Protein AF-A0A1J7JW64-F1 (afdb_monomer_lite)

Radius of gyration: 38.25 Å; chains: 1; bounding box: 77×80×118 Å

Structure (mmCIF, N/CA/C/O backbone):
data_AF-A0A1J7JW64-F1
#
_entry.id   AF-A0A1J7JW64-F1
#
loop_
_atom_site.group_PDB
_atom_site.id
_atom_site.type_symbol
_atom_site.label_atom_id
_atom_site.label_alt_id
_atom_site.label_comp_id
_atom_site.label_asym_id
_atom_site.label_entity_id
_atom_site.label_seq_id
_atom_site.pdbx_PDB_ins_code
_atom_site.Cartn_x
_atom_site.Cartn_y
_atom_site.Cartn_z
_atom_site.occupancy
_atom_site.B_iso_or_equiv
_atom_site.auth_seq_id
_atom_site.auth_comp_id
_atom_site.auth_asym_id
_atom_site.auth_atom_id
_atom_site.pdbx_PDB_model_num
ATOM 1 N N . MET A 1 1 ? 5.619 -25.223 49.071 1.00 46.34 1 MET A N 1
ATOM 2 C CA . MET A 1 1 ? 4.975 -25.581 47.791 1.00 46.34 1 MET A CA 1
ATOM 3 C C . MET A 1 1 ? 6.082 -25.791 46.777 1.00 46.34 1 MET A C 1
ATOM 5 O O . MET A 1 1 ? 6.821 -24.853 46.517 1.00 46.34 1 MET A O 1
ATOM 9 N N . ALA A 1 2 ? 6.282 -27.034 46.341 1.00 35.69 2 ALA A N 1
ATOM 10 C CA . ALA A 1 2 ? 7.298 -27.396 45.353 1.00 35.69 2 ALA A CA 1
ATOM 11 C C . ALA A 1 2 ? 6.763 -27.136 43.930 1.00 35.69 2 ALA A C 1
ATOM 13 O O . ALA A 1 2 ? 5.557 -27.293 43.723 1.00 35.69 2 ALA A O 1
ATOM 14 N N . PRO A 1 3 ? 7.612 -26.738 42.966 1.00 44.88 3 PRO A N 1
ATOM 15 C CA . PRO A 1 3 ? 7.191 -26.542 41.585 1.00 44.88 3 PRO A CA 1
ATOM 16 C C . PRO A 1 3 ? 6.905 -27.896 40.924 1.00 44.88 3 PRO A C 1
ATOM 18 O O . PRO A 1 3 ? 7.692 -28.835 41.044 1.00 44.88 3 PRO A O 1
ATOM 21 N N . GLN A 1 4 ? 5.753 -27.995 40.261 1.00 44.38 4 GLN A N 1
ATOM 22 C CA . GLN A 1 4 ? 5.359 -29.181 39.509 1.00 44.38 4 GLN A CA 1
ATOM 23 C C . GLN A 1 4 ? 6.153 -29.273 38.203 1.00 44.38 4 GLN A C 1
ATOM 25 O O . GLN A 1 4 ? 6.321 -28.292 37.481 1.00 44.38 4 GLN A O 1
ATOM 30 N N . HIS A 1 5 ? 6.644 -30.482 37.951 1.00 40.12 5 HIS A N 1
ATOM 31 C CA . HIS A 1 5 ? 7.316 -30.919 36.739 1.00 40.12 5 HIS A CA 1
ATOM 32 C C . HIS A 1 5 ? 6.313 -30.886 35.578 1.00 40.12 5 HIS A C 1
ATOM 34 O O . HIS A 1 5 ? 5.294 -31.572 35.628 1.00 40.12 5 HIS A O 1
ATOM 40 N N . ILE A 1 6 ? 6.580 -30.069 34.561 1.00 50.66 6 ILE A N 1
ATOM 41 C CA . ILE A 1 6 ? 5.820 -30.061 33.308 1.00 50.66 6 ILE A CA 1
ATOM 42 C C . ILE A 1 6 ? 6.373 -31.213 32.467 1.00 50.66 6 ILE A C 1
ATOM 44 O O . ILE A 1 6 ? 7.570 -31.253 32.196 1.00 50.66 6 ILE A O 1
ATOM 48 N N . GLU A 1 7 ? 5.529 -32.194 32.153 1.00 49.12 7 GLU A N 1
ATOM 49 C CA . GLU A 1 7 ? 5.847 -33.264 31.206 1.00 49.12 7 GLU A CA 1
ATOM 50 C C . GLU A 1 7 ? 5.904 -32.689 29.786 1.00 49.12 7 GLU A C 1
ATOM 52 O O . GLU A 1 7 ? 5.001 -31.969 29.351 1.00 49.12 7 GLU A O 1
ATOM 57 N N . ASP A 1 8 ? 6.989 -33.001 29.078 1.00 38.16 8 ASP A N 1
ATOM 58 C CA . ASP A 1 8 ? 7.180 -32.681 27.670 1.00 38.16 8 ASP A CA 1
ATOM 59 C C . ASP A 1 8 ? 6.118 -33.402 26.827 1.00 38.16 8 ASP A C 1
ATOM 61 O O . ASP A 1 8 ? 6.083 -34.629 26.741 1.00 38.16 8 ASP A O 1
ATOM 65 N N . ILE A 1 9 ? 5.237 -32.625 26.196 1.00 54.22 9 ILE A N 1
ATOM 66 C CA . ILE A 1 9 ? 4.271 -33.131 25.221 1.00 54.22 9 ILE A CA 1
ATOM 67 C C . ILE A 1 9 ? 5.031 -33.407 23.920 1.00 54.22 9 ILE A C 1
ATOM 69 O O . ILE A 1 9 ? 5.409 -32.490 23.189 1.00 54.22 9 ILE A O 1
ATOM 73 N N . GLU A 1 10 ? 5.252 -34.689 23.644 1.00 41.97 10 GLU A N 1
ATOM 74 C CA . GLU A 1 10 ? 5.806 -35.201 22.394 1.00 41.97 10 GLU A CA 1
ATOM 75 C C . GLU A 1 10 ? 4.836 -34.879 21.238 1.00 41.97 10 GLU A C 1
ATOM 77 O O . GLU A 1 10 ? 3.756 -35.458 21.108 1.00 41.97 10 GLU A O 1
ATOM 82 N N . LEU A 1 11 ? 5.192 -33.883 20.421 1.00 45.81 11 LEU A N 1
ATOM 83 C CA . LEU A 1 11 ? 4.446 -33.511 19.218 1.00 45.81 11 LEU A CA 1
ATOM 84 C C . LEU A 1 11 ? 4.562 -34.633 18.169 1.00 45.81 11 LEU A C 1
ATOM 86 O O . LEU A 1 11 ? 5.678 -35.067 17.873 1.00 45.81 11 LEU A O 1
ATOM 90 N N . PRO A 1 12 ? 3.452 -35.081 17.553 1.00 45.44 12 PRO A N 1
ATOM 91 C CA . PRO A 1 12 ? 3.506 -36.108 16.525 1.00 45.44 12 PRO A CA 1
ATOM 92 C C . PRO A 1 12 ? 4.286 -35.609 15.304 1.00 45.44 12 PRO A C 1
ATOM 94 O O . PRO A 1 12 ? 4.060 -34.508 14.796 1.00 45.44 12 PRO A O 1
ATOM 97 N N . ALA A 1 13 ? 5.198 -36.452 14.819 1.00 39.09 13 ALA A N 1
ATOM 98 C CA . ALA A 1 13 ? 5.921 -36.238 13.577 1.00 39.09 13 ALA A CA 1
ATOM 99 C C . ALA A 1 13 ? 4.926 -36.037 12.423 1.00 39.09 13 ALA A C 1
ATOM 101 O O . ALA A 1 13 ? 4.166 -36.944 12.075 1.00 39.09 13 ALA A O 1
ATOM 102 N N . TYR A 1 14 ? 4.934 -34.842 11.830 1.00 40.19 14 TYR A N 1
ATOM 103 C CA . TYR A 1 14 ? 4.160 -34.536 10.633 1.00 40.19 14 TYR A CA 1
ATOM 104 C C . TYR A 1 14 ? 4.625 -35.451 9.494 1.00 40.19 14 TYR A C 1
ATOM 106 O O . TYR A 1 14 ? 5.714 -35.299 8.938 1.00 40.19 14 TYR A O 1
ATOM 114 N N . SER A 1 15 ? 3.785 -36.437 9.188 1.00 42.69 15 SER A N 1
ATOM 115 C CA . SER A 1 15 ? 3.934 -37.338 8.055 1.00 42.69 15 SER A CA 1
ATOM 116 C C . SER A 1 15 ? 3.766 -36.530 6.769 1.00 42.69 15 SER A C 1
ATOM 118 O O . SER A 1 15 ? 2.740 -35.882 6.558 1.00 42.69 15 SER A O 1
ATOM 120 N N . ALA A 1 16 ? 4.800 -36.522 5.929 1.00 40.31 16 ALA A N 1
ATOM 121 C CA . ALA A 1 16 ? 4.755 -35.906 4.614 1.00 40.31 16 ALA A CA 1
ATOM 122 C C . ALA A 1 16 ? 3.682 -36.605 3.767 1.00 40.31 16 ALA A C 1
ATOM 124 O O . ALA A 1 16 ? 3.822 -37.776 3.413 1.00 40.31 16 ALA A O 1
ATOM 125 N N . ASN A 1 17 ? 2.607 -35.884 3.455 1.00 45.47 17 ASN A N 1
ATOM 126 C CA . ASN A 1 17 ? 1.597 -36.351 2.516 1.00 45.47 17 ASN A CA 1
ATOM 127 C C . ASN A 1 17 ? 2.253 -36.546 1.132 1.00 45.47 17 ASN A C 1
ATOM 129 O O . ASN A 1 17 ? 2.926 -35.626 0.659 1.00 45.47 17 ASN A O 1
ATOM 133 N N . PRO A 1 18 ? 2.093 -37.710 0.478 1.00 45.28 18 PRO A N 1
ATOM 134 C CA . PRO A 1 18 ? 2.641 -37.939 -0.851 1.00 45.28 18 PRO A CA 1
ATOM 135 C C . PRO A 1 18 ? 1.885 -37.122 -1.908 1.00 45.28 18 PRO A C 1
ATOM 137 O O . PRO A 1 18 ? 0.655 -37.071 -1.918 1.00 45.28 18 PRO A O 1
ATOM 140 N N . ASP A 1 19 ? 2.647 -36.494 -2.806 1.00 49.25 19 ASP A N 1
ATOM 141 C CA . ASP A 1 19 ? 2.151 -35.733 -3.955 1.00 49.25 19 ASP A CA 1
ATOM 142 C C . ASP A 1 19 ? 1.141 -36.538 -4.803 1.00 49.25 19 ASP A C 1
ATOM 144 O O . ASP A 1 19 ? 1.359 -37.726 -5.073 1.00 49.25 19 ASP A O 1
ATOM 148 N N . PRO A 1 20 ? 0.070 -35.904 -5.317 1.00 52.28 20 PRO A N 1
ATOM 149 C CA . PRO A 1 20 ? -0.843 -36.551 -6.244 1.00 52.28 20 PRO A CA 1
ATOM 150 C C . PRO A 1 20 ? -0.141 -36.852 -7.576 1.00 52.28 20 PRO A C 1
ATOM 152 O O . PRO A 1 20 ? 0.404 -35.976 -8.251 1.00 52.28 20 PRO A O 1
ATOM 155 N N . HIS A 1 21 ? -0.182 -38.131 -7.952 1.00 43.25 21 HIS A N 1
ATOM 156 C CA . HIS A 1 21 ? 0.388 -38.695 -9.171 1.00 43.25 21 HIS A CA 1
ATOM 157 C C . HIS A 1 21 ? 0.062 -37.878 -10.430 1.00 43.25 21 HIS A C 1
ATOM 159 O O . HIS A 1 21 ? -1.081 -37.798 -10.882 1.00 43.25 21 HIS A O 1
ATOM 165 N N . LYS A 1 22 ? 1.112 -37.338 -11.053 1.00 48.88 22 LYS A N 1
ATOM 166 C CA . LYS A 1 22 ? 1.072 -36.765 -12.400 1.00 48.88 22 LYS A CA 1
ATOM 167 C C . LYS A 1 22 ? 1.140 -37.899 -13.440 1.00 48.88 22 LYS A C 1
ATOM 169 O O . LYS A 1 22 ? 2.058 -38.717 -13.350 1.00 48.88 22 LYS A O 1
ATOM 174 N N . PRO A 1 23 ? 0.236 -37.968 -14.435 1.00 44.44 23 PRO A N 1
ATOM 175 C CA . PRO A 1 23 ? 0.290 -38.997 -15.470 1.00 44.44 23 PRO A CA 1
ATOM 176 C C . PRO A 1 23 ? 1.567 -38.883 -16.310 1.00 44.44 23 PRO A C 1
ATOM 178 O O . PRO A 1 23 ? 1.937 -37.795 -16.760 1.00 44.44 23 PRO A O 1
ATOM 181 N N . ALA A 1 24 ? 2.230 -40.019 -16.525 1.00 44.28 24 ALA A N 1
ATOM 182 C CA . ALA A 1 24 ? 3.406 -40.137 -17.372 1.00 44.28 24 ALA A CA 1
ATOM 183 C C . ALA A 1 24 ? 3.054 -39.802 -18.832 1.00 44.28 24 ALA A C 1
ATOM 185 O O . ALA A 1 24 ? 2.276 -40.505 -19.475 1.00 44.28 24 ALA A O 1
ATOM 186 N N . ALA A 1 25 ? 3.647 -38.732 -19.362 1.00 46.03 25 ALA A N 1
ATOM 187 C CA . ALA A 1 25 ? 3.603 -38.435 -20.786 1.00 46.03 25 ALA A CA 1
ATOM 188 C C . ALA A 1 25 ? 4.556 -39.387 -21.528 1.00 46.03 25 ALA A C 1
ATOM 190 O O . ALA A 1 25 ? 5.768 -39.362 -21.311 1.00 46.03 25 ALA A O 1
ATOM 191 N N . GLN A 1 26 ? 3.992 -40.234 -22.389 1.00 44.47 26 GLN A N 1
ATOM 192 C CA . GLN A 1 26 ? 4.726 -41.107 -23.304 1.00 44.47 26 GLN A CA 1
ATOM 193 C C . GLN A 1 26 ? 5.579 -40.277 -24.276 1.00 44.47 26 GLN A C 1
ATOM 195 O O . GLN A 1 26 ? 5.071 -39.404 -24.980 1.00 44.47 26 GLN A O 1
ATOM 200 N N . GLN A 1 27 ? 6.880 -40.571 -24.333 1.00 48.38 27 GLN A N 1
ATOM 201 C CA . GLN A 1 27 ? 7.772 -40.086 -25.386 1.00 48.38 27 GLN A CA 1
ATOM 202 C C . GLN A 1 27 ? 7.452 -40.794 -26.715 1.00 48.38 27 GLN A C 1
ATOM 204 O O . GLN A 1 27 ? 7.367 -42.024 -26.730 1.00 48.38 27 GLN A O 1
ATOM 209 N N . PRO A 1 28 ? 7.321 -40.068 -27.840 1.00 60.31 28 PRO A N 1
ATOM 210 C CA . PRO A 1 28 ? 7.294 -40.690 -29.158 1.00 60.31 28 PRO A CA 1
ATOM 211 C C . PRO A 1 28 ? 8.698 -41.183 -29.572 1.00 60.31 28 PRO A C 1
ATOM 213 O O . PRO A 1 28 ? 9.706 -40.604 -29.153 1.00 60.31 28 PRO A O 1
ATOM 216 N N . PRO A 1 29 ? 8.781 -42.250 -30.389 1.00 57.91 29 PRO A N 1
ATOM 217 C CA . PRO A 1 29 ? 10.040 -42.885 -30.772 1.00 57.91 29 PRO A CA 1
ATOM 218 C C . PRO A 1 29 ? 10.886 -42.018 -31.729 1.00 57.91 29 PRO A C 1
ATOM 220 O O . PRO A 1 29 ? 10.338 -41.209 -32.483 1.00 57.91 29 PRO A O 1
ATOM 223 N N . PRO A 1 30 ? 12.222 -42.193 -31.735 1.00 55.84 30 PRO A N 1
ATOM 224 C CA . PRO A 1 30 ? 13.125 -41.431 -32.591 1.00 55.84 30 PRO A CA 1
ATOM 225 C C . PRO A 1 30 ? 13.003 -41.830 -34.069 1.00 55.84 30 PRO A C 1
ATOM 227 O O . PRO A 1 30 ? 13.000 -43.008 -34.425 1.00 55.84 30 PRO A O 1
ATOM 230 N N . SER A 1 31 ? 12.944 -40.810 -34.926 1.00 53.78 31 SER A N 1
ATOM 231 C CA . SER A 1 31 ? 12.937 -40.922 -36.387 1.00 53.78 31 SER A CA 1
ATOM 232 C C . SER A 1 31 ? 14.346 -41.255 -36.919 1.00 53.78 31 SER A C 1
ATOM 234 O O . SER A 1 31 ? 15.314 -40.645 -36.454 1.00 53.78 31 SER A O 1
ATOM 236 N N . PRO A 1 32 ? 14.509 -42.198 -37.866 1.00 54.75 32 PRO A N 1
ATOM 237 C CA . PRO A 1 32 ? 15.821 -42.613 -38.358 1.00 54.75 32 PRO A CA 1
ATOM 238 C C . PRO A 1 32 ? 16.441 -41.624 -39.362 1.00 54.75 32 PRO A C 1
ATOM 240 O O . PRO A 1 32 ? 15.782 -41.126 -40.275 1.00 54.75 32 PRO A O 1
ATOM 243 N N . SER A 1 33 ? 17.748 -41.388 -39.205 1.00 55.16 33 SER A N 1
ATOM 244 C CA . SER A 1 33 ? 18.606 -40.635 -40.133 1.00 55.16 33 SER A CA 1
ATOM 245 C C . SER A 1 33 ? 18.715 -41.303 -41.515 1.00 55.16 33 SER A C 1
ATOM 247 O O . SER A 1 33 ? 18.835 -42.528 -41.579 1.00 55.16 33 SER A O 1
ATOM 249 N N . PRO A 1 34 ? 18.791 -40.538 -42.624 1.00 53.78 34 PRO A N 1
ATOM 250 C CA . PRO A 1 34 ? 19.063 -41.097 -43.942 1.00 53.78 34 PRO A CA 1
ATOM 251 C C . PRO A 1 34 ? 20.556 -41.386 -44.166 1.00 53.78 34 PRO A C 1
ATOM 253 O O . PRO A 1 34 ? 21.431 -40.568 -43.878 1.00 53.78 34 PRO A O 1
ATOM 256 N N . VAL A 1 35 ? 20.805 -42.559 -44.746 1.00 52.66 35 VAL A N 1
ATOM 257 C CA . VAL A 1 35 ? 22.078 -43.057 -45.285 1.00 52.66 35 VAL A CA 1
ATOM 258 C C . VAL A 1 35 ? 22.434 -42.316 -46.591 1.00 52.66 35 VAL A C 1
ATOM 260 O O . VAL A 1 35 ? 21.542 -42.119 -47.418 1.00 52.66 35 VAL A O 1
ATOM 263 N N . PRO A 1 36 ? 23.704 -41.939 -46.848 1.00 50.12 36 PRO A N 1
ATOM 264 C CA . PRO A 1 36 ? 24.125 -41.409 -48.145 1.00 50.12 36 PRO A CA 1
ATOM 265 C C . PRO A 1 36 ? 24.428 -42.532 -49.153 1.00 50.12 36 PRO A C 1
ATOM 267 O O . PRO A 1 36 ? 25.156 -43.476 -48.849 1.00 50.12 36 PRO A O 1
ATOM 270 N N . VAL A 1 37 ? 23.908 -42.390 -50.375 1.00 52.38 37 VAL A N 1
ATOM 271 C CA . VAL A 1 37 ? 24.192 -43.248 -51.542 1.00 52.38 37 VAL A CA 1
ATOM 272 C C . VAL A 1 37 ? 25.478 -42.769 -52.252 1.00 52.38 37 VAL A C 1
ATOM 274 O O . VAL A 1 37 ? 25.659 -41.555 -52.380 1.00 52.38 37 VAL A O 1
ATOM 277 N N . PRO A 1 38 ? 26.360 -43.661 -52.754 1.00 51.78 38 PRO A N 1
ATOM 278 C CA . PRO A 1 38 ? 27.532 -43.286 -53.545 1.00 51.78 38 PRO A CA 1
ATOM 279 C C . PRO A 1 38 ? 27.200 -43.141 -55.040 1.00 51.78 38 PRO A C 1
ATOM 281 O O . PRO A 1 38 ? 26.501 -43.976 -55.610 1.00 51.78 38 PRO A O 1
ATOM 284 N N . VAL A 1 39 ? 27.759 -42.116 -55.692 1.00 50.47 39 VAL A N 1
ATOM 285 C CA . VAL A 1 39 ? 27.726 -41.925 -57.156 1.00 50.47 39 VAL A CA 1
ATOM 286 C C . VAL A 1 39 ? 29.140 -42.146 -57.727 1.00 50.47 39 VAL A C 1
ATOM 288 O O . VAL A 1 39 ? 30.100 -41.693 -57.095 1.00 50.47 39 VAL A O 1
ATOM 291 N N . PRO A 1 40 ? 29.311 -42.830 -58.881 1.00 50.62 40 PRO A N 1
ATOM 292 C CA . PRO A 1 40 ? 30.619 -43.202 -59.412 1.00 50.62 40 PRO A CA 1
ATOM 293 C C . PRO A 1 40 ? 31.305 -42.109 -60.242 1.00 50.62 40 PRO A C 1
ATOM 295 O O . PRO A 1 40 ? 30.691 -41.172 -60.747 1.00 50.62 40 PRO A O 1
ATOM 298 N N . ALA A 1 41 ? 32.615 -42.309 -60.380 1.00 43.28 41 ALA A N 1
ATOM 299 C CA . ALA A 1 41 ? 33.580 -41.486 -61.088 1.00 43.28 41 ALA A CA 1
ATOM 300 C C . ALA A 1 41 ? 33.396 -41.472 -62.616 1.00 43.28 41 ALA A C 1
ATOM 302 O O . ALA A 1 41 ? 33.087 -42.495 -63.225 1.00 43.28 41 ALA A O 1
ATOM 303 N N . ALA A 1 42 ? 33.734 -40.338 -63.232 1.00 39.59 42 ALA A N 1
ATOM 304 C CA . ALA A 1 42 ? 34.113 -40.249 -64.636 1.00 39.59 42 ALA A CA 1
ATOM 305 C C . ALA A 1 42 ? 35.350 -39.347 -64.769 1.00 39.59 42 ALA A C 1
ATOM 307 O O . ALA A 1 42 ? 35.449 -38.295 -64.137 1.00 39.59 42 ALA A O 1
ATOM 308 N N . ALA A 1 43 ? 36.308 -39.832 -65.551 1.00 40.06 43 ALA A N 1
ATOM 309 C CA . ALA A 1 43 ? 37.610 -39.244 -65.816 1.00 40.06 43 ALA A CA 1
ATOM 310 C C . ALA A 1 43 ? 37.579 -38.326 -67.048 1.00 40.06 43 ALA A C 1
ATOM 312 O O . ALA A 1 43 ? 36.773 -38.542 -67.950 1.00 40.06 43 ALA A O 1
ATOM 313 N N . GLY A 1 44 ? 38.543 -37.402 -67.125 1.00 37.91 44 GLY A N 1
ATOM 314 C CA . GLY A 1 44 ? 39.075 -36.921 -68.404 1.00 37.91 44 GLY A CA 1
ATOM 315 C C . GLY A 1 44 ? 39.342 -35.416 -68.521 1.00 37.91 44 GLY A C 1
ATOM 316 O O . GLY A 1 44 ? 38.432 -34.613 -68.386 1.00 37.91 44 GLY A O 1
ATOM 317 N N . GLU A 1 45 ? 40.593 -35.106 -68.888 1.00 35.09 45 GLU A N 1
ATOM 318 C CA . GLU A 1 45 ? 41.043 -33.989 -69.749 1.00 35.09 45 GLU A CA 1
ATOM 319 C C . GLU A 1 45 ? 41.552 -32.640 -69.176 1.00 35.09 45 GLU A C 1
ATOM 321 O O . GLU A 1 45 ? 40.831 -31.679 -68.942 1.00 35.09 45 GLU A O 1
ATOM 326 N N . SER A 1 46 ? 42.884 -32.604 -69.005 1.00 38.41 46 SER A N 1
ATOM 327 C CA . SER A 1 46 ? 43.891 -31.735 -69.658 1.00 38.41 46 SER A CA 1
ATOM 328 C C . SER A 1 46 ? 43.610 -30.243 -69.946 1.00 38.41 46 SER A C 1
ATOM 330 O O . SER A 1 46 ? 42.869 -29.900 -70.859 1.00 38.41 46 SER A O 1
ATOM 332 N N . SER A 1 47 ? 44.410 -29.368 -69.313 1.00 36.41 47 SER A N 1
ATOM 333 C CA . SER A 1 47 ? 45.430 -28.517 -69.979 1.00 36.41 47 SER A CA 1
ATOM 334 C C . SER A 1 47 ? 45.504 -27.066 -69.464 1.00 36.41 47 SER A C 1
ATOM 336 O O . SER A 1 47 ? 44.566 -26.286 -69.586 1.00 36.41 47 SER A O 1
ATOM 338 N N . ASN A 1 48 ? 46.697 -26.739 -68.945 1.00 46.28 48 ASN A N 1
ATOM 339 C CA . ASN A 1 48 ? 47.426 -25.462 -68.958 1.00 46.28 48 ASN A CA 1
ATOM 340 C C . ASN A 1 48 ? 46.733 -24.156 -68.534 1.00 46.28 48 ASN A C 1
ATOM 342 O O . ASN A 1 48 ? 45.939 -23.609 -69.287 1.00 46.28 48 ASN A O 1
ATOM 346 N N . ASN A 1 49 ? 47.180 -23.589 -67.396 1.00 40.75 49 ASN A N 1
ATOM 347 C CA . ASN A 1 49 ? 47.451 -22.152 -67.145 1.00 40.75 49 ASN A CA 1
ATOM 348 C C . ASN A 1 49 ? 47.862 -21.926 -65.658 1.00 40.75 49 ASN A C 1
ATOM 350 O O . ASN A 1 49 ? 47.618 -22.793 -64.823 1.00 40.75 49 ASN A O 1
ATOM 354 N N . PRO A 1 50 ? 48.330 -20.724 -65.268 1.00 47.19 50 PRO A N 1
ATOM 355 C CA . PRO A 1 50 ? 49.693 -20.175 -65.163 1.00 47.19 50 PRO A CA 1
ATOM 356 C C . PRO A 1 50 ? 50.240 -20.277 -63.697 1.00 47.19 50 PRO A C 1
ATOM 358 O O . PRO A 1 50 ? 49.563 -20.872 -62.856 1.00 47.19 50 PRO A O 1
ATOM 361 N N . PRO A 1 51 ? 51.448 -19.776 -63.325 1.00 53.44 51 PRO A N 1
ATOM 362 C CA . PRO A 1 51 ? 52.077 -20.148 -62.049 1.00 53.44 51 PRO A CA 1
ATOM 363 C C . PRO A 1 51 ? 51.270 -19.697 -60.815 1.00 53.44 51 PRO A C 1
ATOM 365 O O . PRO A 1 51 ? 50.686 -18.607 -60.819 1.00 53.44 51 PRO A O 1
ATOM 368 N N . PRO A 1 52 ? 51.233 -20.517 -59.746 1.00 49.62 52 PRO A N 1
ATOM 369 C CA . PRO A 1 52 ? 50.361 -20.281 -58.608 1.00 49.62 52 PRO A CA 1
ATOM 370 C C . PRO A 1 52 ? 50.801 -19.034 -57.825 1.00 49.62 52 PRO A C 1
ATOM 372 O O . PRO A 1 52 ? 51.975 -18.917 -57.462 1.00 49.62 52 PRO A O 1
ATOM 375 N N . PRO A 1 53 ? 49.876 -18.116 -57.486 1.00 56.62 53 PRO A N 1
ATOM 376 C CA . PRO A 1 53 ? 50.138 -17.139 -56.440 1.00 56.62 53 PRO A CA 1
ATOM 377 C C . PRO A 1 53 ? 50.418 -17.885 -55.121 1.00 56.62 53 PRO A C 1
ATOM 379 O O . PRO A 1 53 ? 49.902 -18.991 -54.929 1.00 56.62 53 PRO A O 1
ATOM 382 N N . PRO A 1 54 ? 51.220 -17.312 -54.204 1.00 43.94 54 PRO A N 1
ATOM 383 C CA . PRO A 1 54 ? 51.698 -17.999 -53.005 1.00 43.94 54 PRO A CA 1
ATOM 384 C C . PRO A 1 54 ? 50.543 -18.686 -52.275 1.00 43.94 54 PRO A C 1
ATOM 386 O O . PRO A 1 54 ? 49.514 -18.058 -52.006 1.00 43.94 54 PRO A O 1
ATOM 389 N N . SER A 1 55 ? 50.703 -19.983 -51.990 1.00 48.69 55 SER A N 1
ATOM 390 C CA . SER A 1 55 ? 49.678 -20.840 -51.400 1.00 48.69 55 SER A CA 1
ATOM 391 C C . SER A 1 55 ? 49.215 -20.278 -50.054 1.00 48.69 55 SER A C 1
ATOM 393 O O . SER A 1 55 ? 49.782 -20.575 -49.002 1.00 48.69 55 SER A O 1
ATOM 395 N N . ARG A 1 56 ? 48.162 -19.455 -50.063 1.00 51.44 56 ARG A N 1
ATOM 396 C CA . ARG A 1 56 ? 47.442 -19.084 -48.845 1.00 51.44 56 ARG A CA 1
ATOM 397 C C . ARG A 1 56 ? 46.830 -20.366 -48.294 1.00 51.44 56 ARG A C 1
ATOM 399 O O . ARG A 1 56 ? 45.890 -20.905 -48.876 1.00 51.44 56 ARG A O 1
ATOM 406 N N . SER A 1 57 ? 47.420 -20.874 -47.215 1.00 52.59 57 SER A N 1
ATOM 407 C CA . SER A 1 57 ? 47.077 -22.138 -46.562 1.00 52.59 57 SER A CA 1
ATOM 408 C C . SER A 1 57 ? 45.559 -22.332 -46.482 1.00 52.59 57 SER A C 1
ATOM 410 O O . SER A 1 57 ? 44.846 -21.470 -45.975 1.00 52.59 57 SER A O 1
ATOM 412 N N . LYS A 1 58 ? 45.031 -23.467 -46.967 1.00 57.56 58 LYS A N 1
ATOM 413 C CA . LYS A 1 58 ? 43.584 -23.790 -46.924 1.00 57.56 58 LYS A CA 1
ATOM 414 C C . LYS A 1 58 ? 42.990 -23.757 -45.498 1.00 57.56 58 LYS A C 1
ATOM 416 O O . LYS A 1 58 ? 41.771 -23.721 -45.355 1.00 57.56 58 LYS A O 1
ATOM 421 N N . LEU A 1 59 ? 43.836 -23.684 -44.463 1.00 57.41 59 LEU A N 1
ATOM 422 C CA . LEU A 1 59 ? 43.473 -23.495 -43.056 1.00 57.41 59 LEU A CA 1
ATOM 423 C C . LEU A 1 59 ? 42.552 -22.289 -42.799 1.00 57.41 59 LEU A C 1
ATOM 425 O O . LEU A 1 59 ? 41.645 -22.397 -41.979 1.00 57.41 59 LEU A O 1
ATOM 429 N N . HIS A 1 60 ? 42.705 -21.168 -43.515 1.00 59.78 60 HIS A N 1
ATOM 430 C CA . HIS A 1 60 ? 41.858 -19.985 -43.277 1.00 59.78 60 HIS A CA 1
ATOM 431 C C . HIS A 1 60 ? 40.374 -20.211 -43.622 1.00 59.78 60 HIS A C 1
ATOM 433 O O . HIS A 1 60 ? 39.509 -19.555 -43.047 1.00 59.78 60 HIS A O 1
ATOM 439 N N . LYS A 1 61 ? 40.059 -21.155 -44.525 1.00 67.69 61 LYS A N 1
ATOM 440 C CA . LYS A 1 61 ? 38.669 -21.512 -44.869 1.00 67.69 61 LYS A CA 1
ATOM 441 C C . LYS A 1 61 ? 38.010 -22.411 -43.818 1.00 67.69 61 LYS A C 1
ATOM 443 O O . LYS A 1 61 ? 36.790 -22.397 -43.704 1.00 67.69 61 LYS A O 1
ATOM 448 N N . LEU A 1 62 ? 38.804 -23.154 -43.046 1.00 66.12 62 LEU A N 1
ATOM 449 C CA . LEU A 1 62 ? 38.330 -24.023 -41.961 1.00 66.12 62 LEU A CA 1
ATOM 450 C C . LEU A 1 62 ? 38.298 -23.305 -40.603 1.00 66.12 62 LEU A C 1
ATOM 452 O O . LEU A 1 62 ? 37.499 -23.668 -39.747 1.00 66.12 62 LEU A O 1
ATOM 456 N N . ALA A 1 63 ? 39.102 -22.253 -40.419 1.00 68.31 63 ALA A N 1
ATOM 457 C CA . ALA A 1 63 ? 39.175 -21.502 -39.164 1.00 68.31 63 ALA A CA 1
ATOM 458 C C . ALA A 1 63 ? 37.835 -20.865 -38.742 1.00 68.31 63 ALA A C 1
ATOM 460 O O . ALA A 1 63 ? 37.515 -20.854 -37.559 1.00 68.31 63 ALA A O 1
ATOM 461 N N . GLY A 1 64 ? 37.040 -20.369 -39.697 1.00 72.19 64 GLY A N 1
ATOM 462 C CA . GLY A 1 64 ? 35.718 -19.782 -39.435 1.00 72.19 64 GLY A CA 1
ATOM 463 C C . GLY A 1 64 ? 34.679 -20.773 -38.886 1.00 72.19 64 GLY A C 1
ATOM 464 O O . GLY A 1 64 ? 34.128 -20.529 -37.816 1.00 72.19 64 GLY A O 1
ATOM 465 N N . PRO A 1 65 ? 34.390 -21.895 -39.571 1.00 76.31 65 PRO A N 1
ATOM 466 C CA . PRO A 1 65 ? 33.441 -22.883 -39.054 1.00 76.31 65 PRO A CA 1
ATOM 467 C C . PRO A 1 65 ? 33.937 -23.564 -37.771 1.00 76.31 65 PRO A C 1
ATOM 469 O O . PRO A 1 65 ? 33.131 -23.833 -36.884 1.00 76.31 65 PRO A O 1
ATOM 472 N N . LEU A 1 66 ? 35.249 -23.788 -37.624 1.00 72.25 66 LEU A N 1
ATOM 473 C CA . LEU A 1 66 ? 35.806 -24.393 -36.412 1.00 72.25 66 LEU A CA 1
ATOM 474 C C . LEU A 1 66 ? 35.680 -23.464 -35.192 1.00 72.25 66 LEU A C 1
ATOM 476 O O . LEU A 1 66 ? 35.332 -23.929 -34.110 1.00 72.25 66 LEU A O 1
ATOM 480 N N . SER A 1 67 ? 35.902 -22.153 -35.353 1.00 73.44 67 SER A N 1
ATOM 481 C CA . SER A 1 67 ? 35.712 -21.189 -34.260 1.00 73.44 67 SER A CA 1
ATOM 482 C C . SER A 1 67 ? 34.242 -21.031 -33.871 1.00 73.44 67 SER A C 1
ATOM 484 O O . SER A 1 67 ? 33.944 -20.881 -32.688 1.00 73.44 67 SER A O 1
ATOM 486 N N . LEU A 1 68 ? 33.319 -21.139 -34.833 1.00 76.88 68 LEU A N 1
ATOM 487 C CA . LEU A 1 68 ? 31.880 -21.125 -34.568 1.00 76.88 68 LEU A CA 1
ATOM 488 C C . LEU A 1 68 ? 31.433 -22.373 -33.792 1.00 76.88 68 LEU A C 1
ATOM 490 O O . LEU A 1 68 ? 30.662 -22.253 -32.846 1.00 76.88 68 LEU A O 1
ATOM 494 N N . LEU A 1 69 ? 31.952 -23.555 -34.146 1.00 77.06 69 LEU A N 1
ATOM 495 C CA . LEU A 1 69 ? 31.671 -24.805 -33.433 1.00 77.06 69 LEU A CA 1
ATOM 496 C C . LEU A 1 69 ? 32.253 -24.808 -32.016 1.00 77.06 69 LEU A C 1
ATOM 498 O O . LEU A 1 69 ? 31.560 -25.192 -31.078 1.00 77.06 69 LEU A O 1
ATOM 502 N N . LEU A 1 70 ? 33.494 -24.342 -31.839 1.00 75.94 70 LEU A N 1
ATOM 503 C CA . LEU A 1 70 ? 34.106 -24.211 -30.513 1.00 75.94 70 LEU A CA 1
ATOM 504 C C . LEU A 1 70 ? 33.361 -23.183 -29.653 1.00 75.94 70 LEU A C 1
ATOM 506 O O . LEU A 1 70 ? 33.070 -23.454 -28.490 1.00 75.94 70 LEU A O 1
ATOM 510 N N . GLY A 1 71 ? 32.986 -22.041 -30.238 1.00 76.81 71 GLY A N 1
ATOM 511 C CA . GLY A 1 71 ? 32.166 -21.031 -29.573 1.00 76.81 71 GLY A CA 1
ATOM 512 C C . GLY A 1 71 ? 30.808 -21.585 -29.144 1.00 76.81 71 GLY A C 1
ATOM 513 O O . GLY A 1 71 ? 30.425 -21.416 -27.991 1.00 76.81 71 GLY A O 1
ATOM 514 N N . ALA A 1 72 ? 30.121 -22.306 -30.034 1.00 78.25 72 ALA A N 1
ATOM 515 C CA . ALA A 1 72 ? 28.833 -22.936 -29.751 1.00 78.25 72 ALA A CA 1
ATOM 516 C C . ALA A 1 72 ? 28.930 -24.052 -28.699 1.00 78.25 72 ALA A C 1
ATOM 518 O O . ALA A 1 72 ? 28.046 -24.181 -27.860 1.00 78.25 72 ALA A O 1
ATOM 519 N N . GLY A 1 73 ? 30.003 -24.847 -28.707 1.00 80.12 73 GLY A N 1
ATOM 520 C CA . GLY A 1 73 ? 30.222 -25.889 -27.703 1.00 80.12 73 GLY A CA 1
ATOM 521 C C . GLY A 1 73 ? 30.443 -25.307 -26.307 1.00 80.12 73 GLY A C 1
ATOM 522 O O . GLY A 1 73 ? 29.833 -25.766 -25.339 1.00 80.12 73 GLY A O 1
ATOM 523 N N . ILE A 1 74 ? 31.267 -24.259 -26.197 1.00 79.50 74 ILE A N 1
ATOM 524 C CA . ILE A 1 74 ? 31.518 -23.570 -24.922 1.00 79.50 74 ILE A CA 1
ATOM 525 C C . ILE A 1 74 ? 30.234 -22.902 -24.421 1.00 79.50 74 ILE A C 1
ATOM 527 O O . ILE A 1 74 ? 29.886 -23.050 -23.249 1.00 79.50 74 ILE A O 1
ATOM 531 N N . THR A 1 75 ? 29.482 -22.214 -25.283 1.00 80.88 75 THR A N 1
ATOM 532 C CA . THR A 1 75 ? 28.218 -21.593 -24.862 1.00 80.88 75 THR A CA 1
ATOM 533 C C . THR A 1 75 ? 27.173 -22.639 -24.485 1.00 80.88 75 THR A C 1
ATOM 535 O O . THR A 1 75 ? 26.534 -22.488 -23.450 1.00 80.88 75 THR A O 1
ATOM 538 N N . ALA A 1 76 ? 27.026 -23.734 -25.233 1.00 82.00 76 ALA A N 1
ATOM 539 C CA . ALA A 1 76 ? 26.045 -24.775 -24.925 1.00 82.00 76 ALA A CA 1
ATOM 540 C C . ALA A 1 76 ? 26.351 -25.491 -23.598 1.00 82.00 76 ALA A C 1
ATOM 542 O O . ALA A 1 76 ? 25.462 -25.645 -22.762 1.00 82.00 76 ALA A O 1
ATOM 543 N N . SER A 1 77 ? 27.611 -25.879 -23.376 1.00 83.31 77 SER A N 1
ATOM 544 C CA . SER A 1 77 ? 28.049 -26.545 -22.139 1.00 83.31 77 SER A CA 1
ATOM 545 C C . SER A 1 77 ? 27.911 -25.646 -20.908 1.00 83.31 77 SER A C 1
ATOM 547 O O . SER A 1 77 ? 27.363 -26.076 -19.891 1.00 83.31 77 SER A O 1
ATOM 549 N N . THR A 1 78 ? 28.336 -24.383 -21.005 1.00 86.19 78 THR A N 1
ATOM 550 C CA . THR A 1 78 ? 28.191 -23.412 -19.907 1.00 86.19 78 THR A CA 1
ATOM 551 C C . THR A 1 78 ? 26.724 -23.097 -19.620 1.00 86.19 78 THR A C 1
ATOM 553 O O . THR A 1 78 ? 26.328 -23.061 -18.455 1.00 86.19 78 THR A O 1
ATOM 556 N N . THR A 1 79 ? 25.892 -22.959 -20.659 1.00 85.31 79 THR A N 1
ATOM 557 C CA . THR A 1 79 ? 24.444 -22.743 -20.508 1.00 85.31 79 THR A CA 1
ATOM 558 C C . THR A 1 79 ? 23.778 -23.938 -19.837 1.00 85.31 79 THR A C 1
ATOM 560 O O . THR A 1 79 ? 22.992 -23.752 -18.915 1.00 85.31 79 THR A O 1
ATOM 563 N N . TYR A 1 80 ? 24.117 -25.166 -20.239 1.00 88.06 80 TYR A N 1
ATOM 564 C CA . TYR A 1 80 ? 23.562 -26.371 -19.625 1.00 88.06 80 TYR A CA 1
ATOM 565 C C . TYR A 1 80 ? 23.923 -26.479 -18.138 1.00 88.06 80 TYR A C 1
ATOM 567 O O . TYR A 1 80 ? 23.035 -26.658 -17.306 1.00 88.06 80 TYR A O 1
ATOM 575 N N . ALA A 1 81 ? 25.203 -26.309 -17.787 1.00 89.06 81 ALA A N 1
ATOM 576 C CA . ALA A 1 81 ? 25.655 -26.362 -16.395 1.00 89.06 81 ALA A CA 1
ATOM 577 C C . ALA A 1 81 ? 24.974 -25.290 -15.528 1.00 89.06 81 ALA A C 1
ATOM 579 O O . ALA A 1 81 ? 24.585 -25.547 -14.388 1.00 89.06 81 ALA A O 1
ATOM 580 N N . LEU A 1 82 ? 24.783 -24.095 -16.086 1.00 88.31 82 LEU A N 1
ATOM 581 C CA . LEU A 1 82 ? 24.085 -23.007 -15.420 1.00 88.31 82 LEU A CA 1
ATOM 582 C C . LEU A 1 82 ? 22.593 -23.316 -15.222 1.00 88.31 82 LEU A C 1
ATOM 584 O O . LEU A 1 82 ? 22.083 -23.149 -14.116 1.00 88.31 82 LEU A O 1
ATOM 588 N N . VAL A 1 83 ? 21.899 -23.790 -16.259 1.00 88.75 83 VAL A N 1
ATOM 589 C CA . VAL A 1 83 ? 20.480 -24.165 -16.167 1.00 88.75 83 VAL A CA 1
ATOM 590 C C . VAL A 1 83 ? 20.289 -25.279 -15.139 1.00 88.75 83 VAL A C 1
ATOM 592 O O . VAL A 1 83 ? 19.418 -25.156 -14.280 1.00 88.75 83 VAL A O 1
ATOM 595 N N . ALA A 1 84 ? 21.135 -26.314 -15.156 1.00 90.94 84 ALA A N 1
ATOM 596 C CA . ALA A 1 84 ? 21.102 -27.398 -14.174 1.00 90.94 84 ALA A CA 1
ATOM 597 C C . ALA A 1 84 ? 21.323 -26.882 -12.742 1.00 90.94 84 ALA A C 1
ATOM 599 O O . ALA A 1 84 ? 20.599 -27.264 -11.822 1.00 90.94 84 ALA A O 1
ATOM 600 N N . ARG A 1 85 ? 22.267 -25.950 -12.548 1.00 92.06 85 ARG A N 1
ATOM 601 C CA . ARG A 1 85 ? 22.494 -25.305 -11.247 1.00 92.06 85 ARG A CA 1
ATOM 602 C C . ARG A 1 85 ? 21.274 -24.515 -10.777 1.00 92.06 85 ARG A C 1
ATOM 604 O O . ARG A 1 85 ? 20.915 -24.609 -9.609 1.00 92.06 85 ARG A O 1
ATOM 611 N N . VAL A 1 86 ? 20.623 -23.751 -11.654 1.00 90.06 86 VAL A N 1
ATOM 612 C CA . VAL A 1 86 ? 19.416 -22.992 -11.287 1.00 90.06 86 VAL A CA 1
ATOM 613 C C . VAL A 1 86 ? 18.246 -23.928 -10.980 1.00 90.06 86 VAL A C 1
ATOM 615 O O . VAL A 1 86 ? 17.527 -23.700 -10.012 1.00 90.06 86 VAL A O 1
ATOM 618 N N . GLN A 1 87 ? 18.078 -25.012 -11.739 1.00 89.19 87 GLN A N 1
ATOM 619 C CA . GLN A 1 87 ? 17.070 -26.034 -11.441 1.00 89.19 87 GLN A CA 1
ATOM 620 C C . GLN A 1 87 ? 17.306 -26.681 -10.074 1.00 89.19 87 GLN A C 1
ATOM 622 O O . GLN A 1 87 ? 16.357 -26.835 -9.309 1.00 89.19 87 GLN A O 1
ATOM 627 N N . HIS A 1 88 ? 18.562 -26.982 -9.734 1.00 92.44 88 HIS A N 1
ATOM 628 C CA . HIS A 1 88 ? 18.920 -27.462 -8.403 1.00 92.44 88 HIS A CA 1
ATOM 629 C C . HIS A 1 88 ? 18.573 -26.432 -7.321 1.00 92.44 88 HIS A C 1
ATOM 631 O O . HIS A 1 88 ? 17.939 -26.790 -6.338 1.00 92.44 88 HIS A O 1
ATOM 637 N N . LEU A 1 89 ? 18.907 -25.149 -7.514 1.00 91.44 89 LEU A N 1
ATOM 638 C CA . LEU A 1 89 ? 18.553 -24.084 -6.563 1.00 91.44 89 LEU A CA 1
ATOM 639 C C . LEU A 1 89 ? 17.038 -23.937 -6.371 1.00 91.44 89 LEU A C 1
ATOM 641 O O . LEU A 1 89 ? 16.596 -23.679 -5.259 1.00 91.44 89 LEU A O 1
ATOM 645 N N . ILE A 1 90 ? 16.240 -24.129 -7.425 1.00 89.75 90 ILE A N 1
ATOM 646 C CA . ILE A 1 90 ? 14.772 -24.124 -7.338 1.00 89.75 90 ILE A CA 1
ATOM 647 C C . ILE A 1 90 ? 14.262 -25.345 -6.562 1.00 89.75 90 ILE A C 1
ATOM 649 O O . ILE A 1 90 ? 13.314 -25.217 -5.786 1.00 89.75 90 ILE A O 1
ATOM 653 N N . ALA A 1 91 ? 14.870 -26.516 -6.772 1.00 90.06 91 ALA A N 1
ATOM 654 C CA . ALA A 1 91 ? 14.490 -27.757 -6.101 1.00 90.06 91 ALA A CA 1
ATOM 655 C C . ALA A 1 91 ? 14.865 -27.752 -4.612 1.00 90.06 91 ALA A C 1
ATOM 657 O O . ALA A 1 91 ? 14.095 -28.232 -3.788 1.00 90.06 91 ALA A O 1
ATOM 658 N N . THR A 1 92 ? 16.011 -27.165 -4.265 1.00 93.44 92 THR A N 1
ATOM 659 C CA . THR A 1 92 ? 16.488 -27.033 -2.882 1.00 93.44 92 THR A CA 1
ATOM 660 C C . THR A 1 92 ? 16.110 -25.699 -2.244 1.00 93.44 92 THR A C 1
ATOM 662 O O . THR A 1 92 ? 16.639 -25.357 -1.189 1.00 93.44 92 THR A O 1
ATOM 665 N N . ALA A 1 93 ? 15.247 -24.910 -2.890 1.00 92.75 93 ALA A N 1
ATOM 666 C CA . ALA A 1 93 ? 14.760 -23.661 -2.330 1.00 92.75 93 ALA A CA 1
ATOM 667 C C . ALA A 1 93 ? 13.970 -23.975 -1.057 1.00 92.75 93 ALA A C 1
ATOM 669 O O . ALA A 1 93 ? 12.937 -24.642 -1.109 1.00 92.75 93 ALA A O 1
ATOM 670 N N . ALA A 1 94 ? 14.459 -23.479 0.072 1.00 94.50 94 ALA A N 1
ATOM 671 C CA . ALA A 1 94 ? 13.792 -23.564 1.355 1.00 94.50 94 ALA A CA 1
ATOM 672 C C . ALA A 1 94 ? 13.729 -22.165 1.965 1.00 94.50 94 ALA A C 1
ATOM 674 O O . ALA A 1 94 ? 14.639 -21.352 1.800 1.00 94.50 94 ALA A O 1
ATOM 675 N N . VAL A 1 95 ? 12.628 -21.896 2.649 1.00 96.69 95 VAL A N 1
ATOM 676 C CA . VAL A 1 95 ? 12.468 -20.732 3.521 1.00 96.69 95 VAL A CA 1
ATOM 677 C C . VAL A 1 95 ? 12.558 -21.204 4.973 1.00 96.69 95 VAL A C 1
ATOM 679 O O . VAL A 1 95 ? 12.602 -22.415 5.204 1.00 96.69 95 VAL A O 1
ATOM 682 N N . ASP A 1 96 ? 12.593 -20.276 5.933 1.00 96.50 96 ASP A N 1
ATOM 683 C CA . ASP A 1 96 ? 12.646 -20.619 7.360 1.00 96.50 96 ASP A CA 1
ATOM 684 C C . ASP A 1 96 ? 11.598 -21.694 7.703 1.00 96.50 96 ASP A C 1
ATOM 686 O O . ASP A 1 96 ? 10.437 -21.617 7.282 1.00 96.50 96 ASP A O 1
ATOM 690 N N . SER A 1 97 ? 12.034 -22.747 8.388 1.00 96.12 97 SER A N 1
ATOM 691 C CA . SER A 1 97 ? 11.180 -23.859 8.785 1.00 96.12 97 SER A CA 1
ATOM 692 C C . SER A 1 97 ? 10.477 -23.627 10.116 1.00 96.12 97 SER A C 1
ATOM 694 O O . SER A 1 97 ? 9.537 -24.366 10.395 1.00 96.12 97 SER A O 1
ATOM 696 N N . ASP A 1 98 ? 10.915 -22.653 10.924 1.00 97.75 98 ASP A N 1
ATOM 697 C CA . ASP A 1 98 ? 10.324 -22.376 12.234 1.00 97.75 98 ASP A CA 1
ATOM 698 C C . ASP A 1 98 ? 8.917 -21.757 12.087 1.00 97.75 98 ASP A C 1
ATOM 700 O O . ASP A 1 98 ? 8.777 -20.647 11.557 1.00 97.75 98 ASP A O 1
ATOM 704 N N . PRO A 1 99 ? 7.852 -22.425 12.577 1.00 97.50 99 PRO A N 1
ATOM 705 C CA . PRO A 1 99 ? 6.502 -21.867 12.566 1.00 97.50 99 PRO A CA 1
ATOM 706 C C . PRO A 1 99 ? 6.394 -20.536 13.319 1.00 97.50 99 PRO A C 1
ATOM 708 O O . PRO A 1 99 ? 5.583 -19.688 12.946 1.00 97.50 99 PRO A O 1
ATOM 711 N N . LYS A 1 100 ? 7.215 -20.308 14.356 1.00 98.00 100 LYS A N 1
ATOM 712 C CA . LYS A 1 100 ? 7.161 -19.072 15.156 1.00 98.00 100 LYS A CA 1
ATOM 713 C C . LYS A 1 100 ? 7.519 -17.840 14.330 1.00 98.00 100 LYS A C 1
ATOM 715 O O . LYS A 1 100 ? 6.874 -16.802 14.494 1.00 98.00 100 LYS A O 1
ATOM 720 N N . THR A 1 101 ? 8.481 -17.964 13.414 1.00 98.19 101 THR A N 1
ATOM 721 C CA . THR A 1 101 ? 8.848 -16.897 12.474 1.00 98.19 101 THR A CA 1
ATOM 722 C C . THR A 1 101 ? 7.641 -16.481 11.635 1.00 98.19 101 THR A C 1
ATOM 724 O O . THR A 1 101 ? 7.328 -15.295 11.532 1.00 98.19 101 THR A O 1
ATOM 727 N N . TRP A 1 102 ? 6.908 -17.452 11.086 1.00 98.19 102 TRP A N 1
ATOM 728 C CA . TRP A 1 102 ? 5.765 -17.189 10.210 1.00 98.19 102 TRP A CA 1
ATOM 729 C C . TRP A 1 102 ? 4.516 -16.727 10.954 1.00 98.19 102 TRP A C 1
ATOM 731 O O . TRP A 1 102 ? 3.792 -15.886 10.437 1.00 98.19 102 TRP A O 1
ATOM 741 N N . ILE A 1 103 ? 4.299 -17.194 12.184 1.00 98.25 103 ILE A N 1
ATOM 742 C CA . ILE A 1 103 ? 3.235 -16.700 13.072 1.00 98.25 103 ILE A CA 1
ATOM 743 C C . ILE A 1 103 ? 3.485 -15.232 13.444 1.00 98.25 103 ILE A C 1
ATOM 745 O O . ILE A 1 103 ? 2.574 -14.403 13.397 1.00 98.25 103 ILE A O 1
ATOM 749 N N . SER A 1 104 ? 4.733 -14.878 13.762 1.00 98.06 104 SER A N 1
ATOM 750 C CA . SER A 1 104 ? 5.118 -13.486 14.012 1.00 98.06 104 SER A CA 1
ATOM 751 C C . SER A 1 104 ? 4.961 -12.620 12.755 1.00 98.06 104 SER A C 1
ATOM 753 O O . SER A 1 104 ? 4.414 -11.513 12.822 1.00 98.06 104 SER A O 1
ATOM 755 N N . ALA A 1 105 ? 5.357 -13.142 11.590 1.00 98.12 105 ALA A N 1
ATOM 756 C CA . ALA A 1 105 ? 5.147 -12.483 10.304 1.00 98.12 105 ALA A CA 1
ATOM 757 C C . ALA A 1 105 ? 3.654 -12.312 9.973 1.00 98.12 105 ALA A C 1
ATOM 759 O O . ALA A 1 105 ? 3.258 -11.249 9.513 1.00 98.12 105 ALA A O 1
ATOM 760 N N . ALA A 1 106 ? 2.806 -13.303 10.252 1.00 98.12 106 ALA A N 1
ATOM 761 C CA . ALA A 1 106 ? 1.360 -13.220 10.053 1.00 98.12 106 ALA A CA 1
ATOM 762 C C . ALA A 1 106 ? 0.736 -12.096 10.876 1.00 98.12 106 ALA A C 1
ATOM 764 O O . ALA A 1 106 ? -0.047 -11.299 10.358 1.00 98.12 106 ALA A O 1
ATOM 765 N N . ARG A 1 107 ? 1.131 -11.981 12.146 1.00 97.81 107 ARG A N 1
ATOM 766 C CA . ARG A 1 107 ? 0.690 -10.874 12.990 1.00 97.81 107 ARG A CA 1
ATOM 767 C C . ARG A 1 107 ? 1.100 -9.532 12.385 1.00 97.81 107 ARG A C 1
ATOM 769 O O . ARG A 1 107 ? 0.243 -8.706 12.109 1.00 97.81 107 ARG A O 1
ATOM 776 N N . THR A 1 108 ? 2.388 -9.355 12.116 1.00 97.25 108 THR A N 1
ATOM 777 C CA . THR A 1 108 ? 2.963 -8.052 11.740 1.00 97.25 108 THR A CA 1
ATOM 778 C C . THR A 1 108 ? 2.718 -7.631 10.289 1.00 97.25 108 THR A C 1
ATOM 780 O O . THR A 1 108 ? 2.705 -6.439 10.001 1.00 97.25 108 THR A O 1
ATOM 783 N N . GLN A 1 109 ? 2.520 -8.573 9.363 1.00 97.00 109 GLN A N 1
ATOM 784 C CA . GLN A 1 109 ? 2.376 -8.300 7.923 1.00 97.00 109 GLN A CA 1
ATOM 785 C C . GLN A 1 109 ? 0.950 -8.495 7.397 1.00 97.00 109 GLN A C 1
ATOM 787 O O . GLN A 1 109 ? 0.675 -8.130 6.253 1.00 97.00 109 GLN A O 1
ATOM 792 N N . VAL A 1 110 ? 0.051 -9.097 8.182 1.00 97.12 110 VAL A N 1
ATOM 793 C CA . VAL A 1 110 ? -1.333 -9.361 7.756 1.00 97.12 110 VAL A CA 1
ATOM 794 C C . VAL A 1 110 ? -2.323 -8.723 8.722 1.00 97.12 110 VAL A C 1
ATOM 796 O O . VAL A 1 110 ? -3.078 -7.838 8.325 1.00 97.12 110 VAL A O 1
ATOM 799 N N . TYR A 1 111 ? -2.297 -9.117 9.995 1.00 97.62 111 TYR A N 1
ATOM 800 C CA . TYR A 1 111 ? -3.300 -8.655 10.955 1.00 97.62 111 TYR A CA 1
ATOM 801 C C . TYR A 1 111 ? -3.055 -7.228 11.452 1.00 97.62 111 TYR A C 1
ATOM 803 O O . TYR A 1 111 ? -3.986 -6.429 11.453 1.00 97.62 111 TYR A O 1
ATOM 811 N N . ASP A 1 112 ? -1.825 -6.873 11.826 1.00 96.56 112 ASP A N 1
ATOM 812 C CA . ASP A 1 112 ? -1.493 -5.522 12.292 1.00 96.56 112 ASP A CA 1
ATOM 813 C C . ASP A 1 112 ? -1.787 -4.470 11.211 1.00 96.56 112 ASP A C 1
ATOM 815 O O . ASP A 1 112 ? -2.492 -3.515 11.521 1.00 96.56 112 ASP A O 1
ATOM 819 N N . PRO A 1 113 ? -1.396 -4.648 9.932 1.00 96.94 113 PRO A N 1
ATOM 820 C CA . PRO A 1 113 ? -1.800 -3.733 8.866 1.00 96.94 113 PRO A CA 1
ATOM 821 C C . PRO A 1 113 ? -3.318 -3.646 8.671 1.00 96.94 113 PRO A C 1
ATOM 823 O O . PRO A 1 113 ? -3.840 -2.577 8.364 1.00 96.94 113 PRO A O 1
ATOM 826 N N . CYS A 1 114 ? -4.046 -4.749 8.868 1.00 97.00 114 CYS A N 1
ATOM 827 C CA . CYS A 1 114 ? -5.503 -4.747 8.764 1.00 97.00 114 CYS A CA 1
ATOM 828 C C . CYS A 1 114 ? -6.180 -4.007 9.929 1.00 97.00 114 CYS A C 1
ATOM 830 O O . CYS A 1 114 ? -7.129 -3.257 9.705 1.00 97.00 114 CYS A O 1
ATOM 832 N N . TYR A 1 115 ? -5.706 -4.183 11.166 1.00 95.62 115 TYR A N 1
ATOM 833 C CA . TYR A 1 115 ? -6.308 -3.584 12.362 1.00 95.62 115 TYR A CA 1
ATOM 834 C C . TYR A 1 115 ? -5.818 -2.167 12.633 1.00 95.62 115 TYR A C 1
ATOM 836 O O . TYR A 1 115 ? -6.612 -1.269 12.904 1.00 95.62 115 TYR A O 1
ATOM 844 N N . LEU A 1 116 ? -4.512 -1.957 12.542 1.00 94.69 116 LEU A N 1
ATOM 845 C CA . LEU A 1 116 ? -3.846 -0.707 12.893 1.00 94.69 116 LEU A CA 1
ATOM 846 C C . LEU A 1 116 ? -3.676 0.215 11.686 1.00 94.69 116 LEU A C 1
ATOM 848 O O . LEU A 1 116 ? -3.427 1.400 11.870 1.00 94.69 116 LEU A O 1
ATOM 852 N N . GLY A 1 117 ? -3.879 -0.292 10.467 1.00 94.25 117 GLY A N 1
ATOM 853 C CA . GLY A 1 117 ? -3.610 0.472 9.256 1.00 94.25 117 GLY A CA 1
ATOM 854 C C . GLY A 1 117 ? -2.109 0.685 9.076 1.00 94.25 117 GLY A C 1
ATOM 855 O O . GLY A 1 117 ? -1.292 -0.150 9.473 1.00 94.25 117 GLY A O 1
ATOM 856 N N . CYS A 1 118 ? -1.730 1.804 8.464 1.00 91.12 118 CYS A N 1
ATOM 857 C CA . CYS A 1 118 ? -0.339 2.241 8.471 1.00 91.12 118 CYS A CA 1
ATOM 858 C C . CYS A 1 118 ? -0.065 3.113 9.701 1.00 91.12 118 CYS A C 1
ATOM 860 O O . CYS A 1 118 ? -0.898 3.931 10.075 1.00 91.12 118 CYS A O 1
ATOM 862 N N . ALA A 1 119 ? 1.114 2.959 10.305 1.00 85.00 119 ALA A N 1
ATOM 863 C CA . ALA A 1 119 ? 1.516 3.746 11.468 1.00 85.00 119 ALA A CA 1
ATOM 864 C C . ALA A 1 119 ? 1.842 5.215 11.137 1.00 85.00 119 ALA A C 1
ATOM 866 O O . ALA A 1 119 ? 1.694 6.064 12.008 1.00 85.00 119 ALA A O 1
ATOM 867 N N . ASN A 1 120 ? 2.297 5.504 9.911 1.00 85.94 120 ASN A N 1
ATOM 868 C CA . ASN A 1 120 ? 2.721 6.836 9.471 1.00 85.94 120 ASN A CA 1
ATOM 869 C C . ASN A 1 120 ? 2.194 7.091 8.051 1.00 85.94 120 ASN A C 1
ATOM 871 O O . ASN A 1 120 ? 2.885 6.712 7.107 1.00 85.94 120 ASN A O 1
ATOM 875 N N . ASP A 1 121 ? 0.997 7.668 7.913 1.00 88.56 121 ASP A N 1
ATOM 876 C CA . ASP A 1 121 ? 0.435 8.230 6.670 1.00 88.56 121 ASP A CA 1
ATOM 877 C C . ASP A 1 121 ? 0.949 7.555 5.384 1.00 88.56 121 ASP A C 1
ATOM 879 O O . ASP A 1 121 ? 1.816 8.083 4.683 1.00 88.56 121 ASP A O 1
ATOM 883 N N . CYS A 1 122 ? 0.470 6.337 5.098 1.00 90.12 122 CYS A N 1
ATOM 884 C CA . CYS A 1 122 ? 0.939 5.579 3.934 1.00 90.12 122 CYS A CA 1
ATOM 885 C C . CYS A 1 122 ? 0.589 6.270 2.616 1.00 90.12 122 CYS A C 1
ATOM 887 O O . CYS A 1 122 ? -0.400 6.987 2.519 1.00 90.12 122 CYS A O 1
ATOM 889 N N . ASP A 1 123 ? 1.364 5.977 1.577 1.00 94.00 123 ASP A N 1
ATOM 890 C CA . ASP A 1 123 ? 1.138 6.419 0.200 1.00 94.00 123 ASP A CA 1
ATOM 891 C C . ASP A 1 123 ? 0.137 5.538 -0.573 1.00 94.00 123 ASP A C 1
ATOM 893 O O . ASP A 1 123 ? -0.348 5.943 -1.629 1.00 94.00 123 ASP A O 1
ATOM 897 N N . ASP A 1 124 ? -0.219 4.362 -0.044 1.00 95.06 124 ASP A N 1
ATOM 898 C CA . ASP A 1 124 ? -1.231 3.473 -0.623 1.00 95.06 124 ASP A CA 1
ATOM 899 C C . ASP A 1 124 ? -2.538 3.475 0.198 1.00 95.06 124 ASP A C 1
ATOM 901 O O . ASP A 1 124 ? -2.578 2.890 1.287 1.00 95.06 124 ASP A O 1
ATOM 905 N N . PRO A 1 125 ? -3.647 4.046 -0.317 1.00 93.12 125 PRO A N 1
ATOM 906 C CA . PRO A 1 125 ? -4.945 4.004 0.364 1.00 93.12 125 PRO A CA 1
ATOM 907 C C . PRO A 1 125 ? -5.528 2.583 0.451 1.00 93.12 125 PRO A C 1
ATOM 909 O O . PRO A 1 125 ? -6.439 2.328 1.236 1.00 93.12 125 PRO A O 1
ATOM 912 N N . ASN A 1 126 ? -5.011 1.630 -0.332 1.00 96.38 126 ASN A N 1
ATOM 913 C CA . ASN A 1 126 ? -5.433 0.233 -0.289 1.00 96.38 126 ASN A CA 1
ATOM 914 C C . ASN A 1 126 ? -4.608 -0.617 0.684 1.00 96.38 126 ASN A C 1
ATOM 916 O O . ASN A 1 126 ? -4.875 -1.813 0.781 1.00 96.38 126 ASN A O 1
ATOM 920 N N . TYR A 1 127 ? -3.638 -0.051 1.410 1.00 96.19 127 TYR A N 1
ATOM 921 C CA . TYR A 1 127 ? -2.732 -0.816 2.272 1.00 96.19 127 TYR A CA 1
ATOM 922 C C . TYR A 1 127 ? -3.480 -1.698 3.287 1.00 96.19 127 TYR A C 1
ATOM 924 O O . TYR A 1 127 ? -3.341 -2.925 3.281 1.00 96.19 127 TYR A O 1
ATOM 932 N N . ALA A 1 128 ? -4.348 -1.089 4.103 1.00 96.31 128 ALA A N 1
ATOM 933 C CA . ALA A 1 128 ? -5.156 -1.813 5.085 1.00 96.31 128 ALA A CA 1
ATOM 934 C C . ALA A 1 128 ? -6.153 -2.768 4.408 1.00 96.31 128 ALA A C 1
ATOM 936 O O . ALA A 1 128 ? -6.366 -3.884 4.879 1.00 96.31 128 ALA A O 1
ATOM 937 N N . TRP A 1 129 ? -6.730 -2.364 3.270 1.00 96.62 129 TRP A N 1
ATOM 938 C CA . TRP A 1 129 ? -7.706 -3.172 2.531 1.00 96.62 129 TRP A CA 1
ATOM 939 C C . TRP A 1 129 ? -7.087 -4.456 2.005 1.00 96.62 129 TRP A C 1
ATOM 941 O O . TRP A 1 129 ? -7.619 -5.541 2.236 1.00 96.62 129 TRP A O 1
ATOM 951 N N . ASN A 1 130 ? -5.940 -4.343 1.344 1.00 96.56 130 ASN A N 1
ATOM 952 C CA . ASN A 1 130 ? -5.198 -5.474 0.817 1.00 96.56 130 ASN A CA 1
ATOM 953 C C . ASN A 1 130 ? -4.795 -6.423 1.949 1.00 96.56 130 ASN A C 1
ATOM 955 O O . ASN A 1 130 ? -4.948 -7.633 1.801 1.00 96.56 130 ASN A O 1
ATOM 959 N N . ALA A 1 131 ? -4.361 -5.897 3.098 1.00 96.44 131 ALA A N 1
ATOM 960 C CA . ALA A 1 131 ? -4.055 -6.712 4.267 1.00 96.44 131 ALA A CA 1
ATOM 961 C C . ALA A 1 131 ? -5.286 -7.456 4.812 1.00 96.44 131 ALA A C 1
ATOM 963 O O . ALA A 1 131 ? -5.234 -8.674 4.988 1.00 96.44 131 ALA A O 1
ATOM 964 N N . CYS A 1 132 ? -6.415 -6.767 5.002 1.00 96.81 132 CYS A N 1
ATOM 965 C CA . CYS A 1 132 ? -7.648 -7.395 5.475 1.00 96.81 132 CYS A CA 1
ATOM 966 C C . CYS A 1 132 ? -8.175 -8.449 4.493 1.00 96.81 132 CYS A C 1
ATOM 968 O O . CYS A 1 132 ? -8.579 -9.531 4.913 1.00 96.81 132 CYS A O 1
ATOM 970 N N . GLN A 1 133 ? -8.114 -8.195 3.183 1.00 96.69 133 GLN A N 1
ATOM 971 C CA . GLN A 1 133 ? -8.556 -9.147 2.158 1.00 96.69 133 GLN A CA 1
ATOM 972 C C . GLN A 1 133 ? -7.781 -10.468 2.183 1.00 96.69 133 GLN A C 1
ATOM 974 O O . GLN A 1 133 ? -8.349 -11.514 1.874 1.00 96.69 133 GLN A O 1
ATOM 979 N N . ARG A 1 134 ? -6.511 -10.458 2.606 1.00 96.44 134 ARG A N 1
ATOM 980 C CA . ARG A 1 134 ? -5.740 -11.700 2.775 1.00 96.44 134 ARG A CA 1
ATOM 981 C C . ARG A 1 134 ? -6.322 -12.597 3.863 1.00 96.44 134 ARG A C 1
ATOM 983 O O . ARG A 1 134 ? -6.250 -13.812 3.735 1.00 96.44 134 ARG A O 1
ATOM 990 N N . THR A 1 135 ? -6.929 -12.017 4.897 1.00 97.12 135 THR A N 1
ATOM 991 C CA . THR A 1 135 ? -7.511 -12.779 6.014 1.00 97.12 135 THR A CA 1
ATOM 992 C C . THR A 1 135 ? -8.844 -13.438 5.665 1.00 97.12 135 THR A C 1
ATOM 994 O O . THR A 1 135 ? -9.164 -14.494 6.201 1.00 97.12 135 THR A O 1
ATOM 997 N N . VAL A 1 136 ? -9.587 -12.877 4.706 1.00 95.94 136 VAL A N 1
ATOM 998 C CA . VAL A 1 136 ? -10.888 -13.403 4.252 1.00 95.94 136 VAL A CA 1
ATOM 999 C C . VAL A 1 136 ? -10.759 -14.811 3.660 1.00 95.94 136 VAL A C 1
ATOM 1001 O O . VAL A 1 136 ? -11.682 -15.615 3.749 1.00 95.94 136 VAL A O 1
ATOM 1004 N N . GLN A 1 137 ? -9.609 -15.120 3.060 1.00 92.88 137 GLN A N 1
ATOM 1005 C CA . GLN A 1 137 ? -9.353 -16.407 2.407 1.00 92.88 137 GLN A CA 1
ATOM 1006 C C . GLN A 1 137 ? -8.910 -17.501 3.389 1.00 92.88 137 GLN A C 1
ATOM 1008 O O . GLN A 1 137 ? -8.766 -18.657 2.994 1.00 92.88 137 GLN A O 1
ATOM 1013 N N . LEU A 1 138 ? -8.680 -17.151 4.657 1.00 95.31 138 LEU A N 1
ATOM 1014 C CA . LEU A 1 138 ? -8.170 -18.070 5.662 1.00 95.31 138 LEU A CA 1
ATOM 1015 C C . LEU A 1 138 ? -9.322 -18.796 6.362 1.00 95.31 138 LEU A C 1
ATOM 1017 O O . LEU A 1 138 ? -10.225 -18.180 6.935 1.00 95.31 138 LEU A O 1
ATOM 1021 N N . VAL A 1 139 ? -9.246 -20.124 6.351 1.00 91.62 139 VAL A N 1
ATOM 1022 C CA . VAL A 1 139 ? -10.140 -21.014 7.093 1.00 91.62 139 VAL A CA 1
ATOM 1023 C C . VAL A 1 139 ? -9.274 -21.838 8.036 1.00 91.62 139 VAL A C 1
ATOM 1025 O O . VAL A 1 139 ? -8.356 -22.517 7.580 1.00 91.62 139 VAL A O 1
ATOM 1028 N N . ALA A 1 140 ? -9.550 -21.756 9.336 1.00 92.06 140 ALA A N 1
ATOM 1029 C CA . ALA A 1 140 ? -8.872 -22.542 10.362 1.00 92.06 140 ALA A CA 1
ATOM 1030 C C . ALA A 1 140 ? -9.885 -23.373 11.161 1.00 92.06 140 ALA A C 1
ATOM 1032 O O . AL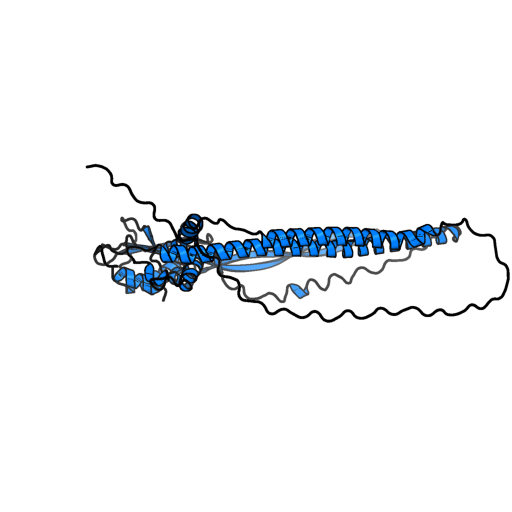A A 1 140 ? -11.091 -23.097 11.144 1.00 92.06 140 ALA A O 1
ATOM 1033 N N . ASP A 1 141 ? -9.388 -24.372 11.888 1.00 85.62 141 ASP A N 1
ATOM 1034 C CA . ASP A 1 141 ? -10.179 -25.186 12.810 1.00 85.62 141 ASP A CA 1
ATOM 1035 C C . ASP A 1 141 ? -10.732 -24.284 13.927 1.00 85.62 141 ASP A C 1
ATOM 1037 O O . ASP A 1 141 ? -10.033 -23.931 14.875 1.00 85.62 141 ASP A O 1
ATOM 1041 N N . GLY A 1 142 ? -11.968 -23.812 13.769 1.00 78.44 142 GLY A N 1
ATOM 1042 C CA . GLY A 1 142 ? -12.578 -22.826 14.670 1.00 78.44 142 GLY A CA 1
ATOM 1043 C C . GLY A 1 142 ? -13.397 -21.741 13.973 1.00 78.44 142 GLY A C 1
ATOM 1044 O O . GLY A 1 142 ? -14.146 -21.034 14.641 1.00 78.44 142 GLY A O 1
ATOM 1045 N N . GLY A 1 143 ? -13.320 -21.639 12.642 1.00 89.62 143 GLY A N 1
ATOM 1046 C CA . GLY A 1 143 ? -14.184 -20.767 11.851 1.00 89.62 143 GLY A CA 1
ATOM 1047 C C . GLY A 1 143 ? -13.424 -19.818 10.931 1.00 89.62 143 GLY A C 1
ATOM 1048 O O . GLY A 1 143 ? -12.326 -20.107 10.458 1.00 89.62 143 GLY A O 1
ATOM 1049 N N . SER A 1 144 ? -14.064 -18.691 10.623 1.00 94.06 144 SER A N 1
ATOM 1050 C CA . SER A 1 144 ? -13.509 -17.676 9.729 1.00 94.06 144 SER A CA 1
ATOM 1051 C C . SER A 1 144 ? -12.440 -16.857 10.447 1.00 94.06 144 SER A C 1
ATOM 1053 O O . SER A 1 144 ? -12.692 -16.334 11.528 1.00 94.06 144 SER A O 1
ATOM 1055 N N . CYS A 1 145 ? -11.282 -16.710 9.806 1.00 96.69 145 CYS A N 1
ATOM 1056 C CA . CYS A 1 145 ? -10.175 -15.879 10.274 1.00 96.69 145 CYS A CA 1
ATOM 1057 C C . CYS A 1 145 ? -10.218 -14.447 9.708 1.00 96.69 145 CYS A C 1
ATOM 1059 O O . CYS A 1 145 ? -9.191 -13.763 9.690 1.00 96.69 145 CYS A O 1
ATOM 1061 N N . ASP A 1 146 ? -11.392 -14.010 9.233 1.00 96.25 146 ASP A N 1
ATOM 1062 C CA . ASP A 1 146 ? -11.628 -12.692 8.645 1.00 96.25 146 ASP A CA 1
ATOM 1063 C C . ASP A 1 146 ? -11.469 -11.588 9.694 1.00 96.25 146 ASP A C 1
ATOM 1065 O O . ASP A 1 146 ? -12.324 -11.371 10.559 1.00 96.25 146 ASP A O 1
ATOM 1069 N N . ALA A 1 147 ? -10.377 -10.841 9.574 1.00 95.81 147 ALA A N 1
ATOM 1070 C CA . ALA A 1 147 ? -10.052 -9.742 10.463 1.00 95.81 147 ALA A CA 1
ATOM 1071 C C . ALA A 1 147 ? -11.142 -8.653 10.476 1.00 95.81 147 ALA A C 1
ATOM 1073 O O . ALA A 1 147 ? -11.386 -8.054 11.522 1.00 95.81 147 ALA A O 1
ATOM 1074 N N . ASN A 1 148 ? -11.887 -8.445 9.381 1.00 93.38 148 ASN A N 1
ATOM 1075 C CA . ASN A 1 148 ? -12.990 -7.473 9.371 1.00 93.38 148 ASN A CA 1
ATOM 1076 C C . ASN A 1 148 ? -14.154 -7.881 10.284 1.00 93.38 148 ASN A C 1
ATOM 1078 O O . ASN A 1 148 ? -14.982 -7.045 10.629 1.00 93.38 148 ASN A O 1
ATOM 1082 N N . ARG A 1 149 ? -14.234 -9.154 10.686 1.00 93.19 149 ARG A N 1
ATOM 1083 C CA . ARG A 1 149 ? -15.238 -9.663 11.634 1.00 93.19 149 ARG A CA 1
ATOM 1084 C C . ARG A 1 149 ? -14.700 -9.812 13.054 1.00 93.19 149 ARG A C 1
ATOM 1086 O O . ARG A 1 149 ? -15.485 -9.863 13.995 1.00 93.19 149 ARG A O 1
ATOM 1093 N N . MET A 1 150 ? -13.380 -9.893 13.198 1.00 94.25 150 MET A N 1
ATOM 1094 C CA . MET A 1 150 ? -12.695 -10.199 14.458 1.00 94.25 150 MET A CA 1
ATOM 1095 C C . MET A 1 150 ? -12.084 -8.975 15.147 1.00 94.25 150 MET A C 1
ATOM 1097 O O . MET A 1 150 ? -11.561 -9.079 16.255 1.00 94.25 150 MET A O 1
ATOM 1101 N N . TRP A 1 151 ? -12.127 -7.806 14.508 1.00 93.56 151 TRP A N 1
ATOM 1102 C CA . TRP A 1 151 ? -11.422 -6.605 14.958 1.00 93.56 151 TRP A CA 1
ATOM 1103 C C . TRP A 1 151 ? -11.738 -6.154 16.390 1.00 93.56 151 TRP A C 1
ATOM 1105 O O . TRP A 1 151 ? -10.885 -5.539 17.036 1.00 93.56 151 TRP A O 1
ATOM 1115 N N . ASN A 1 152 ? -12.943 -6.443 16.884 1.00 92.38 152 ASN A N 1
ATOM 1116 C CA . ASN A 1 152 ? -13.394 -6.084 18.225 1.00 92.38 152 ASN A CA 1
ATOM 1117 C C . ASN A 1 152 ? -13.373 -7.252 19.225 1.00 92.38 152 ASN A C 1
ATOM 1119 O O . ASN A 1 152 ? -13.830 -7.085 20.354 1.00 92.38 152 ASN A O 1
ATOM 1123 N N . TRP A 1 153 ? -12.849 -8.422 18.848 1.00 92.00 153 TRP A N 1
ATOM 1124 C CA . TRP A 1 153 ? -12.732 -9.560 19.760 1.00 92.00 153 TRP A CA 1
ATOM 1125 C C . TRP A 1 153 ? -11.729 -9.266 20.883 1.00 92.00 153 TRP A C 1
ATOM 1127 O O . TRP A 1 153 ? -10.761 -8.524 20.695 1.00 92.00 153 TRP A O 1
ATOM 1137 N N . ALA A 1 154 ? -11.935 -9.886 22.050 1.00 88.44 154 ALA A N 1
ATOM 1138 C CA . ALA A 1 154 ? -10.988 -9.804 23.164 1.00 88.44 154 ALA A CA 1
ATOM 1139 C C . ALA A 1 154 ? -9.618 -10.389 22.771 1.00 88.44 154 ALA A C 1
ATOM 1141 O O . ALA A 1 154 ? -8.579 -9.769 22.995 1.00 88.44 154 ALA A O 1
ATOM 1142 N N . GLU A 1 155 ? -9.623 -11.545 22.103 1.00 91.19 155 GLU A N 1
ATOM 1143 C CA . GLU A 1 155 ? -8.447 -12.145 21.474 1.00 91.19 155 GLU A CA 1
ATOM 1144 C C . GLU A 1 155 ? -8.459 -11.852 19.964 1.00 91.19 155 GLU A C 1
ATOM 1146 O O . GLU A 1 155 ? -8.984 -12.620 19.162 1.00 91.19 155 GLU A O 1
ATOM 1151 N N . ARG A 1 156 ? -7.882 -10.712 19.561 1.00 91.25 156 ARG A N 1
ATOM 1152 C CA . ARG A 1 156 ? -7.851 -10.274 18.145 1.00 91.25 156 ARG A CA 1
ATOM 1153 C C . ARG A 1 156 ? -6.959 -11.123 17.236 1.00 91.25 156 ARG A C 1
ATOM 1155 O O . ARG A 1 156 ? -7.044 -11.001 16.013 1.00 91.25 156 ARG A O 1
ATOM 1162 N N . TYR A 1 157 ? -6.092 -11.945 17.824 1.00 95.75 157 TYR A N 1
ATOM 1163 C CA . TYR A 1 157 ? -5.107 -12.758 17.113 1.00 95.75 157 TYR A CA 1
ATOM 1164 C C . TYR A 1 157 ? -5.153 -14.225 17.569 1.00 95.75 157 TYR A C 1
ATOM 1166 O O . TYR A 1 157 ? -4.187 -14.690 18.178 1.00 95.75 157 TYR A O 1
ATOM 1174 N N . PRO A 1 158 ? -6.241 -14.969 17.296 1.00 96.00 158 PRO A N 1
ATOM 1175 C CA . PRO A 1 158 ? -6.298 -16.383 17.638 1.00 96.00 158 PRO A CA 1
ATOM 1176 C C . PRO A 1 158 ? -5.127 -17.141 17.014 1.00 96.00 158 PRO A C 1
ATOM 1178 O O . PRO A 1 158 ? -4.822 -16.981 15.826 1.00 96.00 158 PRO A O 1
ATOM 1181 N N . GLN A 1 159 ? -4.484 -17.991 17.810 1.00 96.56 159 GLN A N 1
ATOM 1182 C CA . GLN A 1 159 ? -3.268 -18.690 17.394 1.00 96.56 159 GLN A CA 1
ATOM 1183 C C . GLN A 1 159 ? -3.479 -19.571 16.149 1.00 96.56 159 GLN A C 1
ATOM 1185 O O . GLN A 1 159 ? -2.586 -19.664 15.307 1.00 96.56 159 GLN A O 1
ATOM 1190 N N . SER A 1 160 ? -4.664 -20.171 15.994 1.00 96.69 160 SER A N 1
ATOM 1191 C CA . SER A 1 160 ? -5.031 -20.969 14.815 1.00 96.69 160 SER A CA 1
ATOM 1192 C C . SER A 1 160 ? -5.057 -20.133 13.530 1.00 96.69 160 SER A C 1
ATOM 1194 O O . SER A 1 160 ? -4.530 -20.558 12.503 1.00 96.69 160 SER A O 1
ATOM 1196 N N . CYS A 1 161 ? -5.586 -18.910 13.595 1.00 97.81 161 CYS A N 1
ATOM 1197 C CA . CYS A 1 161 ? -5.615 -17.983 12.467 1.00 97.81 161 CYS A CA 1
ATOM 1198 C C . CYS A 1 161 ? -4.225 -17.444 12.110 1.00 97.81 161 CYS A C 1
ATOM 1200 O O . CYS A 1 161 ? -3.894 -17.330 10.929 1.00 97.81 161 CYS A O 1
ATOM 1202 N N . LEU A 1 162 ? -3.381 -17.163 13.111 1.00 97.62 162 LEU A N 1
ATOM 1203 C CA . LEU A 1 162 ? -1.990 -16.770 12.869 1.00 97.62 162 LEU A CA 1
ATOM 1204 C C . LEU A 1 162 ? -1.175 -17.894 12.218 1.00 97.62 162 LEU A C 1
ATOM 1206 O O . LEU A 1 162 ? -0.368 -17.613 11.335 1.00 97.62 162 LEU A O 1
ATOM 1210 N N . ALA A 1 163 ? -1.386 -19.147 12.627 1.00 97.56 163 ALA A N 1
ATOM 1211 C CA . ALA A 1 163 ? -0.737 -20.301 12.009 1.00 97.56 163 ALA A CA 1
ATOM 1212 C C . ALA A 1 163 ? -1.165 -20.461 10.541 1.00 97.56 163 ALA A C 1
ATOM 1214 O O . ALA A 1 163 ? -0.305 -20.518 9.666 1.00 97.56 163 ALA A O 1
ATOM 1215 N N . ALA A 1 164 ? -2.472 -20.404 10.259 1.00 97.25 164 ALA A N 1
ATOM 1216 C CA . ALA A 1 164 ? -2.997 -20.491 8.895 1.00 97.25 164 ALA A CA 1
ATOM 1217 C C . ALA A 1 164 ? -2.471 -19.361 7.987 1.00 97.25 164 ALA A C 1
ATOM 1219 O O . ALA A 1 164 ? -2.018 -19.605 6.868 1.00 97.25 164 ALA A O 1
ATOM 1220 N N . ALA A 1 165 ? -2.470 -18.117 8.477 1.00 97.75 165 ALA A N 1
ATOM 1221 C CA . ALA A 1 165 ? -1.865 -16.986 7.774 1.00 97.75 165 ALA A CA 1
ATOM 1222 C C . ALA A 1 165 ? -0.349 -17.172 7.569 1.00 97.75 165 ALA A C 1
ATOM 1224 O O . ALA A 1 165 ? 0.190 -16.813 6.519 1.00 97.75 165 ALA A O 1
ATOM 1225 N N . GLY A 1 166 ? 0.339 -17.732 8.567 1.00 97.81 166 GLY A N 1
ATOM 1226 C CA . GLY A 1 166 ? 1.766 -18.032 8.526 1.00 97.81 166 GLY A CA 1
ATOM 1227 C C . GLY A 1 166 ? 2.116 -19.043 7.436 1.00 97.81 166 GLY A C 1
ATOM 1228 O O . GLY A 1 166 ? 3.069 -18.823 6.689 1.00 97.81 166 GLY A O 1
ATOM 1229 N N . ASP A 1 167 ? 1.313 -20.093 7.276 1.00 97.19 167 ASP A N 1
ATOM 1230 C CA . ASP A 1 167 ? 1.494 -21.091 6.218 1.00 97.19 167 ASP A CA 1
ATOM 1231 C C . ASP A 1 167 ? 1.324 -20.484 4.820 1.00 97.19 167 ASP A C 1
ATOM 1233 O O . ASP A 1 167 ? 2.131 -20.754 3.923 1.00 97.19 167 ASP A O 1
ATOM 1237 N N . VAL A 1 168 ? 0.342 -19.591 4.642 1.00 96.94 168 VAL A N 1
ATOM 1238 C CA . VAL A 1 168 ? 0.167 -18.835 3.390 1.00 96.94 168 VAL A CA 1
ATOM 1239 C C . VAL A 1 168 ? 1.381 -17.945 3.113 1.00 96.94 168 VAL A C 1
ATOM 1241 O O . VAL A 1 168 ? 1.930 -17.980 2.011 1.00 96.94 168 VAL A O 1
ATOM 1244 N N . LEU A 1 169 ? 1.864 -17.193 4.109 1.00 97.69 169 LEU A N 1
ATOM 1245 C CA . LEU A 1 169 ? 3.061 -16.354 3.965 1.00 97.69 169 LEU A CA 1
ATOM 1246 C C . LEU A 1 169 ? 4.311 -17.167 3.625 1.00 97.69 169 LEU A C 1
ATOM 1248 O O . LEU A 1 169 ? 5.108 -16.754 2.779 1.00 97.69 169 LEU A O 1
ATOM 1252 N N . ARG A 1 170 ? 4.476 -18.328 4.260 1.00 97.69 170 ARG A N 1
ATOM 1253 C CA . ARG A 1 170 ? 5.585 -19.246 4.005 1.00 97.69 170 ARG A CA 1
ATOM 1254 C C . ARG A 1 170 ? 5.549 -19.764 2.570 1.00 97.69 170 ARG A C 1
ATOM 1256 O O . ARG A 1 170 ? 6.581 -19.772 1.894 1.00 97.69 170 ARG A O 1
ATOM 1263 N N . ALA A 1 171 ? 4.370 -20.165 2.094 1.00 96.81 171 ALA A N 1
ATOM 1264 C CA . ALA A 1 171 ? 4.168 -20.625 0.725 1.00 96.81 171 ALA A CA 1
ATOM 1265 C C . ALA A 1 171 ? 4.456 -19.511 -0.297 1.00 96.81 171 ALA A C 1
ATOM 1267 O O . ALA A 1 171 ? 5.216 -19.733 -1.242 1.00 96.81 171 ALA A O 1
ATOM 1268 N N . GLU A 1 172 ? 3.942 -18.298 -0.072 1.00 96.88 172 GLU A N 1
ATOM 1269 C CA . GLU A 1 172 ? 4.216 -17.132 -0.923 1.00 96.88 172 GLU A CA 1
ATOM 1270 C C . GLU A 1 172 ? 5.707 -16.776 -0.955 1.00 96.88 172 GLU A C 1
ATOM 1272 O O . GLU A 1 172 ? 6.256 -16.477 -2.017 1.00 96.88 172 GLU A O 1
ATOM 1277 N N . ALA A 1 173 ? 6.391 -16.804 0.192 1.00 97.12 173 ALA A N 1
ATOM 1278 C CA . ALA A 1 173 ? 7.820 -16.519 0.265 1.00 97.12 173 ALA A CA 1
ATOM 1279 C C . ALA A 1 173 ? 8.637 -17.553 -0.519 1.00 97.12 173 ALA A C 1
ATOM 1281 O O . ALA A 1 173 ? 9.561 -17.191 -1.255 1.00 97.12 173 ALA A O 1
ATOM 1282 N N . LEU A 1 174 ? 8.261 -18.830 -0.421 1.00 96.94 174 LEU A N 1
ATOM 1283 C CA . LEU A 1 174 ? 8.872 -19.899 -1.200 1.00 96.94 174 LEU A CA 1
ATOM 1284 C C . LEU A 1 174 ? 8.622 -19.713 -2.704 1.00 96.94 174 LEU A C 1
ATOM 1286 O O . LEU A 1 174 ? 9.539 -19.889 -3.509 1.00 96.94 174 LEU A O 1
ATOM 1290 N N . GLU A 1 175 ? 7.409 -19.329 -3.100 1.00 96.69 175 GLU A N 1
ATOM 1291 C CA . GLU A 1 175 ? 7.077 -19.056 -4.498 1.00 96.69 175 GLU A CA 1
ATOM 1292 C C . GLU A 1 175 ? 7.846 -17.847 -5.043 1.00 96.69 175 GLU A C 1
ATOM 1294 O O . GLU A 1 175 ? 8.444 -17.943 -6.116 1.00 96.69 175 GLU A O 1
ATOM 1299 N N . ARG A 1 176 ? 7.928 -16.742 -4.291 1.00 96.69 176 ARG A N 1
ATOM 1300 C CA . ARG A 1 176 ? 8.725 -15.559 -4.661 1.00 96.69 176 ARG A CA 1
ATOM 1301 C C . ARG A 1 176 ? 10.201 -15.902 -4.825 1.00 96.69 176 ARG A C 1
ATOM 1303 O O . ARG A 1 176 ? 10.826 -15.448 -5.785 1.00 96.69 176 ARG A O 1
ATOM 1310 N N . LEU A 1 177 ? 10.754 -16.733 -3.940 1.00 95.50 177 LEU A N 1
ATOM 1311 C CA . LEU A 1 177 ? 12.134 -17.206 -4.043 1.00 95.50 177 LEU A CA 1
ATOM 1312 C C . LEU A 1 177 ? 12.342 -18.020 -5.332 1.00 95.50 177 LEU A C 1
ATOM 1314 O O . LEU A 1 177 ? 13.253 -17.733 -6.112 1.00 95.50 177 LEU A O 1
ATOM 1318 N N . LYS A 1 178 ? 11.443 -18.972 -5.619 1.00 94.81 178 LYS A N 1
ATOM 1319 C CA . LYS A 1 178 ? 11.463 -19.756 -6.867 1.00 94.81 178 LYS A CA 1
ATOM 1320 C C . LYS A 1 178 ? 11.299 -18.870 -8.107 1.00 94.81 178 LYS A C 1
ATOM 1322 O O . LYS A 1 178 ? 11.984 -19.086 -9.108 1.00 94.81 178 LYS A O 1
ATOM 1327 N N . GLN A 1 179 ? 10.434 -17.860 -8.051 1.00 95.56 179 GLN A N 1
ATOM 1328 C CA . GLN A 1 179 ? 10.213 -16.923 -9.149 1.00 95.56 179 GLN A CA 1
ATOM 1329 C C . GLN A 1 179 ? 11.431 -16.025 -9.388 1.00 95.56 179 GLN A C 1
ATOM 1331 O O . GLN A 1 179 ? 11.791 -15.788 -10.539 1.00 95.56 179 GLN A O 1
ATOM 1336 N N . SER A 1 180 ? 12.123 -15.589 -8.333 1.00 94.75 180 SER A N 1
ATOM 1337 C CA . SER A 1 180 ? 13.387 -14.852 -8.447 1.00 94.75 180 SER A CA 1
ATOM 1338 C C . SER A 1 180 ? 14.443 -15.667 -9.203 1.00 94.75 180 SER A C 1
ATOM 1340 O O . SER A 1 180 ? 15.054 -15.161 -10.147 1.00 94.75 180 SER A O 1
ATOM 1342 N N . TYR A 1 181 ? 14.581 -16.963 -8.899 1.00 91.94 181 TYR A N 1
ATOM 1343 C CA . TYR A 1 181 ? 15.473 -17.853 -9.651 1.00 91.94 181 TYR A CA 1
ATOM 1344 C C . TYR A 1 181 ? 15.058 -18.022 -11.119 1.00 91.94 181 TYR A C 1
ATOM 1346 O O . TYR A 1 181 ? 15.916 -18.020 -12.004 1.00 91.94 181 TYR A O 1
ATOM 1354 N N . ARG A 1 182 ? 13.753 -18.113 -11.414 1.00 91.38 182 ARG A N 1
ATOM 1355 C CA . ARG A 1 182 ? 13.248 -18.141 -12.802 1.00 91.38 182 ARG A CA 1
ATOM 1356 C C . ARG A 1 182 ? 13.548 -16.840 -13.549 1.00 91.38 182 ARG A C 1
ATOM 1358 O O . ARG A 1 182 ? 13.946 -16.890 -14.710 1.00 91.38 182 ARG A O 1
ATOM 1365 N N . ASN A 1 183 ? 13.416 -15.691 -12.889 1.00 92.50 183 ASN A N 1
ATOM 1366 C CA . ASN A 1 183 ? 13.748 -14.392 -13.472 1.00 92.50 183 ASN A CA 1
ATOM 1367 C C . ASN A 1 183 ? 15.256 -14.277 -13.747 1.00 92.50 183 ASN A C 1
ATOM 1369 O O . ASN A 1 183 ? 15.647 -13.826 -14.822 1.00 92.50 183 ASN A O 1
ATOM 1373 N N . GLN A 1 184 ? 16.109 -14.749 -12.831 1.00 90.94 184 GLN A N 1
ATOM 1374 C CA . GLN A 1 184 ? 17.556 -14.828 -13.062 1.00 90.94 184 GLN A CA 1
ATOM 1375 C C . GLN A 1 184 ? 17.890 -15.729 -14.257 1.00 90.94 184 GLN A C 1
ATOM 1377 O O . GLN A 1 184 ? 18.680 -15.337 -15.114 1.00 90.94 184 GLN A O 1
ATOM 1382 N N . LEU A 1 185 ? 17.248 -16.897 -14.367 1.00 90.19 185 LEU A N 1
ATOM 1383 C CA . LEU A 1 185 ? 17.400 -17.783 -15.523 1.00 90.19 185 LEU A CA 1
ATOM 1384 C C . LEU A 1 185 ? 17.020 -17.071 -16.828 1.00 90.19 185 LEU A C 1
ATOM 1386 O O . LEU A 1 185 ? 17.779 -17.115 -17.794 1.00 90.19 185 LEU A O 1
ATOM 1390 N N . ALA A 1 186 ? 15.876 -16.383 -16.849 1.00 90.94 186 ALA A N 1
ATOM 1391 C CA . ALA A 1 186 ? 15.409 -15.646 -18.018 1.00 90.94 186 ALA A CA 1
ATOM 1392 C C . ALA A 1 186 ? 16.404 -14.553 -18.438 1.00 90.94 186 ALA A C 1
ATOM 1394 O O . ALA A 1 186 ? 16.735 -14.455 -19.619 1.00 90.94 186 ALA A O 1
ATOM 1395 N N . ILE A 1 187 ? 16.942 -13.788 -17.482 1.00 90.94 187 ILE A N 1
ATOM 1396 C CA . ILE A 1 187 ? 17.972 -12.774 -17.751 1.00 90.94 187 ILE A CA 1
ATOM 1397 C C . ILE A 1 187 ? 19.213 -13.419 -18.374 1.00 90.94 187 ILE A C 1
ATOM 1399 O O . ILE A 1 187 ? 19.733 -12.895 -19.356 1.00 90.94 187 ILE A O 1
ATOM 1403 N N . ILE A 1 188 ? 19.672 -14.565 -17.865 1.00 87.31 188 ILE A N 1
ATOM 1404 C CA . ILE A 1 188 ? 20.877 -15.210 -18.400 1.00 87.31 188 ILE A CA 1
ATOM 1405 C C . ILE A 1 188 ? 20.641 -15.785 -19.807 1.00 87.31 188 ILE A C 1
ATOM 1407 O O . ILE A 1 188 ? 21.490 -15.652 -20.685 1.00 87.31 188 ILE A O 1
ATOM 1411 N N . ILE A 1 189 ? 19.467 -16.361 -20.076 1.00 88.50 189 ILE A N 1
ATOM 1412 C CA . ILE A 1 189 ? 19.108 -16.795 -21.435 1.00 88.50 189 ILE A CA 1
ATOM 1413 C C . ILE A 1 189 ? 19.087 -15.591 -22.389 1.00 88.50 189 ILE A C 1
ATOM 1415 O O . ILE A 1 189 ? 19.637 -15.664 -23.490 1.00 88.50 189 ILE A O 1
ATOM 1419 N N . LEU A 1 190 ? 18.508 -14.463 -21.964 1.00 90.12 190 LEU A N 1
ATOM 1420 C CA . LEU A 1 190 ? 18.471 -13.237 -22.762 1.00 90.12 190 LEU A CA 1
ATOM 1421 C C . LEU A 1 190 ? 19.869 -12.660 -23.023 1.00 90.12 190 LEU A C 1
ATOM 1423 O O . LEU A 1 190 ? 20.122 -12.202 -24.137 1.00 90.12 190 LEU A O 1
ATOM 1427 N N . THR A 1 191 ? 20.796 -12.704 -22.060 1.00 87.50 191 THR A N 1
ATOM 1428 C CA . THR A 1 191 ? 22.175 -12.233 -22.282 1.00 87.50 191 THR A CA 1
ATOM 1429 C C . THR A 1 191 ? 22.942 -13.133 -23.246 1.00 87.50 191 THR A C 1
ATOM 1431 O O . THR A 1 191 ? 23.672 -12.613 -24.089 1.00 87.50 191 THR A O 1
ATOM 1434 N N . ILE A 1 192 ? 22.738 -14.455 -23.201 1.00 88.00 192 ILE A N 1
ATOM 1435 C CA . ILE A 1 192 ? 23.337 -15.391 -24.166 1.00 88.00 192 ILE A CA 1
ATOM 1436 C C . ILE A 1 192 ? 22.812 -15.108 -25.579 1.00 88.00 192 ILE A C 1
ATOM 1438 O O . ILE A 1 192 ? 23.603 -14.946 -26.511 1.00 88.00 192 ILE A O 1
ATOM 1442 N N . LEU A 1 193 ? 21.490 -14.985 -25.745 1.00 86.88 193 LEU A N 1
ATOM 1443 C CA . LEU A 1 193 ? 20.878 -14.651 -27.036 1.00 86.88 193 LEU A CA 1
ATOM 1444 C C . LEU A 1 193 ? 21.339 -13.277 -27.544 1.00 86.88 193 LEU A C 1
ATOM 1446 O O . LEU A 1 193 ? 21.704 -13.139 -28.712 1.00 86.88 193 LEU A O 1
ATOM 1450 N N . GLY A 1 194 ? 21.396 -12.278 -26.661 1.00 86.88 194 GLY A N 1
ATOM 1451 C CA . GLY A 1 194 ? 21.926 -10.951 -26.965 1.00 86.88 194 GLY A CA 1
ATOM 1452 C C . GLY A 1 194 ? 23.394 -10.989 -27.394 1.00 86.88 194 GLY A C 1
ATOM 1453 O O . GLY A 1 194 ? 23.767 -10.320 -28.356 1.00 86.88 194 GLY A O 1
ATOM 1454 N N . GLY A 1 195 ? 24.215 -11.821 -26.748 1.00 86.50 195 GLY A N 1
ATOM 1455 C CA . GLY A 1 195 ? 25.611 -12.053 -27.114 1.00 86.50 195 GLY A CA 1
ATOM 1456 C C . GLY A 1 195 ? 25.766 -12.681 -28.501 1.00 86.50 195 GLY A C 1
ATOM 1457 O O . GLY A 1 195 ? 26.609 -12.235 -29.278 1.00 86.50 195 GLY A O 1
ATOM 1458 N N . LEU A 1 196 ? 24.920 -13.654 -28.857 1.00 86.25 196 LEU A N 1
ATOM 1459 C CA . LEU A 1 196 ? 24.914 -14.267 -30.192 1.00 86.25 196 LEU A CA 1
ATOM 1460 C C . LEU A 1 196 ? 24.521 -13.261 -31.282 1.00 86.25 196 LEU A C 1
ATOM 1462 O O . LEU A 1 196 ? 25.201 -13.154 -32.305 1.00 86.25 196 LEU A O 1
ATOM 1466 N N . VAL A 1 197 ? 23.461 -12.482 -31.050 1.00 85.06 197 VAL A N 1
ATOM 1467 C CA . VAL A 1 197 ? 23.012 -11.440 -31.987 1.00 85.06 197 VAL A CA 1
ATOM 1468 C C . VAL A 1 197 ? 24.071 -10.343 -32.122 1.00 85.06 197 VAL A C 1
ATOM 1470 O O . VAL A 1 197 ? 24.449 -9.983 -33.237 1.00 85.06 197 VAL A O 1
ATOM 1473 N N . GLY A 1 198 ? 24.607 -9.851 -31.003 1.00 83.25 198 GLY A N 1
ATOM 1474 C CA . GLY A 1 198 ? 25.674 -8.852 -30.980 1.00 83.25 198 GLY A CA 1
ATOM 1475 C C . GLY A 1 198 ? 26.939 -9.336 -31.691 1.00 83.25 198 GLY A C 1
ATOM 1476 O O . GLY A 1 198 ? 27.482 -8.623 -32.536 1.00 83.25 198 GLY A O 1
ATOM 1477 N N . GLY A 1 199 ? 27.362 -10.576 -31.429 1.00 82.69 199 GLY A N 1
ATOM 1478 C CA . GLY A 1 199 ? 28.488 -11.219 -32.105 1.00 82.69 199 GLY A CA 1
ATOM 1479 C C . GLY A 1 199 ? 28.279 -11.333 -33.615 1.00 82.69 199 GLY A C 1
ATOM 1480 O O . GLY A 1 199 ? 29.179 -10.997 -34.386 1.00 82.69 199 GLY A O 1
ATOM 1481 N N . SER A 1 200 ? 27.073 -11.709 -34.056 1.00 80.75 200 SER A N 1
ATOM 1482 C CA . SER A 1 200 ? 26.718 -11.748 -35.480 1.00 80.75 200 SER A CA 1
ATOM 1483 C C . SER A 1 200 ? 26.778 -10.362 -36.131 1.00 80.75 200 SER A C 1
ATOM 1485 O O . SER A 1 200 ? 27.275 -10.233 -37.250 1.00 80.75 200 SER A O 1
ATOM 1487 N N . ILE A 1 201 ? 26.306 -9.313 -35.448 1.00 83.00 201 ILE A N 1
ATOM 1488 C CA . ILE A 1 201 ? 26.373 -7.932 -35.950 1.00 83.00 201 ILE A CA 1
ATOM 1489 C C . ILE A 1 201 ? 27.834 -7.488 -36.098 1.00 83.00 201 ILE A C 1
ATOM 1491 O O . ILE A 1 201 ? 28.217 -6.993 -37.160 1.00 83.00 201 ILE A O 1
ATOM 1495 N N . VAL A 1 202 ? 28.666 -7.697 -35.071 1.00 86.81 202 VAL A N 1
ATOM 1496 C CA . VAL A 1 202 ? 30.098 -7.353 -35.106 1.00 86.81 202 VAL A CA 1
ATOM 1497 C C . VAL A 1 202 ? 30.811 -8.117 -36.221 1.00 86.81 202 VAL A C 1
ATOM 1499 O O . VAL A 1 202 ? 31.556 -7.512 -36.992 1.00 86.81 202 VAL A O 1
ATOM 1502 N N . TYR A 1 203 ? 30.536 -9.414 -36.372 1.00 84.00 203 TYR A N 1
ATOM 1503 C CA . TYR A 1 203 ? 31.078 -10.228 -37.459 1.00 84.00 203 TYR A CA 1
ATOM 1504 C C . TYR A 1 203 ? 30.717 -9.655 -38.840 1.00 84.00 203 TYR A C 1
ATOM 1506 O O . TYR A 1 203 ? 31.603 -9.457 -39.676 1.00 84.00 203 TYR A O 1
ATOM 1514 N N . CYS A 1 204 ? 29.445 -9.310 -39.072 1.00 85.94 204 CYS A N 1
ATOM 1515 C CA . CYS A 1 204 ? 28.991 -8.690 -40.321 1.00 85.94 204 CYS A CA 1
ATOM 1516 C C . CYS A 1 204 ? 29.674 -7.338 -40.596 1.00 85.94 204 CYS A C 1
ATOM 1518 O O . CYS A 1 204 ? 30.038 -7.052 -41.743 1.00 85.94 204 CYS A O 1
ATOM 1520 N N . LEU A 1 205 ? 29.888 -6.515 -39.562 1.00 85.38 205 LEU A N 1
ATOM 1521 C CA . LEU A 1 205 ? 30.582 -5.227 -39.677 1.00 85.38 205 LEU A CA 1
ATOM 1522 C C . LEU A 1 205 ? 32.065 -5.402 -40.026 1.00 85.38 205 LEU A C 1
ATOM 1524 O O . LEU A 1 205 ? 32.551 -4.760 -40.960 1.00 85.38 205 LEU A O 1
ATOM 1528 N N . VAL A 1 206 ? 32.771 -6.291 -39.321 1.00 86.69 206 VAL A N 1
ATOM 1529 C CA . VAL A 1 206 ? 34.192 -6.588 -39.569 1.00 86.69 206 VAL A CA 1
ATOM 1530 C C . VAL A 1 206 ? 34.381 -7.162 -40.969 1.00 86.69 206 VAL A C 1
ATOM 1532 O O . VAL A 1 206 ? 35.263 -6.714 -41.703 1.00 86.69 206 VAL A O 1
ATOM 1535 N N . ARG A 1 207 ? 33.510 -8.089 -41.385 1.00 88.00 207 ARG A N 1
ATOM 1536 C CA . ARG A 1 207 ? 33.525 -8.652 -42.739 1.00 88.00 207 ARG A CA 1
ATOM 1537 C C . ARG A 1 207 ? 33.321 -7.576 -43.805 1.00 88.00 207 ARG A C 1
ATOM 1539 O O . ARG A 1 207 ? 34.113 -7.482 -44.738 1.00 88.00 207 ARG A O 1
ATOM 1546 N N . SER A 1 208 ? 32.310 -6.724 -43.638 1.00 88.00 208 SER A N 1
ATOM 1547 C CA . SER A 1 208 ? 32.032 -5.624 -44.572 1.00 88.00 208 SER A CA 1
ATOM 1548 C C . SER A 1 208 ? 33.202 -4.640 -44.675 1.00 88.00 208 SER A C 1
ATOM 1550 O O . SER A 1 208 ? 33.474 -4.092 -45.744 1.00 88.00 208 SER A O 1
ATOM 1552 N N . TRP A 1 209 ? 33.904 -4.391 -43.567 1.00 87.69 209 TRP A N 1
ATOM 1553 C CA . TRP A 1 209 ? 35.083 -3.529 -43.544 1.00 87.69 209 TRP A CA 1
ATOM 1554 C C . TRP A 1 209 ? 36.294 -4.171 -44.231 1.00 87.69 209 TRP A C 1
ATOM 1556 O O . TRP A 1 209 ? 36.963 -3.501 -45.020 1.00 87.69 209 TRP A O 1
ATOM 1566 N N . ALA A 1 210 ? 36.539 -5.463 -43.994 1.00 87.56 210 ALA A N 1
ATOM 1567 C CA . ALA A 1 210 ? 37.595 -6.218 -44.666 1.00 87.56 210 ALA A CA 1
ATOM 1568 C C . ALA A 1 210 ? 37.384 -6.234 -46.189 1.00 87.56 210 ALA A C 1
ATOM 1570 O O . ALA A 1 210 ? 38.283 -5.852 -46.937 1.00 87.56 210 ALA A O 1
ATOM 1571 N N . GLU A 1 211 ? 36.163 -6.529 -46.650 1.00 88.44 211 GLU A N 1
ATOM 1572 C CA . GLU A 1 211 ? 35.816 -6.502 -48.078 1.00 88.44 211 GLU A CA 1
ATOM 1573 C C . GLU A 1 211 ? 36.005 -5.105 -48.698 1.00 88.44 211 GLU A C 1
ATOM 1575 O O . GLU A 1 211 ? 36.469 -4.979 -49.835 1.00 88.44 211 GLU A O 1
ATOM 1580 N N . LYS A 1 212 ? 35.685 -4.029 -47.963 1.00 86.88 212 LYS A N 1
ATOM 1581 C CA . LYS A 1 212 ? 35.947 -2.652 -48.416 1.00 86.88 212 LYS A CA 1
ATOM 1582 C C . LYS A 1 212 ? 37.441 -2.355 -48.529 1.00 86.88 212 LYS A C 1
ATOM 1584 O O . LYS A 1 212 ? 37.838 -1.695 -49.489 1.00 86.88 212 LYS A O 1
ATOM 1589 N N . ARG A 1 213 ? 38.264 -2.818 -47.583 1.00 83.44 213 ARG A N 1
ATOM 1590 C CA . ARG A 1 213 ? 39.722 -2.641 -47.640 1.00 83.44 213 ARG A CA 1
ATOM 1591 C C . ARG A 1 213 ? 40.349 -3.403 -48.795 1.00 83.44 213 ARG A C 1
ATOM 1593 O O . ARG A 1 213 ? 41.160 -2.815 -49.504 1.00 83.44 213 ARG A O 1
ATOM 1600 N N . ASP A 1 214 ? 39.931 -4.641 -49.028 1.00 86.12 214 ASP A N 1
ATOM 1601 C CA . ASP A 1 214 ? 40.420 -5.434 -50.157 1.00 86.12 214 ASP A CA 1
ATOM 1602 C C . ASP A 1 214 ? 40.066 -4.761 -51.488 1.00 86.12 214 ASP A C 1
ATOM 1604 O O . ASP A 1 214 ? 40.939 -4.563 -52.335 1.00 86.12 214 ASP A O 1
ATOM 1608 N N . LYS A 1 215 ? 38.819 -4.293 -51.646 1.00 86.00 215 LYS A N 1
ATOM 1609 C CA . LYS A 1 215 ? 38.407 -3.517 -52.829 1.00 86.00 215 LYS A CA 1
ATOM 1610 C C . LYS A 1 215 ? 39.217 -2.227 -52.984 1.00 86.00 215 LYS A C 1
ATOM 1612 O O . LYS A 1 215 ? 39.646 -1.915 -54.091 1.00 86.00 215 LYS A O 1
ATOM 1617 N N . ALA A 1 216 ? 39.459 -1.487 -51.901 1.00 82.00 216 ALA A N 1
ATOM 1618 C CA . ALA A 1 216 ? 40.268 -0.268 -51.940 1.00 82.00 216 ALA A CA 1
ATOM 1619 C C . ALA A 1 216 ? 41.737 -0.548 -52.307 1.00 82.00 216 ALA A C 1
ATOM 1621 O O . ALA A 1 216 ? 42.320 0.206 -53.080 1.00 82.00 216 ALA A O 1
ATOM 1622 N N . ALA A 1 217 ? 42.323 -1.641 -51.811 1.00 79.81 217 ALA A N 1
ATOM 1623 C CA . ALA A 1 217 ? 43.688 -2.053 -52.132 1.00 79.81 217 ALA A CA 1
ATOM 1624 C C . ALA A 1 217 ? 43.833 -2.504 -53.596 1.00 79.81 217 ALA A C 1
ATOM 1626 O O . ALA A 1 217 ? 44.822 -2.167 -54.247 1.00 79.81 217 ALA A O 1
ATOM 1627 N N . VAL A 1 218 ? 42.837 -3.218 -54.134 1.00 82.81 218 VAL A N 1
ATOM 1628 C CA . VAL A 1 218 ? 42.786 -3.578 -55.561 1.00 82.81 218 VAL A CA 1
ATOM 1629 C C . VAL A 1 218 ? 42.664 -2.320 -56.424 1.00 82.81 218 VAL A C 1
ATOM 1631 O O . VAL A 1 218 ? 43.460 -2.140 -57.341 1.00 82.81 218 VAL A O 1
ATOM 1634 N N . LEU A 1 219 ? 41.748 -1.405 -56.081 1.00 82.12 219 LEU A N 1
ATOM 1635 C CA . LEU A 1 219 ? 41.573 -0.135 -56.795 1.00 82.12 219 LEU A CA 1
ATOM 1636 C C . LEU A 1 219 ? 42.810 0.773 -56.730 1.00 82.12 219 LEU A C 1
ATOM 1638 O O . LEU A 1 219 ? 43.083 1.491 -57.688 1.00 82.12 219 LEU A O 1
ATOM 1642 N N . ALA A 1 220 ? 43.557 0.755 -55.623 1.00 74.31 220 ALA A N 1
ATOM 1643 C CA . ALA A 1 220 ? 44.809 1.497 -55.485 1.00 74.31 220 ALA A CA 1
ATOM 1644 C C . ALA A 1 220 ? 45.925 0.944 -56.386 1.00 74.31 220 ALA A C 1
ATOM 1646 O O . ALA A 1 220 ? 46.748 1.715 -56.865 1.00 74.31 220 ALA A O 1
ATOM 1647 N N . ARG A 1 221 ? 45.941 -0.370 -56.659 1.00 74.44 221 ARG A N 1
ATOM 1648 C CA . ARG A 1 221 ? 46.891 -0.981 -57.608 1.00 74.44 221 ARG A CA 1
ATOM 1649 C C . ARG A 1 221 ? 46.516 -0.751 -59.069 1.00 74.44 221 ARG A C 1
ATOM 1651 O O . ARG A 1 221 ? 47.398 -0.751 -59.916 1.00 74.44 221 ARG A O 1
ATOM 1658 N N . SER A 1 222 ? 45.232 -0.570 -59.370 1.00 68.44 222 SER A N 1
ATOM 1659 C CA . SER A 1 222 ? 44.735 -0.414 -60.741 1.00 68.44 222 SER A CA 1
ATOM 1660 C C . SER A 1 222 ? 44.517 1.042 -61.172 1.00 68.44 222 SER A C 1
ATOM 1662 O O . SER A 1 222 ? 44.000 1.269 -62.264 1.00 68.44 222 SER A O 1
ATOM 1664 N N . ARG A 1 223 ? 44.851 2.040 -60.339 1.00 48.59 223 ARG A N 1
ATOM 1665 C CA . ARG A 1 223 ? 44.661 3.462 -60.671 1.00 48.59 223 ARG A CA 1
ATOM 1666 C C . ARG A 1 223 ? 45.989 4.174 -60.985 1.00 48.59 223 ARG A C 1
ATOM 1668 O O . ARG A 1 223 ? 46.830 4.254 -60.093 1.00 48.59 223 ARG A O 1
ATOM 1675 N N . PRO A 1 224 ? 46.158 4.764 -62.188 1.00 56.31 224 PRO A N 1
ATOM 1676 C CA . PRO A 1 224 ? 47.130 5.842 -62.410 1.00 56.31 224 PRO A CA 1
ATOM 1677 C C . PRO A 1 224 ? 46.772 7.097 -61.570 1.00 56.31 224 PRO A C 1
ATOM 1679 O O . PRO A 1 224 ? 45.652 7.178 -61.052 1.00 56.31 224 PRO A O 1
ATOM 1682 N N . PRO A 1 225 ? 47.706 8.056 -61.373 1.00 44.53 225 PRO A N 1
ATOM 1683 C CA . PRO A 1 225 ? 47.574 9.149 -60.401 1.00 44.53 225 PRO A CA 1
ATOM 1684 C C . PRO A 1 225 ? 46.302 10.002 -60.593 1.00 44.53 225 PRO A C 1
ATOM 1686 O O . PRO A 1 225 ? 45.827 10.171 -61.717 1.00 44.53 225 PRO A O 1
ATOM 1689 N N . PRO A 1 226 ? 45.709 10.526 -59.502 1.00 49.38 226 PRO A N 1
ATOM 1690 C CA . PRO A 1 226 ? 44.310 10.944 -59.507 1.00 49.38 226 PRO A CA 1
ATOM 1691 C C . PRO A 1 226 ? 44.075 12.331 -60.124 1.00 49.38 226 PRO A C 1
ATOM 1693 O O . PRO A 1 226 ? 44.614 13.329 -59.647 1.00 49.38 226 PRO A O 1
ATOM 1696 N N . TYR A 1 227 ? 43.140 12.411 -61.080 1.00 46.88 227 TYR A N 1
ATOM 1697 C CA . TYR A 1 227 ? 42.381 13.636 -61.348 1.00 46.88 227 TYR A CA 1
ATOM 1698 C C . TYR A 1 227 ? 41.221 13.742 -60.344 1.00 46.88 227 TYR A C 1
ATOM 1700 O O . TYR A 1 227 ? 40.472 12.792 -60.103 1.00 46.88 227 TYR A O 1
ATOM 1708 N N . ARG A 1 228 ? 41.126 14.902 -59.693 1.00 46.50 228 ARG A N 1
ATOM 1709 C CA . ARG A 1 228 ? 40.284 15.192 -58.527 1.00 46.50 228 ARG A CA 1
ATOM 1710 C C . ARG A 1 228 ? 38.869 15.577 -58.971 1.00 46.50 228 ARG A C 1
ATOM 1712 O O . ARG A 1 228 ? 38.643 16.725 -59.330 1.00 46.50 228 ARG A O 1
ATOM 1719 N N . SER A 1 229 ? 37.898 14.670 -58.872 1.00 50.28 229 SER A N 1
ATOM 1720 C CA . SER A 1 229 ? 36.473 15.012 -59.020 1.00 50.28 229 SER A CA 1
ATOM 1721 C C . SER A 1 229 ? 35.684 14.684 -57.750 1.00 50.28 229 SER A C 1
ATOM 1723 O O . SER A 1 229 ? 35.665 13.547 -57.279 1.00 50.28 229 SER A O 1
ATOM 1725 N N . LYS A 1 230 ? 35.046 15.718 -57.191 1.00 47.31 230 LYS A N 1
ATOM 1726 C CA . LYS A 1 230 ? 34.141 15.673 -56.035 1.00 47.31 230 LYS A CA 1
ATOM 1727 C C . LYS A 1 230 ? 32.858 14.921 -56.411 1.00 47.31 230 LYS A C 1
ATOM 1729 O O . LYS A 1 230 ? 32.271 15.233 -57.441 1.00 47.31 230 LYS A O 1
ATOM 1734 N N . ALA A 1 231 ? 32.390 14.007 -55.561 1.00 42.06 231 ALA A N 1
ATOM 1735 C CA . ALA A 1 231 ? 31.043 13.440 -55.657 1.00 42.06 231 ALA A CA 1
ATOM 1736 C C . ALA A 1 231 ? 30.270 13.686 -54.344 1.00 42.06 231 ALA A C 1
ATOM 1738 O O . ALA A 1 231 ? 30.873 13.561 -53.272 1.00 42.06 231 ALA A O 1
ATOM 1739 N N . PRO A 1 232 ? 28.975 14.060 -54.399 1.00 44.88 232 PRO A N 1
ATOM 1740 C CA . PRO A 1 232 ? 28.203 14.490 -53.240 1.00 44.88 232 PRO A CA 1
ATOM 1741 C C . PRO A 1 232 ? 27.481 13.330 -52.543 1.00 44.88 232 PRO A C 1
ATOM 1743 O O . PRO A 1 232 ? 27.195 12.288 -53.130 1.00 44.88 232 PRO A O 1
ATOM 1746 N N . GLY A 1 233 ? 27.208 13.533 -51.253 1.00 48.56 233 GLY A N 1
ATOM 1747 C CA . GLY A 1 233 ? 26.610 12.555 -50.352 1.00 48.56 233 GLY A CA 1
ATOM 1748 C C . GLY A 1 233 ? 25.107 12.342 -50.538 1.00 48.56 233 GLY A C 1
ATOM 1749 O O . GLY A 1 233 ? 24.360 13.251 -50.888 1.00 48.56 233 GLY A O 1
ATOM 1750 N N . ALA A 1 234 ? 24.659 11.134 -50.198 1.00 46.16 234 ALA A N 1
ATOM 1751 C CA . ALA A 1 234 ? 23.252 10.800 -50.037 1.00 46.16 234 ALA A CA 1
ATOM 1752 C C . ALA A 1 234 ? 23.082 9.751 -48.927 1.00 46.16 234 ALA A C 1
ATOM 1754 O O . ALA A 1 234 ? 23.848 8.792 -48.848 1.00 46.16 234 ALA A O 1
ATOM 1755 N N . GLY A 1 235 ? 22.043 9.915 -48.100 1.00 48.53 235 GLY A N 1
ATOM 1756 C CA . GLY A 1 235 ? 21.407 8.774 -47.429 1.00 48.53 235 GLY A CA 1
ATOM 1757 C C . GLY A 1 235 ? 21.473 8.691 -45.900 1.00 48.53 235 GLY A C 1
ATOM 1758 O O . GLY A 1 235 ? 21.823 7.645 -45.369 1.00 48.53 235 GLY A O 1
ATOM 1759 N N . ARG A 1 236 ? 21.062 9.731 -45.159 1.00 48.84 236 ARG A N 1
ATOM 1760 C CA . ARG A 1 236 ? 20.670 9.606 -43.733 1.00 48.84 236 ARG A CA 1
ATOM 1761 C C . ARG A 1 236 ? 19.464 10.498 -43.414 1.00 48.84 236 ARG A C 1
ATOM 1763 O O . ARG A 1 236 ? 19.617 11.552 -42.812 1.00 48.84 236 ARG A O 1
ATOM 1770 N N . ARG A 1 237 ? 18.255 10.119 -43.849 1.00 50.88 237 ARG A N 1
ATOM 1771 C CA . ARG A 1 237 ? 17.029 10.906 -43.564 1.00 50.88 237 ARG A CA 1
ATOM 1772 C C . ARG A 1 237 ? 15.745 10.106 -43.274 1.00 50.88 237 ARG A C 1
ATOM 1774 O O . ARG A 1 237 ? 14.677 10.696 -43.288 1.00 50.88 237 ARG A O 1
ATOM 1781 N N . ARG A 1 238 ? 15.806 8.800 -42.968 1.00 50.56 238 ARG A N 1
ATOM 1782 C CA . ARG A 1 238 ? 14.586 7.972 -42.772 1.00 50.56 238 ARG A CA 1
ATOM 1783 C C . ARG A 1 238 ? 14.257 7.519 -41.339 1.00 50.56 238 ARG A C 1
ATOM 1785 O O . ARG A 1 238 ? 13.225 6.896 -41.153 1.00 50.56 238 ARG A O 1
ATOM 1792 N N . ILE A 1 239 ? 15.056 7.854 -40.320 1.00 52.62 239 ILE A N 1
ATOM 1793 C CA . ILE A 1 239 ? 14.832 7.336 -38.946 1.00 52.62 239 ILE A CA 1
ATOM 1794 C C . ILE A 1 239 ? 14.006 8.295 -38.056 1.00 52.62 239 ILE A C 1
ATOM 1796 O O . ILE A 1 239 ? 13.450 7.878 -37.049 1.00 52.62 239 ILE A O 1
ATOM 1800 N N . LYS A 1 240 ? 13.836 9.572 -38.430 1.00 50.81 240 LYS A N 1
ATOM 1801 C CA . LYS A 1 240 ? 13.227 10.584 -37.537 1.00 50.81 240 LYS A CA 1
ATOM 1802 C C . LYS A 1 240 ? 11.688 10.610 -37.489 1.00 50.81 240 LYS A C 1
ATOM 1804 O O . LYS A 1 240 ? 11.141 11.308 -36.648 1.00 50.81 240 LYS A O 1
ATOM 1809 N N . LEU A 1 241 ? 10.992 9.867 -38.352 1.00 49.84 241 LEU A N 1
ATOM 1810 C CA . LEU A 1 241 ? 9.531 9.985 -38.515 1.00 49.84 241 LEU A CA 1
ATOM 1811 C C . LEU A 1 241 ? 8.711 8.984 -37.674 1.00 49.84 241 LEU A C 1
ATOM 1813 O O . LEU A 1 241 ? 7.520 9.190 -37.489 1.00 49.84 241 LEU A O 1
ATOM 1817 N N . MET A 1 242 ? 9.337 7.947 -37.106 1.00 50.94 242 MET A N 1
ATOM 1818 C CA . MET A 1 242 ? 8.641 6.928 -36.296 1.00 50.94 242 MET A CA 1
ATOM 1819 C C . MET A 1 242 ? 8.479 7.305 -34.810 1.00 50.94 242 MET A C 1
ATOM 1821 O O . MET A 1 242 ? 7.636 6.736 -34.129 1.00 50.94 242 MET A O 1
ATOM 1825 N N . VAL A 1 243 ? 9.252 8.269 -34.291 1.00 53.22 243 VAL A N 1
ATOM 1826 C CA . VAL A 1 243 ? 9.248 8.614 -32.850 1.00 53.22 243 VAL A CA 1
ATOM 1827 C C . VAL A 1 243 ? 8.107 9.576 -32.482 1.00 53.22 243 VAL A C 1
ATOM 1829 O O . VAL A 1 243 ? 7.567 9.496 -31.385 1.00 53.22 243 VAL A O 1
ATOM 1832 N N . ALA A 1 244 ? 7.675 10.441 -33.404 1.00 52.53 244 ALA A N 1
ATOM 1833 C CA . ALA A 1 244 ? 6.637 11.441 -33.127 1.00 52.53 244 ALA A CA 1
ATOM 1834 C C . ALA A 1 244 ? 5.213 10.850 -33.037 1.00 52.53 244 ALA A C 1
ATOM 1836 O O . ALA A 1 244 ? 4.372 11.384 -32.321 1.00 52.53 244 ALA A O 1
ATOM 1837 N N . ALA A 1 245 ? 4.942 9.724 -33.710 1.00 51.38 245 ALA A N 1
ATOM 1838 C CA . ALA A 1 245 ? 3.621 9.089 -33.707 1.00 51.38 245 ALA A CA 1
ATOM 1839 C C . ALA A 1 245 ? 3.299 8.338 -32.398 1.00 51.38 245 ALA A C 1
ATOM 1841 O O . ALA A 1 245 ? 2.130 8.138 -32.081 1.00 51.38 245 ALA A O 1
ATOM 1842 N N . PHE A 1 246 ? 4.313 7.963 -31.607 1.00 52.44 246 PHE A N 1
ATOM 1843 C CA . PHE A 1 246 ? 4.114 7.242 -30.344 1.00 52.44 246 PHE A CA 1
ATOM 1844 C C . PHE A 1 246 ? 3.657 8.146 -29.189 1.00 52.44 246 PHE A C 1
ATOM 1846 O O . PHE A 1 246 ? 3.045 7.652 -28.252 1.00 52.44 246 PHE A O 1
ATOM 1853 N N . VAL A 1 247 ? 3.898 9.460 -29.251 1.00 54.88 247 VAL A N 1
ATOM 1854 C CA . VAL A 1 247 ? 3.581 10.388 -28.145 1.00 54.88 247 VAL A CA 1
ATOM 1855 C C . VAL A 1 247 ? 2.106 10.826 -28.155 1.00 54.88 247 VAL A C 1
ATOM 1857 O O . VAL A 1 247 ? 1.525 11.052 -27.099 1.00 54.88 247 VAL A O 1
ATOM 1860 N N . GLY A 1 248 ? 1.456 10.876 -29.324 1.00 52.91 248 GLY A N 1
ATOM 1861 C CA . GLY A 1 248 ? 0.061 11.333 -29.450 1.00 52.91 248 GLY A CA 1
ATOM 1862 C C . GLY A 1 248 ? -1.014 10.321 -29.025 1.00 52.91 248 GLY A C 1
ATOM 1863 O O . GLY A 1 248 ? -2.144 10.715 -28.758 1.00 52.91 248 GLY A O 1
ATOM 1864 N N . LEU A 1 249 ? -0.685 9.026 -28.937 1.00 50.72 249 LEU A N 1
ATOM 1865 C CA . LEU A 1 249 ? -1.652 7.952 -28.646 1.00 50.72 249 LEU A CA 1
ATOM 1866 C C . LEU A 1 249 ? -1.858 7.667 -27.145 1.00 50.72 249 LEU A C 1
ATOM 1868 O O . LEU A 1 249 ? -2.790 6.947 -26.794 1.00 50.72 249 LEU A O 1
ATOM 1872 N N . PHE A 1 250 ? -1.049 8.256 -26.255 1.00 53.25 250 PHE A N 1
ATOM 1873 C CA . PHE A 1 250 ? -1.141 8.050 -24.797 1.00 53.25 250 PHE A CA 1
ATOM 1874 C C . PHE A 1 250 ? -1.719 9.241 -24.019 1.00 53.25 250 PHE A C 1
ATOM 1876 O O . PHE A 1 250 ? -1.703 9.223 -22.793 1.00 53.25 250 PHE A O 1
ATOM 1883 N N . GLY A 1 251 ? -2.290 10.242 -24.697 1.00 51.09 251 GLY A N 1
ATOM 1884 C CA . GLY A 1 251 ? -2.986 11.377 -24.075 1.00 51.09 251 GLY A CA 1
ATOM 1885 C C . GLY A 1 251 ? -4.334 11.007 -23.440 1.00 51.09 251 GLY A C 1
ATOM 1886 O O . GLY A 1 251 ? -5.352 11.632 -23.733 1.00 51.09 251 GLY A O 1
ATOM 1887 N N . ARG A 1 252 ? -4.379 9.964 -22.603 1.00 56.44 252 ARG A N 1
ATOM 1888 C CA . ARG A 1 252 ? -5.511 9.738 -21.698 1.00 56.44 252 ARG A CA 1
ATOM 1889 C C . ARG A 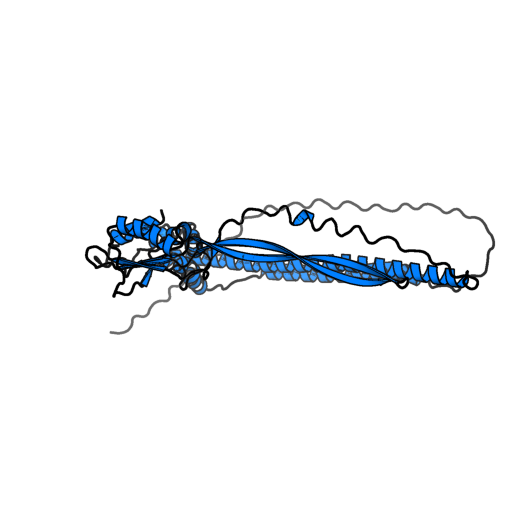1 252 ? -5.534 10.900 -20.708 1.00 56.44 252 ARG A C 1
ATOM 1891 O O . ARG A 1 252 ? -4.484 11.274 -20.193 1.00 56.44 252 ARG A O 1
ATOM 1898 N N . ARG A 1 253 ? -6.722 11.463 -20.452 1.00 54.16 253 ARG A N 1
ATOM 1899 C CA . ARG A 1 253 ? -6.934 12.376 -19.318 1.00 54.16 253 ARG A CA 1
ATOM 1900 C C . ARG A 1 253 ? -6.308 11.712 -18.095 1.00 54.16 253 ARG A C 1
ATOM 1902 O O . ARG A 1 253 ? -6.650 10.559 -17.827 1.00 54.16 253 ARG A O 1
ATOM 1909 N N . ALA A 1 254 ? -5.357 12.387 -17.450 1.00 62.56 254 ALA A N 1
ATOM 1910 C CA . ALA A 1 254 ? -4.724 11.877 -16.246 1.00 62.56 254 ALA A CA 1
ATOM 1911 C C . ALA A 1 254 ? -5.848 11.535 -15.263 1.00 62.56 254 ALA A C 1
ATOM 1913 O O . ALA A 1 254 ? -6.620 12.410 -14.874 1.00 62.56 254 ALA A O 1
ATOM 1914 N N . ALA A 1 255 ? -6.025 10.245 -14.978 1.00 77.31 255 ALA A N 1
ATOM 1915 C CA . ALA A 1 255 ? -6.921 9.839 -13.914 1.00 77.31 255 ALA A CA 1
ATOM 1916 C C . ALA A 1 255 ? -6.307 10.387 -12.630 1.00 77.31 255 ALA A C 1
ATOM 1918 O O . ALA A 1 255 ? -5.113 10.185 -12.397 1.00 77.31 255 ALA A O 1
ATOM 1919 N N . ALA A 1 256 ? -7.100 11.125 -11.860 1.00 85.25 256 ALA A N 1
ATOM 1920 C CA . ALA A 1 256 ? -6.631 11.618 -10.585 1.00 85.25 256 ALA A CA 1
ATOM 1921 C C . ALA A 1 256 ? -6.224 10.423 -9.700 1.00 85.25 256 ALA A C 1
ATOM 1923 O O . ALA A 1 256 ? -6.828 9.346 -9.780 1.00 85.25 256 ALA A O 1
ATOM 1924 N N . TYR A 1 257 ? -5.151 10.583 -8.937 1.00 92.75 257 TYR A N 1
ATOM 1925 C CA . TYR A 1 257 ? -4.531 9.545 -8.128 1.00 92.75 257 TYR A CA 1
ATOM 1926 C C . TYR A 1 257 ? -4.325 10.044 -6.698 1.00 92.75 257 TYR A C 1
ATOM 1928 O O . TYR A 1 257 ? -4.151 11.239 -6.458 1.00 92.75 257 TYR A O 1
ATOM 1936 N N . ALA A 1 258 ? -4.354 9.117 -5.742 1.00 94.44 258 ALA A N 1
ATOM 1937 C CA . ALA A 1 258 ? -4.058 9.432 -4.352 1.00 94.44 258 ALA A CA 1
ATOM 1938 C C . ALA A 1 258 ? -2.582 9.831 -4.219 1.00 94.44 258 ALA A C 1
ATOM 1940 O O . ALA A 1 258 ? -1.695 9.112 -4.680 1.00 94.44 258 ALA A O 1
ATOM 1941 N N . CYS A 1 259 ? -2.322 10.976 -3.604 1.00 95.12 259 CYS A N 1
ATOM 1942 C CA . CYS A 1 259 ? -0.981 11.498 -3.360 1.00 95.12 259 CYS A CA 1
ATOM 1943 C C . CYS A 1 259 ? -0.876 12.014 -1.922 1.00 95.12 259 CYS A C 1
ATOM 1945 O O . CYS A 1 259 ? -1.872 12.426 -1.328 1.00 95.12 259 CYS A O 1
ATOM 1947 N N . VAL A 1 260 ? 0.337 12.014 -1.372 1.00 94.69 260 VAL A N 1
ATOM 1948 C CA . VAL A 1 260 ? 0.629 12.482 -0.009 1.00 94.69 260 VAL A CA 1
ATOM 1949 C C . VAL A 1 260 ? 1.604 13.657 -0.041 1.00 94.69 260 VAL A C 1
ATOM 1951 O O . VAL A 1 260 ? 2.391 13.796 -0.978 1.00 94.69 260 VAL A O 1
ATOM 1954 N N . GLY A 1 261 ? 1.548 14.522 0.974 1.00 92.62 261 GLY A N 1
ATOM 1955 C CA . GLY A 1 261 ? 2.487 15.639 1.152 1.00 92.62 261 GLY A CA 1
ATOM 1956 C C . GLY A 1 261 ? 2.281 16.847 0.228 1.00 92.62 261 GLY A C 1
ATOM 1957 O O . GLY A 1 261 ? 3.056 17.798 0.306 1.00 92.62 261 GLY A O 1
ATOM 1958 N N . HIS A 1 262 ? 1.256 16.832 -0.628 1.00 92.62 262 HIS A N 1
ATOM 1959 C CA . HIS A 1 262 ? 0.922 17.959 -1.506 1.00 92.62 262 HIS A CA 1
ATOM 1960 C C . HIS A 1 262 ? 0.148 19.068 -0.780 1.00 92.62 262 HIS A C 1
ATOM 1962 O O . HIS A 1 262 ? 0.411 20.250 -0.992 1.00 92.62 262 HIS A O 1
ATOM 1968 N N . ASP A 1 263 ? -0.768 18.674 0.102 1.00 94.88 263 ASP A N 1
ATOM 1969 C CA . ASP A 1 263 ? -1.529 19.550 0.987 1.00 94.88 263 ASP A CA 1
ATOM 1970 C C . ASP A 1 263 ? -1.292 19.138 2.445 1.00 94.88 263 ASP A C 1
ATOM 1972 O O . ASP A 1 263 ? -0.790 18.048 2.728 1.00 94.88 263 ASP A O 1
ATOM 1976 N N . GLN A 1 264 ? -1.644 20.015 3.388 1.00 96.44 264 GLN A N 1
ATOM 1977 C CA . GLN A 1 264 ? -1.536 19.698 4.811 1.00 96.44 264 GLN A CA 1
ATOM 1978 C C . GLN A 1 264 ? -2.562 18.629 5.199 1.00 96.44 264 GLN A C 1
ATOM 1980 O O . GLN A 1 264 ? -3.729 18.711 4.802 1.00 96.44 264 GLN A O 1
ATOM 1985 N N . ALA A 1 265 ? -2.124 17.657 6.001 1.00 97.12 265 ALA A N 1
ATOM 1986 C CA . ALA A 1 265 ? -3.030 16.722 6.650 1.00 97.12 265 ALA A CA 1
ATOM 1987 C C . ALA A 1 265 ? -4.051 17.483 7.509 1.00 97.12 265 ALA A C 1
ATOM 1989 O O . ALA A 1 265 ? -3.784 18.583 8.002 1.00 97.12 265 ALA A O 1
ATOM 1990 N N . ALA A 1 266 ? -5.234 16.903 7.659 1.00 97.81 266 ALA A N 1
ATOM 1991 C CA . ALA A 1 266 ? -6.346 17.518 8.358 1.00 97.81 266 ALA A CA 1
ATOM 1992 C C . ALA A 1 266 ? -6.929 16.556 9.388 1.00 97.81 266 ALA A C 1
ATOM 1994 O O . ALA A 1 266 ? -7.108 15.370 9.114 1.00 97.81 266 ALA A O 1
ATOM 1995 N N . ASP A 1 267 ? -7.288 17.116 10.539 1.00 98.12 267 ASP A N 1
ATOM 1996 C CA . ASP A 1 267 ? -7.913 16.398 11.638 1.00 98.12 267 ASP A CA 1
ATOM 1997 C C . ASP A 1 267 ? -9.268 17.013 11.967 1.00 98.12 267 ASP A C 1
ATOM 1999 O O . ASP A 1 267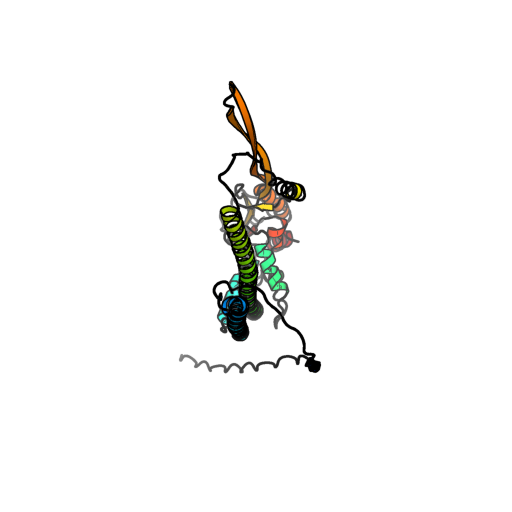 ? -9.417 18.233 12.048 1.00 98.12 267 ASP A O 1
ATOM 2003 N N . GLN A 1 268 ? -10.255 16.157 12.215 1.00 98.38 268 GLN A N 1
ATOM 2004 C CA . GLN A 1 268 ? -11.514 16.549 12.835 1.00 98.38 268 GLN A CA 1
ATOM 2005 C C . GLN A 1 268 ? -11.781 15.668 14.046 1.00 98.38 268 GLN A C 1
ATOM 2007 O O . GLN A 1 268 ? -12.067 14.475 13.923 1.00 98.38 268 GLN A O 1
ATOM 2012 N N . PHE A 1 269 ? -11.749 16.277 15.226 1.00 98.56 269 PHE A N 1
ATOM 2013 C CA . PHE A 1 269 ? -12.042 15.582 16.469 1.00 98.56 269 PHE A CA 1
ATOM 2014 C C . PHE A 1 269 ? -13.544 15.467 16.715 1.00 98.56 269 PHE A C 1
ATOM 2016 O O . PHE A 1 269 ? -14.347 16.295 16.269 1.00 98.56 269 PHE A O 1
ATOM 2023 N N . PHE A 1 270 ? -13.926 14.427 17.447 1.00 98.56 270 PHE A N 1
ATOM 2024 C CA . PHE A 1 270 ? -15.305 14.177 17.835 1.00 98.56 270 PHE A CA 1
ATOM 2025 C C . PHE A 1 270 ? -15.382 13.499 19.202 1.00 98.56 270 PHE A C 1
ATOM 2027 O O . PHE A 1 270 ? -14.456 12.817 19.639 1.00 98.56 270 PHE A O 1
ATOM 2034 N N . VAL A 1 271 ? -16.512 13.674 19.883 1.00 98.06 271 VAL A N 1
ATOM 2035 C CA . VAL A 1 271 ? -16.803 13.012 21.159 1.00 98.06 271 VAL A CA 1
ATOM 2036 C C . VAL A 1 271 ? -18.247 12.528 21.195 1.00 98.06 271 VAL A C 1
ATOM 2038 O O . VAL A 1 271 ? -19.138 13.102 20.568 1.00 98.06 271 VAL A O 1
ATOM 2041 N N . SER A 1 272 ? -18.483 11.440 21.915 1.00 97.75 272 SER A N 1
ATOM 2042 C CA . SER A 1 272 ? -19.823 10.899 22.148 1.00 97.75 272 SER A CA 1
ATOM 2043 C C . SER A 1 272 ? -20.674 11.877 22.976 1.00 97.75 272 SER A C 1
ATOM 2045 O O . SER A 1 272 ? -20.126 12.754 23.658 1.00 97.75 272 SER A O 1
ATOM 2047 N N . PRO A 1 273 ? -22.014 11.751 22.977 1.00 96.62 273 PRO A N 1
ATOM 2048 C CA . PRO A 1 273 ? -22.884 12.590 23.802 1.00 96.62 273 PRO A CA 1
ATOM 2049 C C . PRO A 1 273 ? -22.466 12.588 25.276 1.00 96.62 273 PRO A C 1
ATOM 2051 O O . PRO A 1 273 ? -22.259 13.656 25.851 1.00 96.62 273 PRO A O 1
ATOM 2054 N N . ASN A 1 274 ? -22.187 11.402 25.823 1.00 95.50 274 ASN A N 1
ATOM 2055 C CA . ASN A 1 274 ? -21.775 11.202 27.216 1.00 95.50 274 ASN A CA 1
ATOM 2056 C C . ASN A 1 274 ? -20.296 11.547 27.475 1.00 95.50 274 ASN A C 1
ATOM 2058 O O . ASN A 1 274 ? -19.861 11.543 28.621 1.00 95.50 274 ASN A O 1
ATOM 2062 N N . GLY A 1 275 ? -19.518 11.844 26.427 1.00 94.69 275 GLY A N 1
ATOM 2063 C CA . GLY A 1 275 ? -18.101 12.201 26.528 1.00 94.69 275 GLY A CA 1
ATOM 2064 C C . GLY A 1 275 ? -17.161 11.040 26.866 1.00 94.69 275 GLY A C 1
ATOM 2065 O O . GLY A 1 275 ? -15.993 11.289 27.140 1.00 94.69 275 GLY A O 1
ATOM 2066 N N . THR A 1 276 ? -17.637 9.792 26.845 1.00 95.25 276 THR A N 1
ATOM 2067 C CA . THR A 1 276 ? -16.835 8.597 27.160 1.00 95.25 276 THR A CA 1
ATOM 2068 C C . THR A 1 276 ? -15.933 8.208 25.990 1.00 95.25 276 THR A C 1
ATOM 2070 O O . THR A 1 276 ? -14.721 8.067 26.144 1.00 95.25 276 THR A O 1
ATOM 2073 N N . VAL A 1 277 ? -16.513 8.099 24.794 1.00 97.00 277 VAL A N 1
ATOM 2074 C CA . VAL A 1 277 ? -15.769 7.856 23.553 1.00 97.00 277 VAL A CA 1
ATOM 2075 C C . VAL A 1 277 ? -15.340 9.188 22.944 1.00 97.00 277 VAL A C 1
ATOM 2077 O O . VAL A 1 277 ? -16.182 10.063 22.718 1.00 97.00 277 VAL A O 1
ATOM 2080 N N . ALA A 1 278 ? -14.049 9.320 22.662 1.00 97.81 278 ALA A N 1
ATOM 2081 C CA . ALA A 1 278 ? -13.429 10.435 21.958 1.00 97.81 278 ALA A CA 1
ATOM 2082 C C . ALA A 1 278 ? -12.625 9.891 20.776 1.00 97.81 278 ALA A C 1
ATOM 2084 O O . ALA A 1 278 ? -12.056 8.803 20.862 1.00 97.81 278 ALA A O 1
ATOM 2085 N N . GLY A 1 279 ? -12.575 10.634 19.676 1.00 97.94 279 GLY A N 1
ATOM 2086 C CA . GLY A 1 279 ? -11.893 10.181 18.476 1.00 97.94 279 GLY A CA 1
ATOM 2087 C C . GLY A 1 279 ? -11.484 11.300 17.534 1.00 97.94 279 GLY A C 1
ATOM 2088 O O . GLY A 1 279 ? -11.748 12.480 17.778 1.00 97.94 279 GLY A O 1
ATOM 2089 N N . VAL A 1 280 ? -10.818 10.902 16.455 1.00 98.19 280 VAL A N 1
ATOM 2090 C CA . VAL A 1 280 ? -10.354 11.780 15.382 1.00 98.19 280 VAL A CA 1
ATOM 2091 C C . VAL A 1 280 ? -10.616 11.127 14.030 1.00 98.19 280 VAL A C 1
ATOM 2093 O O . VAL A 1 280 ? -10.451 9.917 13.868 1.00 98.19 280 VAL A O 1
ATOM 2096 N N . VAL A 1 281 ? -11.061 11.934 13.072 1.00 98.12 281 VAL A N 1
ATOM 2097 C CA . VAL A 1 281 ? -11.005 11.616 11.645 1.00 98.12 281 VAL A CA 1
ATOM 2098 C C . VAL A 1 281 ? -9.764 12.303 11.097 1.00 98.12 281 VAL A C 1
ATOM 2100 O O . VAL A 1 281 ? -9.713 13.531 11.085 1.00 98.12 281 VAL A O 1
ATOM 2103 N N . HIS A 1 282 ? -8.787 11.513 10.676 1.00 97.56 282 HIS A N 1
ATOM 2104 C CA . HIS A 1 282 ? -7.509 11.979 10.155 1.00 97.56 282 HIS A CA 1
ATOM 2105 C C . HIS A 1 282 ? -7.439 11.722 8.648 1.00 97.56 282 HIS A C 1
ATOM 2107 O O . HIS A 1 282 ? -7.636 10.588 8.211 1.00 97.56 282 HIS A O 1
ATOM 2113 N N . GLY A 1 283 ? -7.171 12.750 7.848 1.00 97.00 283 GLY A N 1
ATOM 2114 C CA . GLY A 1 283 ? -6.972 12.631 6.403 1.00 97.00 283 GLY A CA 1
ATOM 2115 C C . GLY A 1 283 ? -5.639 13.231 5.975 1.00 97.00 283 GLY A C 1
ATOM 2116 O O . GLY A 1 283 ? -5.329 14.362 6.343 1.00 97.00 283 GLY A O 1
ATOM 2117 N N . TRP A 1 284 ? -4.884 12.505 5.150 1.00 96.50 284 TRP A N 1
ATOM 2118 C CA . TRP A 1 284 ? -3.546 12.906 4.679 1.00 96.50 284 TRP A CA 1
ATOM 2119 C C . TRP A 1 284 ? -3.368 12.795 3.157 1.00 96.50 284 TRP A C 1
ATOM 2121 O O . TRP A 1 284 ? -2.352 13.230 2.612 1.00 96.50 284 TRP A O 1
ATOM 2131 N N . PHE A 1 285 ? -4.360 12.239 2.459 1.00 96.81 285 PHE A N 1
ATOM 2132 C CA . PHE A 1 285 ? -4.344 12.110 1.008 1.00 96.81 285 PHE A CA 1
ATOM 2133 C C . PHE A 1 285 ? -5.005 13.294 0.309 1.00 96.81 285 PHE A C 1
ATOM 2135 O O . PHE A 1 285 ? -6.080 13.761 0.693 1.00 96.81 285 PHE A O 1
ATOM 2142 N N . SER A 1 286 ? -4.396 13.684 -0.803 1.00 96.75 286 SER A N 1
ATOM 2143 C CA . SER A 1 286 ? -4.972 14.566 -1.809 1.00 96.75 286 SER A CA 1
ATOM 2144 C C . SER A 1 286 ? -5.340 13.769 -3.062 1.00 96.75 286 SER A C 1
ATOM 2146 O O . SER A 1 286 ? -4.738 12.740 -3.375 1.00 96.75 286 SER A O 1
ATOM 2148 N N . ASN A 1 287 ? -6.334 14.252 -3.804 1.00 96.44 287 ASN A N 1
ATOM 2149 C CA . ASN A 1 287 ? -6.656 13.759 -5.141 1.00 96.44 287 ASN A CA 1
ATOM 2150 C C . ASN A 1 287 ? -5.839 14.548 -6.166 1.00 96.44 287 ASN A C 1
ATOM 2152 O O . ASN A 1 287 ? -6.277 15.609 -6.616 1.00 96.44 287 ASN A O 1
ATOM 2156 N N . CYS A 1 288 ? -4.637 14.066 -6.472 1.00 96.31 288 CYS A N 1
ATOM 2157 C CA . CYS A 1 288 ? -3.716 14.725 -7.390 1.00 96.31 288 CYS A CA 1
ATOM 2158 C C . CYS A 1 288 ? -3.995 14.366 -8.843 1.00 96.31 288 CYS A C 1
ATOM 2160 O O . CYS A 1 288 ? -4.430 13.264 -9.161 1.00 96.31 288 CYS A O 1
ATOM 2162 N N . TYR A 1 289 ? -3.633 15.261 -9.749 1.00 94.81 289 TYR A N 1
ATOM 2163 C CA . TYR A 1 289 ? -3.502 14.962 -11.166 1.00 94.81 289 TYR A CA 1
ATOM 2164 C C . TYR A 1 289 ? -2.307 15.708 -11.747 1.00 94.81 289 TYR A C 1
ATOM 2166 O O . TYR A 1 289 ? -1.946 16.807 -11.322 1.00 94.81 289 TYR A O 1
ATOM 2174 N N . ASP A 1 290 ? -1.708 15.095 -12.758 1.00 93.50 290 ASP A N 1
ATOM 2175 C CA . ASP A 1 290 ? -0.535 15.627 -13.427 1.00 93.50 290 ASP A CA 1
ATOM 2176 C C . ASP A 1 290 ? -0.944 16.327 -14.719 1.00 93.50 290 ASP A C 1
ATOM 2178 O O . ASP A 1 290 ? -1.565 15.735 -15.606 1.00 93.50 290 ASP A O 1
ATOM 2182 N N . THR A 1 291 ? -0.556 17.593 -14.846 1.00 91.19 291 THR A N 1
ATOM 2183 C CA . THR A 1 291 ? -0.702 18.355 -16.085 1.00 91.19 291 THR A CA 1
ATOM 2184 C C . THR A 1 291 ? 0.673 18.574 -16.699 1.00 91.19 291 THR A C 1
ATOM 2186 O O . THR A 1 291 ? 1.526 19.255 -16.128 1.00 91.19 291 THR A O 1
ATOM 2189 N N . THR A 1 292 ? 0.909 17.993 -17.876 1.00 92.81 292 THR A N 1
ATOM 2190 C CA . THR A 1 292 ? 2.151 18.202 -18.627 1.00 92.81 292 THR A CA 1
ATOM 2191 C C . THR A 1 292 ? 2.017 19.409 -19.547 1.00 92.81 292 THR A C 1
ATOM 2193 O O . THR A 1 292 ? 1.199 19.423 -20.467 1.00 92.81 292 THR A O 1
ATOM 2196 N N . PHE A 1 293 ? 2.868 20.405 -19.330 1.00 92.31 293 PHE A N 1
ATOM 2197 C CA . PHE A 1 293 ? 3.005 21.576 -20.182 1.00 92.31 293 PHE A CA 1
ATOM 2198 C C . PHE A 1 293 ? 4.227 21.393 -21.076 1.00 92.31 293 PHE A C 1
ATOM 2200 O O . PHE A 1 293 ? 5.340 21.198 -20.591 1.00 92.31 293 PHE A O 1
ATOM 2207 N N . CYS A 1 294 ? 4.023 21.469 -22.388 1.00 94.38 294 CYS A N 1
ATOM 2208 C CA . CYS A 1 294 ? 5.095 21.394 -23.372 1.00 94.38 294 CYS A CA 1
ATOM 2209 C C . CYS A 1 294 ? 5.193 22.711 -24.137 1.00 94.38 294 CYS A C 1
ATOM 2211 O O . CYS A 1 294 ? 4.194 23.210 -24.653 1.00 94.38 294 CYS A O 1
ATOM 2213 N N . TYR A 1 295 ? 6.404 23.240 -24.266 1.00 93.88 295 TYR A N 1
ATOM 2214 C CA . TYR A 1 295 ? 6.708 24.362 -25.147 1.00 93.88 295 TYR A CA 1
ATOM 2215 C C . TYR A 1 295 ? 7.988 24.082 -25.934 1.00 93.88 295 TYR A C 1
ATOM 2217 O O . TYR A 1 295 ? 8.833 23.282 -25.536 1.00 93.88 295 TYR A O 1
ATOM 2225 N N . ASN A 1 296 ? 8.132 24.714 -27.095 1.00 95.31 296 ASN A N 1
ATOM 2226 C CA . ASN A 1 296 ? 9.317 24.537 -27.925 1.00 95.31 296 ASN A CA 1
ATOM 2227 C C . ASN A 1 296 ? 10.411 25.506 -27.474 1.00 95.31 296 ASN A C 1
ATOM 2229 O O . ASN A 1 296 ? 10.235 26.719 -27.553 1.00 95.31 296 ASN A O 1
ATOM 2233 N N . MET A 1 297 ? 11.555 24.977 -27.042 1.00 94.31 297 MET A N 1
ATOM 2234 C CA . MET A 1 297 ? 12.774 25.765 -26.886 1.00 94.31 297 MET A CA 1
ATOM 2235 C C . MET A 1 297 ? 13.513 25.784 -28.223 1.00 94.31 297 MET A C 1
ATOM 2237 O O . MET A 1 297 ? 14.088 24.774 -28.638 1.00 94.31 297 MET A O 1
ATOM 2241 N N . CYS A 1 298 ? 13.467 26.920 -28.916 1.00 96.00 298 CYS A N 1
ATOM 2242 C CA . CYS A 1 298 ? 14.126 27.112 -30.203 1.00 96.00 298 CYS A CA 1
ATOM 2243 C C . CYS A 1 298 ? 15.466 27.828 -30.028 1.00 96.00 298 CYS A C 1
ATOM 2245 O O . CYS A 1 298 ? 15.559 28.833 -29.326 1.00 96.00 298 CYS A O 1
ATOM 2247 N N . SER A 1 299 ? 16.515 27.298 -30.658 1.00 95.00 299 SER A N 1
ATOM 2248 C CA . SER A 1 299 ? 17.813 27.962 -30.759 1.00 95.00 299 SER A CA 1
ATOM 2249 C C . SER A 1 299 ? 18.145 28.252 -32.217 1.00 95.00 299 SER A C 1
ATOM 2251 O O . SER A 1 299 ? 18.063 27.376 -33.082 1.00 95.00 299 SER A O 1
ATOM 2253 N N . THR A 1 300 ? 18.533 29.495 -32.493 1.00 96.81 300 THR A N 1
ATOM 2254 C CA . THR A 1 300 ? 18.950 29.929 -33.827 1.00 96.81 300 THR A CA 1
ATOM 2255 C C . THR A 1 300 ? 20.464 29.942 -33.888 1.00 96.81 300 THR A C 1
ATOM 2257 O O . THR A 1 300 ? 21.128 30.659 -33.145 1.00 96.81 300 THR A O 1
ATOM 2260 N N . SER A 1 301 ? 21.022 29.139 -34.786 1.00 93.50 301 SER A N 1
ATOM 2261 C CA . SER A 1 301 ? 22.454 29.119 -35.065 1.00 93.50 301 SER A CA 1
ATOM 2262 C C . SER A 1 301 ? 22.706 29.679 -36.458 1.00 93.50 301 SER A C 1
ATOM 2264 O O . SER A 1 301 ? 22.204 29.152 -37.450 1.00 93.50 301 SER A O 1
ATOM 2266 N N . CYS A 1 302 ? 23.474 30.762 -36.530 1.00 94.75 302 CYS A N 1
ATOM 2267 C CA . CYS A 1 302 ? 23.856 31.402 -37.783 1.00 94.75 302 CYS A CA 1
ATOM 2268 C C . CYS A 1 302 ? 25.290 31.031 -38.153 1.00 94.75 302 CYS A C 1
ATOM 2270 O O . CYS A 1 302 ? 26.167 30.940 -37.295 1.00 94.75 302 CYS A O 1
ATOM 2272 N N . ARG A 1 303 ? 25.525 30.776 -39.439 1.00 90.12 303 ARG A N 1
ATOM 2273 C CA . ARG A 1 303 ? 26.854 30.559 -40.006 1.00 90.12 303 ARG A CA 1
ATOM 2274 C C . ARG A 1 303 ? 27.026 31.439 -41.225 1.00 90.12 303 ARG A C 1
ATOM 2276 O O . ARG A 1 303 ? 26.198 31.404 -42.136 1.00 90.12 303 ARG A O 1
ATOM 2283 N N . ASP A 1 304 ? 28.131 32.165 -41.260 1.00 90.25 304 ASP A N 1
ATOM 2284 C CA . ASP A 1 304 ? 28.506 32.929 -42.438 1.00 90.25 304 ASP A CA 1
ATOM 2285 C C . ASP A 1 304 ? 28.907 31.972 -43.556 1.00 90.25 304 ASP A C 1
ATOM 2287 O O . ASP A 1 304 ? 29.757 31.089 -43.406 1.00 90.25 304 ASP A O 1
ATOM 2291 N N . THR A 1 305 ? 28.244 32.118 -44.694 1.00 82.81 305 THR A N 1
ATOM 2292 C CA . THR A 1 305 ? 28.631 31.444 -45.924 1.00 82.81 305 THR A CA 1
ATOM 2293 C C . THR A 1 305 ? 29.652 32.332 -46.623 1.00 82.81 305 THR A C 1
ATOM 2295 O O . THR A 1 305 ? 29.430 33.529 -46.797 1.00 82.81 305 THR A O 1
ATOM 2298 N N . GLY A 1 306 ? 30.795 31.759 -47.016 1.00 78.38 306 GLY A N 1
ATOM 2299 C CA . GLY A 1 306 ? 31.961 32.486 -47.545 1.00 78.38 306 GLY A CA 1
ATOM 2300 C C . GLY A 1 306 ? 31.747 33.300 -48.834 1.00 78.38 306 GLY A C 1
ATOM 2301 O O . GLY A 1 306 ? 32.720 33.768 -49.408 1.00 78.38 306 GLY A O 1
ATOM 2302 N N . GLY A 1 307 ? 30.503 33.460 -49.297 1.00 81.56 307 GLY A N 1
ATOM 2303 C CA . GLY A 1 307 ? 30.094 34.359 -50.379 1.00 81.56 307 GLY A CA 1
ATOM 2304 C C . GLY A 1 307 ? 29.430 35.662 -49.909 1.00 81.56 307 GLY A C 1
ATOM 2305 O O . GLY A 1 307 ? 28.809 36.328 -50.727 1.00 81.56 307 GLY A O 1
ATOM 2306 N N . GLY A 1 308 ? 29.513 36.014 -48.620 1.00 85.06 308 GLY A N 1
ATOM 2307 C CA . GLY A 1 308 ? 28.949 37.262 -48.080 1.00 85.06 308 GLY A CA 1
ATOM 2308 C C . GLY A 1 308 ? 27.489 37.176 -47.615 1.00 85.06 308 GLY A C 1
ATOM 2309 O O . GLY A 1 308 ? 26.861 38.209 -47.413 1.00 85.06 308 GLY A O 1
ATOM 2310 N N . GLY A 1 309 ? 26.941 35.967 -47.438 1.00 78.81 309 GLY A N 1
ATOM 2311 C CA . GLY A 1 309 ? 25.598 35.754 -46.884 1.00 78.81 309 GLY A CA 1
ATOM 2312 C C . GLY A 1 309 ? 25.638 35.010 -45.550 1.00 78.81 309 GLY A C 1
ATOM 2313 O O . GLY A 1 309 ? 26.389 34.048 -45.405 1.00 78.81 309 GLY A O 1
ATOM 2314 N N . THR A 1 310 ? 24.808 35.391 -44.584 1.00 90.12 310 THR A N 1
ATOM 2315 C CA . THR A 1 310 ? 24.650 34.656 -43.319 1.00 90.12 310 THR A CA 1
ATOM 2316 C C . THR A 1 310 ? 23.483 33.675 -43.443 1.00 90.12 310 THR A C 1
ATOM 2318 O O . THR A 1 310 ? 22.361 34.067 -43.751 1.00 90.12 310 THR A O 1
ATOM 2321 N N . SER A 1 311 ? 23.734 32.384 -43.214 1.00 91.19 311 SER A N 1
ATOM 2322 C CA . SER A 1 311 ? 22.694 31.352 -43.177 1.00 91.19 311 SER A CA 1
ATOM 2323 C C . SER A 1 311 ? 22.371 31.014 -41.728 1.00 91.19 311 SER A C 1
ATOM 2325 O O . SER A 1 311 ? 23.206 30.443 -41.027 1.00 91.19 311 SER A O 1
ATOM 2327 N N . CYS A 1 312 ? 21.151 31.305 -41.288 1.00 93.88 312 CYS A N 1
ATOM 2328 C CA . CYS A 1 312 ? 20.656 30.902 -39.975 1.00 93.88 312 CYS A CA 1
ATOM 2329 C C . CYS A 1 312 ? 19.833 29.616 -40.070 1.00 93.88 312 CYS A C 1
ATOM 2331 O O . CYS A 1 312 ? 19.083 29.407 -41.020 1.00 93.88 312 CYS A O 1
ATOM 2333 N N . SER A 1 313 ? 19.994 28.738 -39.086 1.00 93.00 313 SER A N 1
ATOM 2334 C CA . SER A 1 313 ? 19.169 27.551 -38.902 1.00 93.00 313 SER A CA 1
ATOM 2335 C C . SER A 1 313 ? 18.590 27.557 -37.498 1.00 93.00 313 SER A C 1
ATOM 2337 O O . SER A 1 313 ? 19.332 27.668 -36.520 1.00 93.00 313 SER A O 1
ATOM 2339 N N . GLU A 1 314 ? 17.270 27.457 -37.415 1.00 95.88 314 GLU A N 1
ATOM 2340 C CA . GLU A 1 314 ? 16.539 27.334 -36.162 1.00 95.88 314 GLU A CA 1
ATOM 2341 C C . GLU A 1 314 ? 16.323 25.852 -35.844 1.00 95.88 314 GLU A C 1
ATOM 2343 O O . GLU A 1 314 ? 15.914 25.061 -36.699 1.00 95.88 314 GLU A O 1
ATOM 2348 N N . SER A 1 315 ? 16.641 25.461 -34.614 1.00 94.12 315 SER A N 1
ATOM 2349 C CA . SER A 1 315 ? 16.425 24.117 -34.098 1.00 94.12 315 SER A CA 1
ATOM 2350 C C . SER A 1 315 ? 15.574 24.203 -32.842 1.00 94.12 315 SER A C 1
ATOM 2352 O O . SER A 1 315 ? 16.044 24.652 -31.799 1.00 94.12 315 SER A O 1
ATOM 2354 N N . CYS A 1 316 ? 14.335 23.732 -32.932 1.00 94.69 316 CYS A N 1
ATOM 2355 C CA . CYS A 1 316 ? 13.425 23.643 -31.798 1.00 94.69 316 CYS A CA 1
ATOM 2356 C C . CYS A 1 316 ? 13.483 22.257 -31.158 1.00 94.69 316 CYS A C 1
ATOM 2358 O O . CYS A 1 316 ? 13.422 21.241 -31.852 1.00 94.69 316 CYS A O 1
ATOM 2360 N N . THR A 1 317 ? 13.584 22.223 -29.832 1.00 93.12 317 THR A N 1
ATOM 2361 C CA . THR A 1 317 ? 13.452 21.003 -29.030 1.00 93.12 317 THR A CA 1
ATOM 2362 C C . THR A 1 317 ? 12.247 21.166 -28.108 1.00 93.12 317 THR A C 1
ATOM 2364 O O . THR A 1 317 ? 12.162 22.192 -27.427 1.00 93.12 317 THR A O 1
ATOM 2367 N N . PRO A 1 318 ? 11.304 20.208 -28.074 1.00 92.94 318 PRO A N 1
ATOM 2368 C CA . PRO A 1 318 ? 10.206 20.268 -27.123 1.00 92.94 318 PRO A CA 1
ATOM 2369 C C . PRO A 1 318 ? 10.772 20.118 -25.711 1.00 92.94 318 PRO A C 1
ATOM 2371 O O . PRO A 1 318 ? 11.465 19.146 -25.408 1.00 92.94 318 PRO A O 1
ATOM 2374 N N . TYR A 1 319 ? 10.483 21.091 -24.859 1.00 93.06 319 TYR A N 1
ATOM 2375 C CA . TYR A 1 319 ? 10.701 21.009 -23.428 1.00 93.06 319 TYR A CA 1
ATOM 2376 C C . TYR A 1 319 ? 9.339 20.810 -22.771 1.00 93.06 319 TYR A C 1
ATOM 2378 O O . TYR A 1 319 ? 8.440 21.637 -22.929 1.00 93.06 319 TYR A O 1
ATOM 2386 N N . CYS A 1 320 ? 9.180 19.692 -22.072 1.00 94.06 320 CYS A N 1
ATOM 2387 C CA . CYS A 1 320 ? 7.968 19.369 -21.337 1.00 94.06 320 CYS A CA 1
ATOM 2388 C C . CYS A 1 320 ? 8.290 19.303 -19.849 1.00 94.06 320 CYS A C 1
ATOM 2390 O O . CYS A 1 320 ? 9.299 18.713 -19.462 1.00 94.06 320 CYS A O 1
ATOM 2392 N N . TYR A 1 321 ? 7.419 19.872 -19.028 1.00 94.00 321 TYR A N 1
ATOM 2393 C CA . TYR A 1 321 ? 7.454 19.7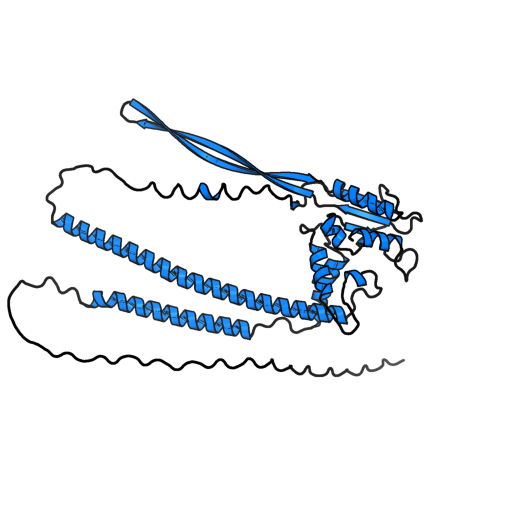23 -17.580 1.00 94.00 321 TYR A CA 1
ATOM 2394 C C . TYR A 1 321 ? 6.060 19.353 -17.080 1.00 94.00 321 TYR A C 1
ATOM 2396 O O . TYR A 1 321 ? 5.053 19.741 -17.672 1.00 94.00 321 TYR A O 1
ATOM 2404 N N . THR A 1 322 ? 6.007 18.576 -16.007 1.00 92.75 322 THR A N 1
ATOM 2405 C CA . THR A 1 322 ? 4.755 18.159 -15.377 1.00 92.75 322 THR A CA 1
ATOM 2406 C C . THR A 1 322 ? 4.560 18.954 -14.097 1.00 92.75 322 THR A C 1
ATOM 2408 O O . THR A 1 322 ? 5.493 19.088 -13.308 1.00 92.75 322 THR A O 1
ATOM 2411 N N . VAL A 1 323 ? 3.359 19.497 -13.916 1.00 93.81 323 VAL A N 1
ATOM 2412 C CA . VAL A 1 323 ? 2.917 20.126 -12.672 1.00 93.81 323 VAL A CA 1
ATOM 2413 C C . VAL A 1 323 ? 1.817 19.262 -12.086 1.00 93.81 323 VAL A C 1
ATOM 2415 O O . VAL A 1 323 ? 0.834 18.969 -12.769 1.00 93.81 323 VAL A O 1
ATOM 2418 N N . THR A 1 324 ? 1.978 18.881 -10.828 1.00 94.19 324 THR A N 1
ATOM 2419 C CA . THR A 1 324 ? 0.952 18.172 -10.068 1.00 94.19 324 THR A CA 1
ATOM 2420 C C . THR A 1 324 ? 0.047 19.193 -9.387 1.00 94.19 324 THR A C 1
ATOM 2422 O O . THR A 1 324 ? 0.518 20.164 -8.794 1.00 94.19 324 THR A O 1
ATOM 2425 N N . SER A 1 325 ? -1.261 19.025 -9.543 1.00 94.50 325 SER A N 1
ATOM 2426 C CA . SER A 1 325 ? -2.299 19.868 -8.943 1.00 94.50 325 SER A CA 1
ATOM 2427 C C . SER A 1 325 ? -3.265 19.001 -8.143 1.00 94.50 325 SER A C 1
ATOM 2429 O O . SER A 1 325 ? -3.421 17.821 -8.449 1.00 94.50 325 SER A O 1
ATOM 2431 N N . THR A 1 326 ? -3.919 19.584 -7.140 1.00 95.75 326 THR A N 1
ATOM 2432 C CA . THR A 1 326 ? -4.897 18.883 -6.301 1.00 95.75 326 THR A CA 1
ATOM 2433 C C . THR A 1 326 ? -6.320 19.276 -6.694 1.00 95.75 326 THR A C 1
ATOM 2435 O O . THR A 1 326 ? -6.661 20.456 -6.680 1.00 95.75 326 THR A O 1
ATOM 2438 N N . ASP A 1 327 ? -7.170 18.291 -6.992 1.00 94.81 327 ASP A N 1
ATOM 2439 C CA . ASP A 1 327 ? -8.617 18.489 -7.168 1.00 94.81 327 ASP A CA 1
ATOM 2440 C C . ASP A 1 327 ? -9.364 18.496 -5.829 1.00 94.81 327 ASP A C 1
ATOM 2442 O O . ASP A 1 327 ? -10.349 19.215 -5.655 1.00 94.81 327 ASP A O 1
ATOM 2446 N N . LYS A 1 328 ? -8.916 17.655 -4.890 1.00 96.62 328 LYS A N 1
ATOM 2447 C CA . LYS A 1 328 ? -9.526 17.504 -3.568 1.00 96.62 328 LYS A CA 1
ATOM 2448 C C . LYS A 1 328 ? -8.460 17.359 -2.488 1.00 96.62 328 LYS A C 1
ATOM 2450 O O . LYS A 1 328 ? -7.664 16.428 -2.548 1.00 96.62 328 LYS A O 1
ATOM 2455 N N . ALA A 1 329 ? -8.455 18.274 -1.526 1.00 97.25 329 ALA A N 1
ATOM 2456 C CA . ALA A 1 329 ? -7.501 18.315 -0.421 1.00 97.25 329 ALA A CA 1
ATOM 2457 C C . ALA A 1 329 ? -7.955 17.433 0.767 1.00 97.25 329 ALA A C 1
ATOM 2459 O O . ALA A 1 329 ? -9.149 17.124 0.874 1.00 97.25 329 ALA A O 1
ATOM 2460 N N . PRO A 1 330 ? -7.058 17.081 1.711 1.00 97.81 330 PRO A N 1
ATOM 2461 C CA . PRO A 1 330 ? -7.352 16.137 2.790 1.00 97.81 330 PRO A CA 1
ATOM 2462 C C . PRO A 1 330 ? -8.520 16.581 3.680 1.00 97.81 330 PRO A C 1
ATOM 2464 O O . PRO A 1 330 ? -9.398 15.784 4.009 1.00 97.81 330 PRO A O 1
ATOM 2467 N N . TRP A 1 331 ? -8.617 17.880 3.988 1.00 98.12 331 TRP A N 1
ATOM 2468 C CA . TRP A 1 331 ? -9.712 18.433 4.798 1.00 98.12 331 TRP A CA 1
ATOM 2469 C C . TRP A 1 331 ? -11.101 18.210 4.181 1.00 98.12 331 TRP A C 1
ATOM 2471 O O . TRP A 1 331 ? -12.083 18.105 4.912 1.00 98.12 331 TRP A O 1
ATOM 2481 N N . GLN A 1 332 ? -11.205 18.104 2.850 1.00 98.06 332 GLN A N 1
ATOM 2482 C CA . GLN A 1 332 ? -12.479 17.842 2.177 1.00 98.06 332 GLN A CA 1
ATOM 2483 C C . GLN A 1 332 ? -12.912 16.385 2.365 1.00 98.06 332 GLN A C 1
ATOM 2485 O O . GLN A 1 332 ? -14.095 16.118 2.551 1.00 98.06 332 GLN A O 1
ATOM 2490 N N . PHE A 1 333 ? -11.968 15.440 2.357 1.00 97.50 333 PHE A N 1
ATOM 2491 C CA . PHE A 1 333 ? -12.247 14.041 2.692 1.00 97.50 333 PHE A CA 1
ATOM 2492 C C . PHE A 1 333 ? -12.663 13.885 4.160 1.00 97.50 333 PHE A C 1
ATOM 2494 O O . PHE A 1 333 ? -13.651 13.212 4.461 1.00 97.50 333 PHE A O 1
ATOM 2501 N N . VAL A 1 334 ? -11.969 14.581 5.064 1.00 98.25 334 VAL A N 1
ATOM 2502 C CA . VAL A 1 334 ? -12.313 14.630 6.492 1.00 98.25 334 VAL A CA 1
ATOM 2503 C C . VAL A 1 334 ? -13.715 15.202 6.704 1.00 98.25 334 VAL A C 1
ATOM 2505 O O . VAL A 1 334 ? -14.505 14.612 7.439 1.00 98.25 334 VAL A O 1
ATOM 2508 N N . ALA A 1 335 ? -14.063 16.303 6.032 1.00 98.12 335 ALA A N 1
ATOM 2509 C CA . ALA A 1 335 ? -15.383 16.924 6.135 1.00 98.12 335 ALA A CA 1
ATOM 2510 C C . ALA A 1 335 ? -16.519 15.987 5.680 1.00 98.12 335 ALA A C 1
ATOM 2512 O O . ALA A 1 335 ? -17.552 15.905 6.354 1.00 98.12 335 ALA A O 1
ATOM 2513 N N . ASP A 1 336 ? -16.317 15.238 4.590 1.00 97.19 336 ASP A N 1
ATOM 2514 C CA . ASP A 1 336 ? -17.297 14.266 4.089 1.00 97.19 336 ASP A CA 1
ATOM 2515 C C . ASP A 1 336 ? -17.575 13.153 5.112 1.00 97.19 336 ASP A C 1
ATOM 2517 O O . ASP A 1 336 ? -18.729 12.774 5.345 1.00 97.19 336 ASP A O 1
ATOM 2521 N N . VAL A 1 337 ? -16.527 12.639 5.762 1.00 98.19 337 VAL A N 1
ATOM 2522 C CA . VAL A 1 337 ? -16.657 11.590 6.784 1.00 98.19 337 VAL A CA 1
ATOM 2523 C C . VAL A 1 337 ? -17.183 12.148 8.105 1.00 98.19 337 VAL A C 1
ATOM 2525 O O . VAL A 1 337 ? -18.001 11.498 8.758 1.00 98.19 337 VAL A O 1
ATOM 2528 N N . ALA A 1 338 ? -16.831 13.380 8.471 1.00 98.25 338 ALA A N 1
ATOM 2529 C CA . ALA A 1 338 ? -17.324 14.035 9.679 1.00 98.25 338 ALA A CA 1
ATOM 2530 C C . ALA A 1 338 ? -18.863 14.164 9.699 1.00 98.25 338 ALA A C 1
ATOM 2532 O O . ALA A 1 338 ? -19.485 14.041 10.758 1.00 98.25 338 ALA A O 1
ATOM 2533 N N . GLY A 1 339 ? -19.507 14.339 8.538 1.00 97.75 339 GLY A N 1
ATOM 2534 C CA . GLY A 1 339 ? -20.972 14.290 8.423 1.00 97.75 339 GLY A CA 1
ATOM 2535 C C . GLY A 1 339 ? -21.569 12.924 8.800 1.00 97.75 339 GLY A C 1
ATOM 2536 O O . GLY A 1 339 ? -22.612 12.847 9.456 1.00 97.75 339 GLY A O 1
ATOM 2537 N N . ARG A 1 340 ? -20.878 11.832 8.458 1.00 98.31 340 ARG A N 1
ATOM 2538 C CA . ARG A 1 340 ? -21.279 10.456 8.802 1.00 98.31 340 ARG A CA 1
ATOM 2539 C C . ARG A 1 340 ? -21.036 10.153 10.278 1.00 98.31 340 ARG A C 1
ATOM 2541 O O . ARG A 1 340 ? -21.900 9.574 10.926 1.00 98.31 340 ARG A O 1
ATOM 2548 N N . VAL A 1 341 ? -19.932 10.650 10.835 1.00 98.31 341 VAL A N 1
ATOM 2549 C CA . VAL A 1 341 ? -19.640 10.586 12.277 1.00 98.31 341 VAL A CA 1
ATOM 2550 C C . VAL A 1 341 ? -20.756 11.241 13.101 1.00 98.31 341 VAL A C 1
ATOM 2552 O O . VAL A 1 341 ? -21.216 10.659 14.082 1.00 98.31 341 VAL A O 1
ATOM 2555 N N . LYS A 1 342 ? -21.278 12.399 12.666 1.00 98.38 342 LYS A N 1
ATOM 2556 C CA . LYS A 1 342 ? -22.458 13.024 13.297 1.00 98.38 342 LYS A CA 1
ATOM 2557 C C . LYS A 1 342 ? -23.706 12.145 13.234 1.00 98.38 342 LYS A C 1
ATOM 2559 O O . LYS A 1 342 ? -24.477 12.114 14.187 1.00 98.38 342 LYS A O 1
ATOM 2564 N N . THR A 1 343 ? -23.898 11.425 12.129 1.00 98.06 343 THR A N 1
ATOM 2565 C CA . THR A 1 343 ? -25.036 10.504 11.958 1.00 98.06 343 THR A CA 1
ATOM 2566 C C . THR A 1 343 ? -24.972 9.340 12.955 1.00 98.06 343 THR A C 1
ATOM 2568 O O . THR A 1 343 ? -26.011 8.885 13.418 1.00 98.06 343 THR A O 1
ATOM 2571 N N . CYS A 1 344 ? -23.769 8.939 13.380 1.00 98.31 344 CYS A N 1
ATOM 2572 C CA . CYS A 1 344 ? -23.556 7.987 14.476 1.00 98.31 344 CYS A CA 1
ATOM 2573 C C . CYS A 1 344 ? -23.766 8.581 15.887 1.00 98.31 344 CYS A C 1
ATOM 2575 O O . CYS A 1 344 ? -23.463 7.924 16.879 1.00 98.31 344 CYS A O 1
ATOM 2577 N N . GLY A 1 345 ? -24.256 9.821 16.003 1.00 97.81 345 GLY A N 1
ATOM 2578 C CA . GLY A 1 345 ? -24.579 10.469 17.279 1.00 97.81 345 GLY A CA 1
ATOM 2579 C C . GLY A 1 345 ? -23.415 11.202 17.952 1.00 97.81 345 GLY A C 1
ATOM 2580 O O . GLY A 1 345 ? -23.578 11.718 19.056 1.00 97.81 345 GLY A O 1
ATOM 2581 N N . PHE A 1 346 ? -22.245 11.286 17.316 1.00 98.31 346 PHE A N 1
ATOM 2582 C CA . PHE A 1 346 ? -21.104 12.026 17.856 1.00 98.31 346 PHE A CA 1
ATOM 2583 C C . PHE A 1 346 ? -21.221 13.532 17.581 1.00 98.31 346 PHE A C 1
ATOM 2585 O O . PHE A 1 346 ? -21.715 13.970 16.541 1.00 98.31 346 PHE A O 1
ATOM 2592 N N . ARG A 1 347 ? -20.701 14.348 18.499 1.00 98.31 347 ARG A N 1
ATOM 2593 C CA . ARG A 1 347 ? -20.530 15.798 18.315 1.00 98.31 347 ARG A CA 1
ATOM 2594 C C . ARG A 1 347 ? -19.101 16.088 17.867 1.00 98.31 347 ARG A C 1
ATOM 2596 O O . ARG A 1 347 ? -18.155 15.568 18.455 1.00 98.31 347 ARG A O 1
ATOM 2603 N N . LEU A 1 348 ? -18.947 16.922 16.842 1.00 98.56 348 LEU A N 1
ATOM 2604 C CA . LEU A 1 348 ? -17.630 17.401 16.419 1.00 98.56 348 LEU A CA 1
ATOM 2605 C C . LEU A 1 348 ? -17.123 18.450 17.411 1.00 98.56 348 LEU A C 1
ATOM 2607 O O . LEU A 1 348 ? -17.907 19.267 17.895 1.00 98.56 348 LEU A O 1
ATOM 2611 N N . VAL A 1 349 ? -15.829 18.411 17.707 1.00 98.31 349 VAL A N 1
ATOM 2612 C CA . VAL A 1 349 ? -15.145 19.335 18.620 1.00 98.31 349 VAL A CA 1
ATOM 2613 C C . VAL A 1 349 ? -13.802 19.750 18.025 1.00 98.31 349 VAL A C 1
ATOM 2615 O O . VAL A 1 349 ? -13.272 19.060 17.157 1.00 98.31 349 VAL A O 1
ATOM 2618 N N . ASP A 1 350 ? -13.238 20.856 18.504 1.00 97.56 350 ASP A N 1
ATOM 2619 C CA . ASP A 1 350 ? -11.964 21.369 17.981 1.00 97.56 350 ASP A CA 1
ATOM 2620 C C . ASP A 1 350 ? -10.754 20.569 18.481 1.00 97.56 350 ASP A C 1
ATOM 2622 O O . ASP A 1 350 ? -9.720 20.520 17.821 1.00 97.56 350 ASP A O 1
ATOM 2626 N N . LYS A 1 351 ? -10.865 19.951 19.663 1.00 97.00 351 LYS A N 1
ATOM 2627 C CA . LYS A 1 351 ? -9.807 19.145 20.284 1.00 97.00 351 LYS A CA 1
ATOM 2628 C C . LYS A 1 351 ? -10.370 18.172 21.316 1.00 97.00 351 LYS A C 1
ATOM 2630 O O . LYS A 1 351 ? -11.440 18.409 21.880 1.00 97.00 351 LYS A O 1
ATOM 2635 N N . VAL A 1 352 ? -9.609 17.120 21.608 1.00 97.19 352 VAL A N 1
ATOM 2636 C CA . VAL A 1 352 ? -9.868 16.163 22.695 1.00 97.19 352 VAL A CA 1
ATOM 2637 C C . VAL A 1 352 ? -8.651 16.076 23.610 1.00 97.19 352 VAL A C 1
ATOM 2639 O O . VAL A 1 352 ? -7.519 16.189 23.153 1.00 97.19 352 VAL A O 1
ATOM 2642 N N . GLU A 1 353 ? -8.884 15.907 24.909 1.00 95.38 353 GLU A N 1
ATOM 2643 C CA . GLU A 1 353 ? -7.808 15.804 25.911 1.00 95.38 353 GLU A CA 1
ATOM 2644 C C . GLU A 1 353 ? -7.333 14.358 26.117 1.00 95.38 353 GLU A C 1
ATOM 2646 O O . GLU A 1 353 ? -6.230 14.120 26.603 1.00 95.38 353 GLU A O 1
ATOM 2651 N N . VAL A 1 354 ? -8.167 13.387 25.740 1.00 94.25 354 VAL A N 1
ATOM 2652 C CA . VAL A 1 354 ? -7.890 11.956 25.892 1.00 94.25 354 VAL A CA 1
ATOM 2653 C C . VAL A 1 354 ? -7.122 11.455 24.664 1.00 94.25 354 VAL A C 1
ATOM 2655 O O . VAL A 1 354 ? -7.502 11.795 23.541 1.00 94.25 354 VAL A O 1
ATOM 2658 N N . PRO A 1 355 ? -6.068 10.636 24.839 1.00 95.50 355 PRO A N 1
ATOM 2659 C CA . PRO A 1 355 ? -5.324 10.085 23.717 1.00 95.50 355 PRO A CA 1
ATOM 2660 C C . PRO A 1 355 ? -6.208 9.172 22.860 1.00 95.50 355 PRO A C 1
ATOM 2662 O O . PRO A 1 355 ? -6.931 8.313 23.366 1.00 95.50 355 PRO A O 1
ATOM 2665 N N . VAL A 1 356 ? -6.116 9.352 21.546 1.00 95.06 356 VAL A N 1
ATOM 2666 C CA . VAL A 1 356 ? -6.852 8.582 20.544 1.00 95.06 356 VAL A CA 1
ATOM 2667 C C . VAL A 1 356 ? -5.880 7.598 19.900 1.00 95.06 356 VAL A C 1
ATOM 2669 O O . VAL A 1 356 ? -5.111 7.967 19.019 1.00 95.06 356 VAL A O 1
ATOM 2672 N N . THR A 1 357 ? -5.848 6.363 20.397 1.00 91.19 357 THR A N 1
ATOM 2673 C CA . THR A 1 357 ? -4.797 5.386 20.053 1.00 91.19 357 THR A CA 1
ATOM 2674 C C . THR A 1 357 ? -5.298 4.199 19.240 1.00 91.19 357 THR A C 1
ATOM 2676 O O . THR A 1 357 ? -4.487 3.436 18.718 1.00 91.19 357 THR A O 1
ATOM 2679 N N . VAL A 1 358 ? -6.615 4.012 19.129 1.00 94.38 358 VAL A N 1
ATOM 2680 C CA . VAL A 1 358 ? -7.203 2.810 18.539 1.00 94.38 358 VAL A CA 1
ATOM 2681 C C . VAL A 1 358 ? -7.896 3.159 17.230 1.00 94.38 358 VAL A C 1
ATOM 2683 O O . VAL A 1 358 ? -8.972 3.747 17.224 1.00 94.38 358 VAL A O 1
ATOM 2686 N N . ARG A 1 359 ? -7.306 2.766 16.103 1.00 95.75 359 ARG A N 1
ATOM 2687 C CA . ARG A 1 359 ? -7.955 2.858 14.790 1.00 95.75 359 ARG A CA 1
ATOM 2688 C C . ARG A 1 359 ? -9.237 2.025 14.766 1.00 95.75 359 ARG A C 1
ATOM 2690 O O . ARG A 1 359 ? -9.202 0.865 15.143 1.00 95.75 359 ARG A O 1
ATOM 2697 N N . VAL A 1 360 ? -10.339 2.568 14.258 1.00 96.25 360 VAL A N 1
ATOM 2698 C CA . VAL A 1 360 ? -11.555 1.809 13.941 1.00 96.25 360 VAL A CA 1
ATOM 2699 C C . VAL A 1 360 ? -11.268 0.952 12.712 1.00 96.25 360 VAL A C 1
ATOM 2701 O O . VAL A 1 360 ? -11.173 1.454 11.595 1.00 96.25 360 VAL A O 1
ATOM 2704 N N . ALA A 1 361 ? -11.091 -0.349 12.921 1.00 92.25 361 ALA A N 1
ATOM 2705 C CA . ALA A 1 361 ? -10.619 -1.264 11.889 1.00 92.25 361 ALA A CA 1
ATOM 2706 C C . ALA A 1 361 ? -11.702 -1.601 10.845 1.00 92.25 361 ALA A C 1
ATOM 2708 O O . ALA A 1 361 ? -12.290 -2.678 10.874 1.00 92.25 361 ALA A O 1
ATOM 2709 N N . ASN A 1 362 ? -11.958 -0.687 9.908 1.00 95.06 362 ASN A N 1
ATOM 2710 C CA . ASN A 1 362 ? -12.652 -0.979 8.655 1.00 95.06 362 ASN A CA 1
ATOM 2711 C C . ASN A 1 362 ? -11.849 -0.406 7.488 1.00 95.06 362 ASN A C 1
ATOM 2713 O O . ASN A 1 362 ? -11.884 0.792 7.231 1.00 95.06 362 ASN A O 1
ATOM 2717 N N . ALA A 1 363 ? -11.185 -1.285 6.743 1.00 94.38 363 ALA A N 1
ATOM 2718 C CA . ALA A 1 363 ? -10.319 -0.888 5.643 1.00 94.38 363 ALA A CA 1
ATOM 2719 C C . ALA A 1 363 ? -11.031 -0.235 4.441 1.00 94.38 363 ALA A C 1
ATOM 2721 O O . ALA A 1 363 ? -10.378 0.360 3.582 1.00 94.38 363 ALA A O 1
ATOM 2722 N N . ASN A 1 364 ? -12.361 -0.336 4.348 1.00 96.06 364 ASN A N 1
ATOM 2723 C CA . ASN A 1 364 ? -13.115 0.414 3.348 1.00 96.06 364 ASN A CA 1
ATOM 2724 C C . ASN A 1 364 ? -13.151 1.917 3.652 1.00 96.06 364 ASN A C 1
ATOM 2726 O O . ASN A 1 364 ? -13.390 2.702 2.734 1.00 96.06 364 ASN A O 1
ATOM 2730 N N . ILE A 1 365 ? -12.923 2.329 4.905 1.00 96.00 365 ILE A N 1
ATOM 2731 C CA . ILE A 1 365 ? -12.874 3.746 5.265 1.00 96.00 365 ILE A CA 1
ATOM 2732 C C . ILE A 1 365 ? -11.676 4.401 4.567 1.00 96.00 365 ILE A C 1
ATOM 2734 O O . ILE A 1 365 ? -11.862 5.349 3.802 1.00 96.00 365 ILE A O 1
ATOM 2738 N N . GLU A 1 366 ? -10.475 3.841 4.729 1.00 95.19 366 GLU A N 1
ATOM 2739 C CA . GLU A 1 366 ? -9.264 4.356 4.083 1.00 95.19 366 GLU A CA 1
ATOM 2740 C C . GLU A 1 366 ? -9.344 4.211 2.569 1.00 95.19 366 GLU A C 1
ATOM 2742 O O . GLU A 1 366 ? -8.985 5.135 1.854 1.00 95.19 366 GLU A O 1
ATOM 2747 N N . LYS A 1 367 ? -9.870 3.095 2.058 1.00 94.94 367 LYS A N 1
ATOM 2748 C CA . LYS A 1 367 ? -9.952 2.859 0.613 1.00 94.94 367 LYS A CA 1
ATOM 2749 C C . LYS A 1 367 ? -10.890 3.828 -0.111 1.00 94.94 367 LYS A C 1
ATOM 2751 O O . LYS A 1 367 ? -10.549 4.315 -1.189 1.00 94.94 367 LYS A O 1
ATOM 2756 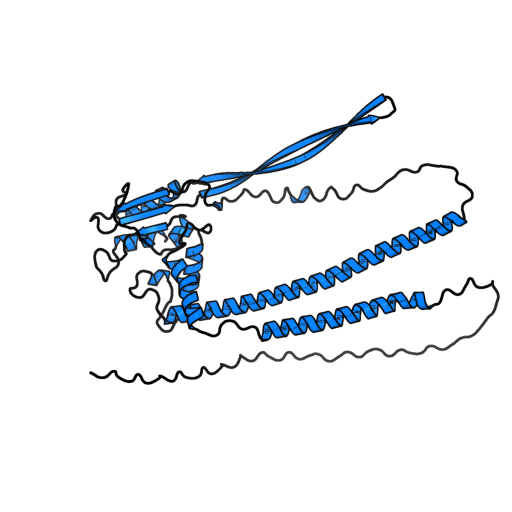N N . ASN A 1 368 ? -12.081 4.068 0.443 1.00 95.25 368 ASN A N 1
ATOM 2757 C CA . ASN A 1 368 ? -13.138 4.818 -0.243 1.00 95.25 368 ASN A CA 1
ATOM 2758 C C . ASN A 1 368 ? -13.131 6.309 0.102 1.00 95.25 368 ASN A C 1
ATOM 2760 O O . ASN A 1 368 ? -13.539 7.123 -0.724 1.00 95.25 368 ASN A O 1
ATOM 2764 N N . TYR A 1 369 ? -12.697 6.661 1.314 1.00 95.88 369 TYR A N 1
ATOM 2765 C CA . TYR A 1 369 ? -12.727 8.038 1.801 1.00 95.88 369 TYR A CA 1
ATOM 2766 C C . TYR A 1 369 ? -11.340 8.625 2.049 1.00 95.88 369 TYR A C 1
ATOM 2768 O O . TYR A 1 369 ? -11.261 9.823 2.284 1.00 95.88 369 TYR A O 1
ATOM 2776 N N . TRP A 1 370 ? -10.270 7.825 1.983 1.00 96.00 370 TRP A N 1
ATOM 2777 C CA . TRP A 1 370 ? -8.884 8.267 2.187 1.00 96.00 370 TRP A CA 1
ATOM 2778 C C . TRP A 1 370 ? -8.653 8.975 3.530 1.00 96.00 370 TRP A C 1
ATOM 2780 O O . TRP A 1 370 ? -7.872 9.922 3.640 1.00 96.00 370 TRP A O 1
ATOM 2790 N N . VAL A 1 371 ? -9.354 8.496 4.557 1.00 96.75 371 VAL A N 1
ATOM 2791 C CA . VAL A 1 371 ? -9.194 8.924 5.948 1.00 96.75 371 VAL A CA 1
ATOM 2792 C C . VAL A 1 371 ? -9.075 7.712 6.861 1.00 96.75 371 VAL A C 1
ATOM 2794 O O . VAL A 1 371 ? -9.560 6.631 6.533 1.00 96.75 371 VAL A O 1
ATOM 2797 N N . THR A 1 372 ? -8.509 7.929 8.040 1.00 97.06 372 THR A N 1
ATOM 2798 C CA . THR A 1 372 ? -8.517 6.994 9.163 1.00 97.06 372 THR A CA 1
ATOM 2799 C C . THR A 1 372 ? -9.448 7.542 10.234 1.00 97.06 372 THR A C 1
ATOM 2801 O O . THR A 1 372 ? -9.408 8.730 10.555 1.00 97.06 372 THR A O 1
ATOM 2804 N N . ILE A 1 373 ? -10.275 6.680 10.823 1.00 97.56 373 ILE A N 1
ATOM 2805 C CA . ILE A 1 373 ? -11.014 7.007 12.047 1.00 97.56 373 ILE A CA 1
ATOM 2806 C C . ILE A 1 373 ? -10.314 6.310 13.204 1.00 97.56 373 ILE A C 1
ATOM 2808 O O . ILE A 1 373 ? -10.094 5.102 13.152 1.00 97.56 373 ILE A O 1
ATOM 2812 N N . ALA A 1 374 ? -9.995 7.047 14.261 1.00 97.38 374 ALA A N 1
ATOM 2813 C CA . ALA A 1 374 ? -9.466 6.481 15.493 1.00 97.38 374 ALA A CA 1
ATOM 2814 C C . ALA A 1 374 ? -10.290 6.934 16.702 1.00 97.38 374 ALA A C 1
ATOM 2816 O O . ALA A 1 374 ? -10.892 8.007 16.697 1.00 97.38 374 ALA A O 1
ATOM 2817 N N . VAL A 1 375 ? -10.325 6.094 17.733 1.00 97.38 375 VAL A N 1
ATOM 2818 C CA . VAL A 1 375 ? -11.016 6.296 19.009 1.00 97.38 375 VAL A CA 1
ATOM 2819 C C . VAL A 1 375 ? -10.076 5.995 20.182 1.00 97.38 375 VAL A C 1
ATOM 2821 O O . VAL A 1 375 ? -9.037 5.353 20.029 1.00 97.38 375 VAL A O 1
ATOM 2824 N N . ASN A 1 376 ? -10.416 6.480 21.371 1.00 96.56 376 ASN A N 1
ATOM 2825 C CA . ASN A 1 376 ? -9.679 6.202 22.607 1.00 96.56 376 ASN A CA 1
ATOM 2826 C C . ASN A 1 376 ? -9.816 4.744 23.090 1.00 96.56 376 ASN A C 1
ATOM 2828 O O . ASN A 1 376 ? -8.959 4.255 23.822 1.00 96.56 376 ASN A O 1
ATOM 2832 N N . GLY A 1 377 ? -10.868 4.037 22.672 1.00 94.38 377 GLY A N 1
ATOM 2833 C CA . GLY A 1 377 ? -11.096 2.626 22.979 1.00 94.38 377 GLY A CA 1
ATOM 2834 C C . GLY A 1 377 ? -12.379 2.107 22.331 1.00 94.38 377 G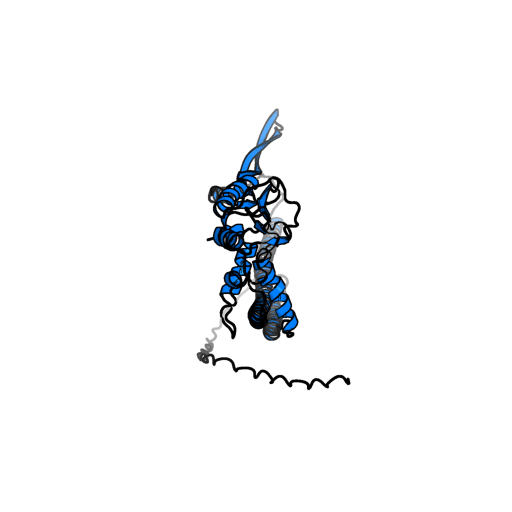LY A C 1
ATOM 2835 O O . GLY A 1 377 ? -13.205 2.891 21.870 1.00 94.38 377 GLY A O 1
ATOM 2836 N N . TYR A 1 378 ? -12.542 0.783 22.276 1.00 92.12 378 TYR A N 1
ATOM 2837 C CA . TYR A 1 378 ? -13.754 0.151 21.729 1.00 92.12 378 TYR A CA 1
ATOM 2838 C C . TYR A 1 378 ? -14.823 -0.125 22.788 1.00 92.12 378 TYR A C 1
ATOM 2840 O O . TYR A 1 378 ? -16.003 -0.140 22.467 1.00 92.12 378 TYR A O 1
ATOM 2848 N N . ASN A 1 379 ? -14.388 -0.385 24.017 1.00 89.44 379 ASN A N 1
ATOM 2849 C CA . ASN A 1 379 ? -15.155 -0.905 25.143 1.00 89.44 379 ASN A CA 1
ATOM 2850 C C . ASN A 1 379 ? -15.019 0.063 26.332 1.00 89.44 379 ASN A C 1
ATOM 2852 O O . ASN A 1 379 ? -14.500 -0.281 27.394 1.00 89.44 379 ASN A O 1
ATOM 2856 N N . VAL A 1 380 ? -15.382 1.327 26.104 1.00 84.25 380 VAL A N 1
ATOM 2857 C CA . VAL A 1 380 ? -15.174 2.418 27.067 1.00 84.25 380 VAL A CA 1
ATOM 2858 C C . VAL A 1 380 ? -16.317 2.477 28.074 1.00 84.25 380 VAL A C 1
ATOM 2860 O O . VAL A 1 380 ? -16.081 2.731 29.254 1.00 84.25 380 VAL A O 1
ATOM 2863 N N . THR A 1 381 ? -17.553 2.226 27.631 1.00 79.69 381 THR A N 1
ATOM 2864 C CA . THR A 1 381 ? -18.723 2.238 28.527 1.00 79.69 381 THR A CA 1
ATOM 2865 C C . THR A 1 381 ? -18.878 0.920 29.289 1.00 79.69 381 THR A C 1
ATOM 2867 O O . THR A 1 381 ? -19.218 0.924 30.473 1.00 79.69 381 THR A O 1
ATOM 2870 N N . ARG A 1 382 ? -18.615 -0.213 28.629 1.00 83.94 382 ARG A N 1
ATOM 2871 C CA . ARG A 1 382 ? -18.649 -1.563 29.211 1.00 83.94 382 ARG A CA 1
ATOM 2872 C C . ARG A 1 382 ? -17.405 -2.317 28.770 1.00 83.94 382 ARG A C 1
ATOM 2874 O O . ARG A 1 382 ? -17.063 -2.264 27.600 1.00 83.94 382 ARG A O 1
ATOM 2881 N N . GLY A 1 383 ? -16.726 -3.006 29.686 1.00 84.50 383 GLY A N 1
ATOM 2882 C CA . GLY A 1 383 ? -15.436 -3.643 29.389 1.00 84.50 383 GLY A CA 1
ATOM 2883 C C . GLY A 1 383 ? -15.521 -4.866 28.466 1.00 84.50 383 GLY A C 1
ATOM 2884 O O . GLY A 1 383 ? -14.516 -5.248 27.874 1.00 84.50 383 GLY A O 1
ATOM 2885 N N . ASP A 1 384 ? -16.699 -5.469 28.336 1.00 87.06 384 ASP A N 1
ATOM 2886 C CA . ASP A 1 384 ? -16.971 -6.706 27.600 1.00 87.06 384 ASP A CA 1
ATOM 2887 C C . ASP A 1 384 ? -17.666 -6.490 26.247 1.00 87.06 384 ASP A C 1
ATOM 2889 O O . ASP A 1 384 ? -17.728 -7.411 25.434 1.00 87.06 384 ASP A O 1
ATOM 2893 N N . GLU A 1 385 ? -18.157 -5.281 25.978 1.00 91.25 385 GLU A N 1
ATOM 2894 C CA . GLU A 1 385 ? -18.963 -4.975 24.797 1.00 91.25 385 GLU A CA 1
ATOM 2895 C C . GLU A 1 385 ? -18.405 -3.759 24.053 1.00 91.25 385 GLU A C 1
ATOM 2897 O O . GLU A 1 385 ? -17.943 -2.789 24.650 1.00 91.25 385 GLU A O 1
ATOM 2902 N N . THR A 1 386 ? -18.447 -3.806 22.720 1.00 93.94 386 THR A N 1
ATOM 2903 C CA . THR A 1 386 ? -18.089 -2.647 21.894 1.00 93.94 386 THR A CA 1
ATOM 2904 C C . THR A 1 386 ? -19.197 -1.605 21.968 1.00 93.94 386 THR A C 1
ATOM 2906 O O . THR A 1 386 ? -20.356 -1.934 21.727 1.00 93.94 386 THR A O 1
ATOM 2909 N N . ASP A 1 387 ? -18.844 -0.352 22.244 1.00 95.62 387 ASP A N 1
ATOM 2910 C CA . ASP A 1 387 ? -19.780 0.770 22.244 1.00 95.62 387 ASP A CA 1
ATOM 2911 C C . ASP A 1 387 ? -20.539 0.862 20.902 1.00 95.62 387 ASP A C 1
ATOM 2913 O O . ASP A 1 387 ? -19.927 0.870 19.829 1.00 95.62 387 ASP A O 1
ATOM 2917 N N . GLU A 1 388 ? -21.872 0.992 20.940 1.00 95.94 388 GLU A N 1
ATOM 2918 C CA . GLU A 1 388 ? -22.720 1.049 19.731 1.00 95.94 388 GLU A CA 1
ATOM 2919 C C . GLU A 1 388 ? -22.301 2.172 18.771 1.00 95.94 388 GLU A C 1
ATOM 2921 O O . GLU A 1 388 ? -22.311 2.001 17.551 1.00 95.94 388 GLU A O 1
ATOM 2926 N N . GLY A 1 389 ? -21.854 3.309 19.316 1.00 96.75 389 GLY A N 1
ATOM 2927 C CA . GLY A 1 389 ? -21.305 4.402 18.517 1.00 96.75 389 GLY A CA 1
ATOM 2928 C C . GLY A 1 389 ? -20.070 3.973 17.718 1.00 96.75 389 GLY A C 1
ATOM 2929 O O . GLY A 1 389 ? -19.951 4.318 16.547 1.00 96.75 389 GLY A O 1
ATOM 2930 N N . VAL A 1 390 ? -19.178 3.169 18.306 1.00 96.94 390 VAL A N 1
ATOM 2931 C CA . VAL A 1 390 ? -17.980 2.649 17.626 1.00 96.94 390 VAL A CA 1
ATOM 2932 C C . VAL A 1 390 ? -18.360 1.623 16.554 1.00 96.94 390 VAL A C 1
ATOM 2934 O O . VAL A 1 390 ? -17.783 1.642 15.467 1.00 96.94 390 VAL A O 1
ATOM 2937 N N . LEU A 1 391 ? -19.370 0.781 16.804 1.00 96.31 391 LEU A N 1
ATOM 2938 C CA . LEU A 1 391 ? -19.921 -0.117 15.779 1.00 96.31 391 LEU A CA 1
ATOM 2939 C C . LEU A 1 391 ? -20.495 0.667 14.588 1.00 96.31 391 LEU A C 1
ATOM 2941 O O . LEU A 1 391 ? -20.244 0.303 13.440 1.00 96.31 391 LEU A O 1
ATOM 2945 N N . CYS A 1 392 ? -21.202 1.774 14.838 1.00 97.81 392 CYS A N 1
ATOM 2946 C CA . CYS A 1 392 ? -21.685 2.656 13.773 1.00 97.81 392 CYS A CA 1
ATOM 2947 C C . CYS A 1 392 ? -20.530 3.290 12.981 1.00 97.81 392 CYS A C 1
ATOM 2949 O O . CYS A 1 392 ? -20.570 3.312 11.751 1.00 97.81 392 CYS A O 1
ATOM 2951 N N . LEU A 1 393 ? -19.463 3.745 13.655 1.00 97.75 393 LEU A N 1
ATOM 2952 C CA . LEU A 1 393 ? -18.263 4.259 12.979 1.00 97.75 393 LEU A CA 1
ATOM 2953 C C . LEU A 1 393 ? -17.628 3.200 12.075 1.00 97.75 393 LEU A C 1
ATOM 2955 O O . LEU A 1 393 ? -17.255 3.507 10.945 1.00 97.75 393 LEU A O 1
ATOM 2959 N N . HIS A 1 394 ? -17.551 1.950 12.541 1.00 96.56 394 HIS A N 1
ATOM 2960 C CA . HIS A 1 394 ? -17.063 0.837 11.734 1.00 96.56 394 HIS A CA 1
ATOM 2961 C C . HIS A 1 394 ? -17.911 0.650 10.466 1.00 96.56 394 HIS A C 1
ATOM 2963 O O . HIS A 1 394 ? -17.353 0.412 9.404 1.00 96.56 394 HIS A O 1
ATOM 2969 N N . GLN A 1 395 ? -19.231 0.838 10.514 1.00 96.88 395 GLN A N 1
ATOM 2970 C CA . GLN A 1 395 ? -20.119 0.679 9.351 1.00 96.88 395 GLN A CA 1
ATOM 2971 C C . GLN A 1 395 ? -20.002 1.789 8.290 1.00 96.88 395 GLN A C 1
ATOM 2973 O O . GLN A 1 395 ? -20.514 1.628 7.184 1.00 96.88 395 GLN A O 1
ATOM 2978 N N . ILE A 1 396 ? -19.303 2.900 8.560 1.00 97.31 396 ILE A N 1
ATOM 2979 C CA . ILE A 1 396 ? -19.107 3.987 7.577 1.00 97.31 396 ILE A CA 1
ATOM 2980 C C . ILE A 1 396 ? -18.436 3.487 6.287 1.00 97.31 396 ILE A C 1
ATOM 2982 O O . ILE A 1 396 ? -18.713 4.009 5.202 1.00 97.31 396 ILE A O 1
ATOM 2986 N N . GLY A 1 397 ? -17.572 2.474 6.400 1.00 92.56 397 GLY A N 1
ATOM 2987 C CA . GLY A 1 397 ? -16.883 1.863 5.266 1.00 92.56 397 GLY A CA 1
ATOM 2988 C C . GLY A 1 397 ? -17.792 1.082 4.307 1.00 92.56 397 GLY A C 1
ATOM 2989 O O . GLY A 1 397 ? -17.397 0.882 3.160 1.00 92.56 397 GLY A O 1
ATOM 2990 N N . GLY A 1 398 ? -19.006 0.704 4.722 1.00 91.06 398 GLY A N 1
ATOM 2991 C CA . GLY A 1 398 ? -19.892 -0.187 3.964 1.00 91.06 398 GLY A CA 1
ATOM 2992 C C . GLY A 1 398 ? -19.846 -1.611 4.481 1.00 91.06 398 GLY A C 1
ATOM 2993 O O . GLY A 1 398 ? -18.747 -2.216 4.419 1.00 91.06 398 GLY A O 1
#

Sequence (398 aa):
MAPQHIEDIELPAYSANPDPHKPAAQQPPPSPSPVPVPVPAAAGESSNNPPPPPSRSKLHKLAGPLSLLLGAGITASTTYALVARVQHLIATAAVDSDPKTWISAARTQVYDPCYLGCANDCDDPNYAWNACQRTVQLVADGGSCDANRMWNWAERYPQSCLAAAGDVLRAEALERLKQSYRNQLAIIILTILGGLVGGSIVYCLVRSWAEKRDKAAVLARSRPPPYRSKAPGAGRRRIKLMVAAFVGLFGRRAAAYACVGHDQAADQFFVSPNGTVAGVVHGWFSNCYDTTFCYNMCSTSCRDTGGGGTSCSESCTPYCYTVTSTDKAPWQFVADVAGRVKTCGFRLVDKVEVPVTVRVANANIEKNYWVTIAVNGYNVTRGDETDEGVLCLHQIGG

Foldseek 3Di:
DDDDDDDDDDDDDPDDDDDDDDDDDDDDDDDDDDDDDDDDDDDDDDDDDDDDDPPPDPVVVVVVVVVVVVVCVVLVVVLVVLVVVLVVCLVPQADDPDLVVLLVCLCPQAQCCLFVNDPPQDQDLCRNVVSQVLQQPFAFDPGGSRLLVQNPPPCSRPSRSSSRSSVVVRVVVSVVSSVVSVVVSVVVVVVSVVCVVVVVVVVVVVVVVVVVVVVVVVVVVVDDDDDDDDDDDDDDDPPPPVPVVVVVPPPDQFQFDKGFDPADKDKWKKAAPVRQKIKIKIAGIFRKGKDKDKDWDKDKDWDDDPVGDIDIDIDTDIDIDIDMDTPGDRVNLRVVLVVQLVVLRIDIDPDDPADFRGWLRASLSSVVSVIIMTINDQQRPHNRHGDSSSVSSNVSSD

Organism: NCBI:txid1408157

pLDDT: mean 82.09, std 19.48, range [35.09, 98.56]

Secondary structure (DSSP, 8-state):
-PPPPPP---------PPPPPPPP-PPPPPPPPPPPPP------------PPPP---THHHHHHHHHHHHHHHHHHHHHHHHHHHHHHHHHT------HHHHHHHHIIIIIHHHHH--SS--S-TTHHHHHHHHHHT-EETTEE--HHHHTTSSSSS-HHHHHHHHHHHHHHHHHHHHHHHHHHHHHHHHHHHHHHHHHHHHHHHHHHHHHHHHHHHHHHHS-PSPP----------SSTTSSGGGTGGG------EEEESSS--EEEEEE-TTSS-EEEEEE-EEEEEEEEEEEEEEEEEEEEETTTEEEEEEEEEEEEEEEEEEEE-HHHHHHHHHHHHHHTTPEEES--SS---EE---HHHHHHHSEEEEES-SSSS-TTS--HHHHHHHHTT-